Protein AF-A0A168KUC7-F1 (afdb_monomer)

Mean predicted aligned error: 14.19 Å

Foldseek 3Di:
DVVQLVVCVVPLVCLLVEAEAEAEPPCVDPSVLSCCLRNVDLNHQYYHYHPQADDLVNLVSLLVNLVPVPDQNQRHADDRHHPADDPSRVSSCLSCLNRHQEDEDEDDPVCVPPQLLCLLSNPNHAEYEYEDEAADPVVVQSNVVNNQNYAEYEDELYDYPDDPVPHDDPVRLVVCCVVPHAARADEHEYEYEQNHEDFLSNLQNCCSNYVRHAEYEYHANDPPPDLVRVQSNLQSVLSHPEYEYEYEDPVVSCVVSCVSDDDPRYHYHYQHDLPPPPPPPPDPPPDPDPDDDDDDDDDDDDDPVVVVVVVVVVVVLVVVVVVLVVVVVVVVVVVPDPPPVVCVVVVVVVLVVVLVVVVVVVVVPPPDDDDDDPSVSVVSSSVVVSLVVLVVVLVVCVVVVPPPVVSVVSVVVSVVVVVVSVVD

Nearest PDB structures (foldseek):
  4i6j-assembly1_B  TM=5.513E-01  e=4.625E-03  Homo sapiens
  2y0f-assembly1_C  TM=2.920E-01  e=4.771E+00  Thermus thermophilus HB27

Organism: NCBI:txid747725

pLDDT: mean 74.51, std 22.74, range [28.56, 98.62]

Secondary structure (DSSP, 8-state):
-HHHHHHHHH-GGGGGG--EEEE-TTTTSHHHHHHHHHH--TT--EEEESSSB--HHHHHHHHHHHHHH----TT--B-PBPSS--HHHHHHHHHTTTT--EEEEEESTTGGGS-GGGGGG-TT--EEEEEEEES-HHHHHHHHTT-TT-SEEEEEEEEE---GGGPPPHHHHHHHHHHHPPP--S-EEEEE-TT----HHHHHHHHHH-TTEEEEEE-TTTT-SHHHHHHHHHHHHTTSS-EEEEESS-HHHHGGGGGG--STT-EEEE-------------SS------------PPPP--TTHHHHHHHHHHHHHHHHHHHHHHHHHHHHHTT-TT-TTTHHHHHHHHHHHHHHHHHHHHTT-------TTSHHHHHHHHHHHHHHHHHHHHHHHHTT--HHHHHHHHHHHHHHHHHHS--

Radius of gyration: 27.06 Å; Cα contacts (8 Å, |Δi|>4): 522; chains: 1; bounding box: 56×65×79 Å

Sequence (424 aa):
MMPLLAYLTKKPSNAKLIKDLYLGIHANDSSATQLLQLALTPSIERIISCGDYIDDSILTTIHGIVHESQQEFPHVRFIPAPCEFSDIYRKTLLLFKDSLETMCIPIDEESEHFAFNELADFTRLSKLTLSGYFDDMPHIDSILGKAHHLKDLVFDHCELDLYDDDQPTQQETLDWMKRKVQINQNAITVKLSEDTYPNYPLMEYLVYKYPNIKHLEVGKRFFQNGARHYERICRALSQIPSFTLKDQNNFESLLPHLKFFKGDKNVVKLMYIGQWQRKSYENDYGYHGYQGYYGYQSYYDDDDDSTKRYSTLERRVDQDQQRITEAQINIFRTLRDPSAHNSHARRLEDITAFVTDLQVDLVQGYDDDDFASEDLDGVANLESEIFFAALTYAHRLEKMKFRAHDIRTFKAAAHNHFMVLEGN

Solvent-accessible surface area (backbone atoms only — not comparable to full-atom values): 24042 Å² total; per-residue (Å²): 112,69,71,59,44,59,46,38,75,76,39,54,84,56,24,64,74,38,37,69,46,79,40,54,86,60,50,90,38,72,67,42,55,54,35,44,74,58,39,72,42,52,51,26,29,33,49,40,44,55,66,81,41,40,58,67,72,50,40,48,51,53,36,49,52,50,70,71,63,78,60,71,48,76,42,29,26,36,59,58,27,41,83,61,52,43,75,54,54,53,57,38,50,62,78,30,25,84,25,24,29,41,45,54,44,40,36,49,84,63,33,72,73,51,67,43,71,58,44,53,63,30,75,46,31,27,31,43,36,40,26,35,61,36,73,48,68,70,60,56,46,56,46,58,69,27,47,80,58,42,38,33,41,33,35,41,50,25,45,65,61,63,58,83,90,74,57,74,51,74,66,54,50,50,56,47,40,76,73,70,59,74,66,41,81,53,62,22,36,40,35,36,30,55,69,15,53,67,49,44,67,60,44,46,45,48,46,60,33,29,70,37,42,59,34,39,39,37,22,42,42,51,78,74,72,51,81,84,42,48,62,57,35,39,55,35,53,51,70,45,75,21,36,38,42,32,39,46,83,53,67,75,76,43,57,87,49,51,86,43,67,78,66,93,61,53,42,78,45,76,44,56,67,81,80,76,73,74,76,75,75,79,60,92,67,92,68,93,73,91,73,92,74,94,74,94,78,84,82,85,79,94,60,87,63,54,64,60,50,51,58,53,46,54,56,47,53,55,49,51,53,48,52,50,51,52,49,52,52,50,52,56,58,56,75,68,55,88,85,54,80,88,47,55,66,62,49,49,50,50,53,52,48,51,56,49,51,55,51,53,62,51,69,75,65,68,90,67,95,84,76,73,79,75,67,58,58,60,55,46,44,49,56,42,50,54,51,51,53,52,51,54,49,52,55,51,41,55,76,70,66,53,64,71,65,64,56,47,53,50,50,49,52,57,47,52,54,52,56,53,67,77,70,114

Structure (mmCIF, N/CA/C/O backbone):
data_AF-A0A168KUC7-F1
#
_entry.id   AF-A0A168KUC7-F1
#
loop_
_atom_site.group_PDB
_atom_site.id
_atom_site.type_symbol
_atom_site.label_atom_id
_atom_site.label_alt_id
_atom_site.label_comp_id
_atom_site.label_asym_id
_atom_site.label_entity_id
_atom_site.label_seq_id
_atom_site.pdbx_PDB_ins_code
_atom_site.Cartn_x
_atom_site.Cartn_y
_atom_site.Cartn_z
_atom_site.occupancy
_atom_site.B_iso_or_equiv
_atom_site.auth_seq_id
_atom_site.auth_comp_id
_atom_site.auth_asym_id
_atom_site.auth_atom_id
_atom_site.pdbx_PDB_model_num
ATOM 1 N N . MET A 1 1 ? -19.546 16.571 13.221 1.00 68.31 1 MET A N 1
ATOM 2 C CA . MET A 1 1 ? -19.091 15.805 14.406 1.00 68.31 1 MET A CA 1
ATOM 3 C C . MET A 1 1 ? -20.064 15.905 15.591 1.00 68.31 1 MET A C 1
ATOM 5 O O . MET A 1 1 ? -20.548 14.872 16.036 1.00 68.31 1 MET A O 1
ATOM 9 N N . MET A 1 2 ? -20.443 17.110 16.042 1.00 82.62 2 MET A N 1
ATOM 10 C CA . MET A 1 2 ? -21.315 17.313 17.221 1.00 82.62 2 MET A CA 1
ATOM 11 C C . MET A 1 2 ? -22.667 16.560 17.228 1.00 82.62 2 MET A C 1
ATOM 13 O O . MET A 1 2 ? -23.027 16.027 18.279 1.00 82.62 2 MET A O 1
ATOM 17 N N . PRO A 1 3 ? -23.415 16.433 16.107 1.00 91.06 3 PRO A N 1
ATOM 18 C CA . PRO A 1 3 ? -24.685 15.699 16.119 1.00 91.06 3 PRO A CA 1
ATOM 19 C C . PRO A 1 3 ? -24.525 14.198 16.397 1.00 91.06 3 PRO A C 1
ATOM 21 O O . PRO A 1 3 ? -25.342 13.620 17.112 1.00 91.06 3 PRO A O 1
ATOM 24 N N . LEU A 1 4 ? -23.465 13.575 15.864 1.00 91.56 4 LEU A N 1
ATOM 25 C CA . LEU A 1 4 ? -23.184 12.152 16.070 1.00 91.56 4 LEU A CA 1
ATOM 26 C C . LEU A 1 4 ? -22.762 11.884 17.514 1.00 91.56 4 LEU A C 1
ATOM 28 O O . LEU A 1 4 ? -23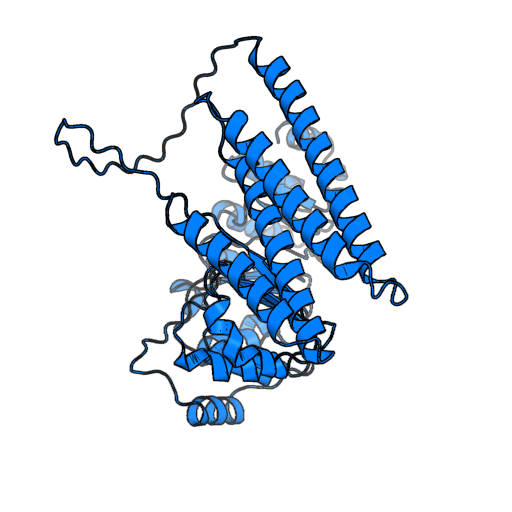.297 10.972 18.139 1.00 91.56 4 LEU A O 1
ATOM 32 N N . LEU A 1 5 ? -21.868 12.716 18.054 1.00 94.12 5 LEU A N 1
ATOM 33 C CA . LEU A 1 5 ? -21.445 12.632 19.449 1.00 94.12 5 LEU A CA 1
ATOM 34 C C . LEU A 1 5 ? -22.657 12.730 20.389 1.00 94.12 5 LEU A C 1
ATOM 36 O O . LEU A 1 5 ? -22.916 11.813 21.162 1.00 94.12 5 LEU A O 1
ATOM 40 N N . ALA A 1 6 ? -23.484 13.770 20.235 1.00 95.38 6 ALA A N 1
ATOM 41 C CA . ALA A 1 6 ? -24.693 13.947 21.041 1.00 95.38 6 ALA A CA 1
ATOM 42 C C . ALA A 1 6 ? -25.692 12.781 20.901 1.00 95.38 6 ALA A C 1
ATOM 44 O O . ALA A 1 6 ? -26.394 12.438 21.857 1.00 95.38 6 ALA A O 1
ATOM 45 N N . TYR A 1 7 ? -25.779 12.174 19.715 1.00 96.94 7 TYR A N 1
ATOM 46 C CA . TYR A 1 7 ? -26.626 11.012 19.470 1.00 96.94 7 TYR A CA 1
ATOM 47 C C . TYR A 1 7 ? -26.106 9.757 20.181 1.00 96.94 7 TYR A C 1
ATOM 49 O O . TYR A 1 7 ? -26.882 9.090 20.868 1.00 96.94 7 TYR A O 1
ATOM 57 N N . LEU A 1 8 ? -24.812 9.452 20.059 1.00 97.31 8 LEU A N 1
ATOM 58 C CA . LEU A 1 8 ? -24.199 8.276 20.681 1.00 97.31 8 LEU A CA 1
ATOM 59 C C . LEU A 1 8 ? -24.160 8.388 22.204 1.00 97.31 8 LEU A C 1
ATOM 61 O O . LEU A 1 8 ? -24.436 7.399 22.874 1.00 97.31 8 LEU A O 1
ATOM 65 N N . THR A 1 9 ? -23.963 9.585 22.761 1.00 97.19 9 THR A N 1
ATOM 66 C CA . THR A 1 9 ? -24.093 9.812 24.209 1.00 97.19 9 THR A CA 1
ATOM 67 C C . THR A 1 9 ? -25.497 9.459 24.712 1.00 97.19 9 THR A C 1
ATOM 69 O O . THR A 1 9 ? -25.651 8.886 25.787 1.00 97.19 9 THR A O 1
ATOM 72 N N . LYS A 1 10 ? -26.545 9.761 23.930 1.00 97.94 10 LYS A N 1
ATOM 73 C CA . LYS A 1 10 ? -27.936 9.418 24.279 1.00 97.94 10 LYS A CA 1
ATOM 74 C C . LYS A 1 10 ? -28.279 7.950 24.013 1.00 97.94 10 LYS A C 1
ATOM 76 O O . LYS A 1 10 ? -29.184 7.418 24.653 1.00 97.94 10 LYS A O 1
ATOM 81 N N . LYS A 1 11 ? -27.629 7.315 23.033 1.00 98.06 11 LYS A N 1
ATOM 82 C CA . LYS A 1 11 ? -27.923 5.950 22.564 1.00 98.06 11 LYS A CA 1
ATOM 83 C C . LYS A 1 11 ? -26.631 5.162 22.287 1.00 98.06 11 LYS A C 1
ATOM 85 O O . LYS A 1 11 ? -26.373 4.814 21.133 1.00 98.06 11 LYS A O 1
ATOM 90 N N . PRO A 1 12 ? -25.843 4.818 23.322 1.00 97.25 12 PRO A N 1
ATOM 91 C CA . PRO A 1 12 ? -24.531 4.188 23.141 1.00 97.25 12 PRO A CA 1
ATOM 92 C C . PRO A 1 12 ? -24.620 2.805 22.489 1.00 97.25 12 PRO A C 1
ATOM 94 O O . PRO A 1 12 ? -23.745 2.414 21.726 1.00 97.25 12 PRO A O 1
ATOM 97 N N . SER A 1 13 ? -25.733 2.086 22.676 1.00 97.38 13 SER A N 1
ATOM 98 C CA . SER A 1 13 ? -25.981 0.798 22.015 1.00 97.38 13 SER A CA 1
ATOM 99 C C . SER A 1 13 ? -25.979 0.865 20.486 1.00 97.38 13 SER A C 1
ATOM 101 O O . SER A 1 13 ? -25.913 -0.182 19.847 1.00 97.38 13 SER A O 1
ATOM 103 N N . ASN A 1 14 ? -26.100 2.059 19.897 1.00 97.81 14 ASN A N 1
ATOM 104 C CA . ASN A 1 14 ? -26.072 2.251 18.449 1.00 97.81 14 ASN A CA 1
ATOM 105 C C . ASN A 1 14 ? -24.648 2.366 17.896 1.00 97.81 14 ASN A C 1
ATOM 107 O O . ASN A 1 14 ? -24.483 2.265 16.684 1.00 97.81 14 ASN A O 1
ATOM 111 N N . ALA A 1 15 ? -23.627 2.500 18.750 1.00 97.62 15 ALA A N 1
ATOM 112 C CA . ALA A 1 15 ? -22.229 2.496 18.325 1.00 97.62 15 ALA A CA 1
ATOM 113 C C . ALA A 1 15 ? -21.848 1.212 17.570 1.00 97.62 15 ALA A C 1
ATOM 115 O O . ALA A 1 15 ? -21.132 1.276 16.581 1.00 97.62 15 ALA A O 1
ATOM 116 N N . LYS A 1 16 ? -22.442 0.067 17.937 1.00 97.31 16 LYS A N 1
ATOM 117 C CA . LYS A 1 16 ? -22.252 -1.229 17.253 1.00 97.31 16 LYS A CA 1
ATOM 118 C C . LYS A 1 16 ? -22.721 -1.269 15.788 1.00 97.31 16 LYS A C 1
ATOM 120 O O . LYS A 1 16 ? -22.566 -2.282 15.113 1.00 97.31 16 LYS A O 1
ATOM 125 N N . LEU A 1 17 ? -23.438 -0.236 15.338 1.00 97.88 17 LEU A N 1
ATOM 126 C CA . LEU A 1 17 ? -23.885 -0.097 13.949 1.00 97.88 17 LEU A CA 1
ATOM 127 C C . LEU A 1 17 ? -22.848 0.646 13.096 1.00 97.88 17 LEU A C 1
ATOM 129 O O . LEU A 1 17 ? -22.979 0.675 11.875 1.00 97.88 17 LEU A O 1
ATOM 133 N N . ILE A 1 18 ? -21.844 1.256 13.730 1.00 97.88 18 ILE A N 1
ATOM 134 C CA . ILE A 1 18 ? -20.770 1.979 13.061 1.00 97.88 18 ILE A CA 1
ATOM 135 C C . ILE A 1 18 ? -19.714 0.960 12.635 1.00 97.88 18 ILE A C 1
ATOM 137 O O . ILE A 1 18 ? -19.155 0.236 13.461 1.00 97.88 18 ILE A O 1
ATOM 141 N N . LYS A 1 19 ? -19.480 0.905 11.324 1.00 98.25 19 LYS A N 1
ATOM 142 C CA . LYS A 1 19 ? -18.432 0.095 10.690 1.00 98.25 19 LYS A CA 1
ATOM 143 C C . LYS A 1 19 ? -17.240 0.948 10.281 1.00 98.25 19 LYS A C 1
ATOM 145 O O . LYS A 1 19 ? -16.105 0.559 10.509 1.00 98.25 19 LYS A O 1
ATOM 150 N N . ASP A 1 20 ? -17.503 2.135 9.751 1.00 97.69 20 ASP A N 1
ATOM 151 C CA . ASP A 1 20 ? -16.466 3.064 9.323 1.00 97.69 20 ASP A CA 1
ATOM 152 C C . ASP A 1 20 ? -16.560 4.337 10.161 1.00 97.69 20 ASP A C 1
ATOM 154 O O . ASP A 1 20 ? -17.630 4.947 10.263 1.00 97.69 20 ASP A O 1
ATOM 158 N N . LEU A 1 21 ? -15.446 4.736 10.770 1.00 95.62 21 LEU A N 1
ATOM 159 C CA . LEU A 1 21 ? -15.347 5.961 11.552 1.00 95.62 21 LEU A CA 1
ATOM 160 C C . LEU A 1 21 ? -14.457 6.960 10.821 1.00 95.62 21 LEU A C 1
ATOM 162 O O . LEU A 1 21 ? -13.244 6.786 10.758 1.00 95.62 21 LEU A O 1
ATOM 166 N N . TYR A 1 22 ? -15.075 8.015 10.292 1.00 93.75 22 TYR A N 1
ATOM 167 C CA . TYR A 1 22 ? -14.372 9.125 9.660 1.00 93.75 22 TYR A CA 1
ATOM 168 C C . TYR A 1 22 ? -14.049 10.218 10.687 1.00 93.75 22 TYR A C 1
ATOM 170 O O . TYR A 1 22 ? -14.952 10.856 11.238 1.00 93.75 22 TYR A O 1
ATOM 178 N N . LEU A 1 23 ? -12.762 10.435 10.931 1.00 89.94 23 LEU A N 1
ATOM 179 C CA . LEU A 1 23 ? -12.210 11.496 11.759 1.00 89.94 23 LEU A CA 1
ATOM 180 C C . LEU A 1 23 ? -11.876 12.672 10.835 1.00 89.94 23 LEU A C 1
ATOM 182 O O . LEU A 1 23 ? -11.012 12.575 9.973 1.00 89.94 23 LEU A O 1
ATOM 186 N N . GLY A 1 24 ? -12.626 13.769 10.955 1.00 83.62 24 GLY A N 1
ATOM 187 C CA . GLY A 1 24 ? -12.396 14.973 10.150 1.00 83.62 24 GLY A CA 1
ATOM 188 C C . GLY A 1 24 ? -11.066 15.673 10.474 1.00 83.62 24 GLY A C 1
ATOM 189 O O . GLY A 1 24 ? -10.349 15.264 11.378 1.00 83.62 24 GLY A O 1
ATOM 190 N N . ILE A 1 25 ? -10.806 16.807 9.809 1.00 68.06 25 ILE A N 1
ATOM 191 C CA . ILE A 1 25 ? -9.591 17.655 9.944 1.00 68.06 25 ILE A CA 1
ATOM 192 C C . ILE A 1 25 ? -9.327 18.114 11.399 1.00 68.06 25 ILE A C 1
ATOM 194 O O . ILE A 1 25 ? -8.231 18.532 11.751 1.00 68.06 25 ILE A O 1
ATOM 198 N N . HIS A 1 26 ? -10.320 18.013 12.285 1.00 65.19 26 HIS A N 1
ATOM 199 C CA . HIS A 1 26 ? -10.223 18.394 13.698 1.00 65.19 26 HIS A CA 1
ATOM 200 C C . HIS A 1 26 ? -9.991 17.194 14.623 1.00 65.19 26 HIS A C 1
ATOM 202 O O . HIS A 1 26 ? -10.562 17.132 15.713 1.00 65.19 26 HIS A O 1
ATOM 208 N N . ALA A 1 27 ? -9.192 16.221 14.183 1.00 61.12 27 ALA A N 1
ATOM 209 C CA . ALA A 1 27 ? -8.958 14.992 14.930 1.00 61.12 27 ALA A CA 1
ATOM 210 C C . ALA A 1 27 ? -8.361 15.258 16.329 1.00 61.12 27 ALA A C 1
ATOM 212 O O . ALA A 1 27 ? -8.681 14.533 17.256 1.00 61.12 27 ALA A O 1
ATOM 213 N N . ASN A 1 28 ? -7.628 16.356 16.539 1.00 64.56 28 ASN A N 1
ATOM 214 C CA . ASN A 1 28 ? -7.063 16.716 17.850 1.00 64.56 28 ASN A CA 1
ATOM 215 C C . ASN A 1 28 ? -8.036 17.416 18.828 1.00 64.56 28 ASN A C 1
ATOM 217 O O . ASN A 1 28 ? -7.616 17.846 19.901 1.00 64.56 28 ASN A O 1
ATOM 221 N N . ASP A 1 29 ? -9.324 17.569 18.496 1.00 81.50 29 ASP A N 1
ATOM 222 C CA . ASP A 1 29 ? -10.309 18.111 19.444 1.00 81.50 29 ASP A CA 1
ATOM 223 C C . ASP A 1 29 ? -10.763 17.034 20.450 1.00 81.50 29 ASP A C 1
ATOM 225 O O . ASP A 1 29 ? -11.011 15.881 20.102 1.00 81.50 29 ASP A O 1
ATOM 229 N N . SER A 1 30 ? -10.980 17.443 21.701 1.00 89.12 30 SER A N 1
ATOM 230 C CA . SER A 1 30 ? -11.652 16.681 22.762 1.00 89.12 30 SER A CA 1
ATOM 231 C C . SER A 1 30 ? -12.912 15.932 22.296 1.00 89.12 30 SER A C 1
ATOM 233 O O . SER A 1 30 ? -13.195 14.825 22.761 1.00 89.12 30 SER A O 1
ATOM 235 N N . SER A 1 31 ? -13.653 16.503 21.344 1.00 89.75 31 SER A N 1
ATOM 236 C CA . SER A 1 31 ? -14.821 15.887 20.714 1.00 89.75 31 SER A CA 1
ATOM 237 C C . SER A 1 31 ? -14.489 14.593 19.958 1.00 89.75 31 SER A C 1
ATOM 239 O O . SER A 1 31 ? -15.289 13.656 19.979 1.00 89.75 31 SER A O 1
ATOM 241 N N . ALA A 1 32 ? -13.334 14.523 19.290 1.00 90.62 32 ALA A N 1
ATOM 242 C CA . ALA A 1 32 ? -12.882 13.338 18.566 1.00 90.62 32 ALA A CA 1
ATOM 243 C C . ALA A 1 32 ? -12.491 12.219 19.538 1.00 90.62 32 ALA A C 1
ATOM 245 O O . ALA A 1 32 ? -12.918 11.079 19.356 1.00 90.62 32 ALA A O 1
ATOM 246 N N . THR A 1 33 ? -11.791 12.550 20.628 1.00 91.56 33 THR A N 1
ATOM 247 C CA . THR A 1 33 ? -11.495 11.608 21.719 1.00 91.56 33 THR A CA 1
ATOM 248 C C . THR A 1 33 ? -12.777 11.035 22.328 1.00 91.56 33 THR A C 1
ATOM 250 O O . THR A 1 33 ? -12.909 9.818 22.453 1.00 91.56 33 THR A O 1
ATOM 253 N N . GLN A 1 34 ? -13.760 11.883 22.656 1.00 93.62 34 GLN A N 1
ATOM 254 C CA . GLN A 1 34 ? -15.050 11.422 23.192 1.00 93.62 34 GLN A CA 1
ATOM 255 C C . GLN A 1 34 ? -15.815 10.558 22.185 1.00 93.62 34 GLN A C 1
ATOM 257 O O . GLN A 1 34 ? -16.443 9.567 22.557 1.00 93.62 34 GLN A O 1
ATOM 262 N N . LEU A 1 35 ? -15.760 10.914 20.899 1.00 94.75 35 LEU A N 1
ATOM 263 C CA . LEU A 1 35 ? -16.381 10.119 19.849 1.00 94.75 35 LEU A CA 1
ATOM 264 C C . LEU A 1 35 ? -15.719 8.743 19.729 1.00 94.75 35 LEU A C 1
ATOM 266 O O . LEU A 1 35 ? -16.439 7.754 19.645 1.00 94.75 35 LEU A O 1
ATOM 270 N N . LEU A 1 36 ? -14.386 8.661 19.771 1.00 95.81 36 LEU A N 1
ATOM 271 C CA . LEU A 1 36 ? -13.648 7.395 19.755 1.00 95.81 36 LEU A CA 1
ATOM 272 C C . LEU A 1 36 ? -14.032 6.508 20.941 1.00 95.81 36 LEU A C 1
ATOM 274 O O . LEU A 1 36 ? -14.352 5.343 20.735 1.00 95.81 36 LEU A O 1
ATOM 278 N N . GLN A 1 37 ? -14.103 7.065 22.152 1.00 95.50 37 GLN A N 1
ATOM 279 C CA . GLN A 1 37 ? -14.523 6.325 23.352 1.00 95.50 37 GLN A CA 1
ATOM 280 C C . GLN A 1 37 ? -15.925 5.710 23.226 1.00 95.50 37 GLN A C 1
ATOM 282 O O . GLN A 1 37 ? -16.202 4.674 23.826 1.00 95.50 37 GLN A O 1
ATOM 287 N N . LEU A 1 38 ? -16.817 6.340 22.458 1.00 96.81 38 LEU A N 1
ATOM 288 C CA . LEU A 1 38 ? -18.177 5.848 22.240 1.00 96.81 38 LEU A CA 1
ATOM 289 C C . LEU A 1 38 ? -18.292 4.921 21.025 1.00 96.81 38 LEU A C 1
ATOM 291 O O . LEU A 1 38 ? -19.073 3.975 21.064 1.00 96.81 38 LEU A O 1
ATOM 295 N N . ALA A 1 39 ? -17.585 5.224 19.936 1.00 97.25 39 ALA A N 1
ATOM 296 C CA . ALA A 1 39 ? -17.766 4.595 18.628 1.00 97.25 39 ALA A CA 1
ATOM 297 C C . ALA A 1 39 ? -16.797 3.436 18.359 1.00 97.25 39 ALA A C 1
ATOM 299 O O . ALA A 1 39 ? -17.114 2.571 17.540 1.00 97.25 39 ALA A O 1
ATOM 300 N N . LEU A 1 40 ? -15.640 3.397 19.029 1.00 97.56 40 LEU A N 1
ATOM 301 C CA . LEU A 1 40 ? -14.647 2.342 18.855 1.00 97.56 40 LEU A CA 1
ATOM 302 C C . LEU A 1 40 ? -15.112 1.066 19.568 1.00 97.56 40 LEU A C 1
ATOM 304 O O . LEU A 1 40 ? -14.811 0.818 20.731 1.00 97.56 40 LEU A O 1
ATOM 308 N N . THR A 1 41 ? -15.893 0.266 18.847 1.00 97.62 41 THR A N 1
ATOM 309 C CA . THR A 1 41 ? -16.464 -1.002 19.319 1.00 97.62 41 THR A CA 1
ATOM 310 C C . THR A 1 41 ? -15.997 -2.164 18.434 1.00 97.62 41 THR A C 1
ATOM 312 O O . THR A 1 41 ? -15.520 -1.915 17.325 1.00 97.62 41 THR A O 1
ATOM 315 N N . PRO A 1 42 ? -16.178 -3.435 18.840 1.00 98.19 42 PRO A N 1
ATOM 316 C CA . PRO A 1 42 ? -15.757 -4.592 18.042 1.00 98.19 42 PRO A CA 1
ATOM 317 C C . PRO A 1 42 ? -16.354 -4.683 16.627 1.00 98.19 42 PRO A C 1
ATOM 319 O O . PRO A 1 42 ? -15.849 -5.446 15.809 1.00 98.19 42 PRO A O 1
ATOM 322 N N . SER A 1 43 ? -17.427 -3.937 16.322 1.00 98.12 43 SER A N 1
ATOM 323 C CA . SER A 1 43 ? -18.022 -3.880 14.978 1.00 98.12 43 SER A CA 1
ATOM 324 C C . SER A 1 43 ? -17.264 -2.985 14.000 1.00 98.12 43 SER A C 1
ATOM 326 O O . SER A 1 43 ? -17.608 -2.981 12.817 1.00 98.12 43 SER A O 1
ATOM 328 N N . ILE A 1 44 ? -16.301 -2.195 14.480 1.00 98.38 44 ILE A N 1
ATOM 329 C CA . ILE A 1 44 ? -15.557 -1.266 13.639 1.00 98.38 44 ILE A CA 1
ATOM 330 C C . ILE A 1 44 ? -14.692 -2.047 12.641 1.00 98.38 44 ILE A C 1
ATOM 332 O O . ILE A 1 44 ? -14.013 -3.016 12.980 1.00 98.38 44 ILE A O 1
ATOM 336 N N . GLU A 1 45 ? -14.746 -1.619 11.388 1.00 98.56 45 GLU A N 1
ATOM 337 C CA . GLU A 1 45 ? -14.003 -2.183 10.269 1.00 98.56 45 GLU A CA 1
ATOM 338 C C . GLU A 1 45 ? -12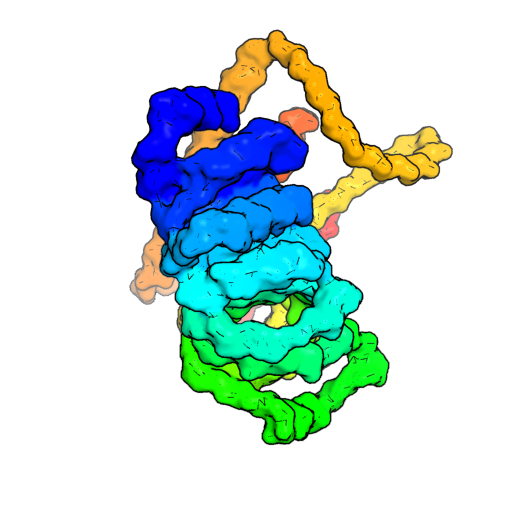.893 -1.238 9.811 1.00 98.56 45 GLU A C 1
ATOM 340 O O . GLU A 1 45 ? -11.797 -1.694 9.481 1.00 98.56 45 GLU A O 1
ATOM 345 N N . ARG A 1 46 ? -13.142 0.076 9.795 1.00 98.06 46 ARG A N 1
ATOM 346 C CA . ARG A 1 46 ? -12.172 1.064 9.312 1.00 98.06 46 ARG A CA 1
ATOM 347 C C . ARG A 1 46 ? -12.194 2.325 10.158 1.00 98.06 46 ARG A C 1
ATOM 349 O O . ARG A 1 46 ? -13.256 2.871 10.455 1.00 98.06 46 ARG A O 1
ATOM 356 N N . ILE A 1 47 ? -11.007 2.827 10.465 1.00 96.12 47 ILE A N 1
ATOM 357 C CA . ILE A 1 47 ? -10.814 4.208 10.903 1.00 96.12 47 ILE A CA 1
ATOM 358 C C . ILE A 1 47 ? -10.286 4.966 9.688 1.00 96.12 47 ILE A C 1
ATOM 360 O O . ILE A 1 47 ? -9.454 4.452 8.947 1.00 96.12 47 ILE A O 1
ATOM 364 N N . ILE A 1 48 ? -10.834 6.140 9.412 1.00 93.94 48 ILE A N 1
ATOM 365 C CA . ILE A 1 48 ? -10.486 6.945 8.241 1.00 93.94 48 ILE A CA 1
ATOM 366 C C . ILE A 1 48 ? -10.193 8.349 8.750 1.00 93.94 48 ILE A C 1
ATOM 368 O O . ILE A 1 48 ? -10.968 8.872 9.545 1.00 93.94 48 ILE A O 1
ATOM 372 N N . SER A 1 49 ? -9.085 8.939 8.320 1.00 90.75 49 SER A N 1
ATOM 373 C CA . SER A 1 49 ? -8.753 10.332 8.615 1.00 90.75 49 SER A CA 1
ATOM 374 C C . SER A 1 49 ? -9.121 11.223 7.429 1.00 90.75 49 SER A C 1
ATOM 376 O O . SER A 1 49 ? -9.322 10.737 6.314 1.00 90.75 49 SER A O 1
ATOM 378 N N . CYS A 1 50 ? -9.244 12.525 7.666 1.00 82.12 50 CYS A N 1
ATOM 379 C CA . CYS A 1 50 ? -9.356 13.49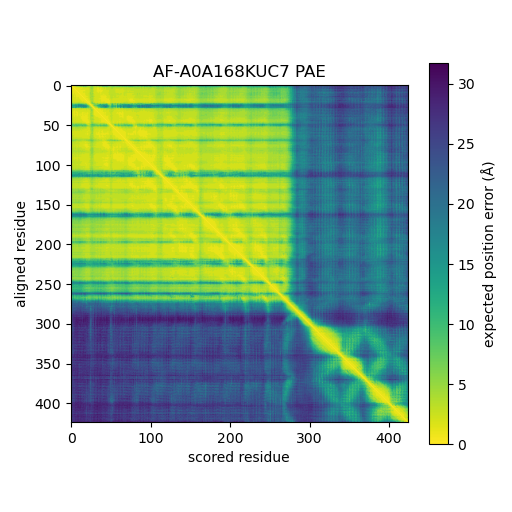6 6.592 1.00 82.12 50 CYS A CA 1
ATOM 380 C C . CYS A 1 50 ? -7.962 13.777 6.036 1.00 82.12 50 CYS A C 1
ATOM 382 O O . CYS A 1 50 ? -7.148 14.405 6.706 1.00 82.12 50 CYS A O 1
ATOM 384 N N . GLY A 1 51 ? -7.722 13.312 4.813 1.00 78.94 51 GLY A N 1
ATOM 385 C CA . GLY A 1 51 ? -6.385 13.211 4.235 1.00 78.94 51 GLY A CA 1
ATOM 386 C C . GLY A 1 51 ? -5.774 11.832 4.473 1.00 78.94 51 GLY A C 1
ATOM 387 O O . GLY A 1 51 ? -6.430 10.921 4.984 1.00 78.94 51 GLY A O 1
ATOM 388 N N . ASP A 1 52 ? -4.513 11.686 4.085 1.00 77.38 52 ASP A N 1
ATOM 389 C CA . ASP A 1 52 ? -3.830 10.390 4.111 1.00 77.38 52 ASP A CA 1
ATOM 390 C C . ASP A 1 52 ? -3.230 10.044 5.484 1.00 77.38 52 ASP A C 1
ATOM 392 O O . ASP A 1 52 ? -2.821 8.901 5.699 1.00 77.38 52 ASP A O 1
ATOM 396 N N . TYR A 1 53 ? -3.253 10.994 6.433 1.00 89.25 53 TYR A N 1
ATOM 397 C CA . TYR A 1 53 ? -2.518 10.902 7.697 1.00 89.25 53 TYR A CA 1
ATOM 398 C C . TYR A 1 53 ? -3.390 11.044 8.956 1.00 89.25 53 TYR A C 1
ATOM 400 O O . TYR A 1 53 ? -4.408 11.741 8.951 1.00 89.25 53 TYR A O 1
ATOM 408 N N . ILE A 1 54 ? -2.989 10.395 10.055 1.00 92.88 54 ILE A N 1
ATOM 409 C CA . ILE A 1 54 ? -3.605 10.503 11.391 1.00 92.88 54 ILE A CA 1
ATOM 410 C C . ILE A 1 54 ? -2.604 11.000 12.436 1.00 92.88 54 ILE A C 1
ATOM 412 O O . ILE A 1 54 ? -1.438 10.624 12.419 1.00 92.88 54 ILE A O 1
ATOM 416 N N . ASP A 1 55 ? -3.068 11.812 13.381 1.00 92.31 55 ASP A N 1
ATOM 417 C CA . ASP A 1 55 ? -2.221 12.303 14.467 1.00 92.31 55 ASP A CA 1
ATOM 418 C C . ASP A 1 55 ? -1.920 11.229 15.524 1.00 92.31 55 ASP A C 1
ATOM 420 O O . ASP A 1 55 ? -2.794 10.460 15.945 1.00 92.31 55 ASP A O 1
ATOM 424 N N . ASP A 1 56 ? -0.705 11.270 16.069 1.00 93.81 56 ASP A N 1
ATOM 425 C CA . ASP A 1 56 ? -0.254 10.399 17.159 1.00 93.81 56 ASP A CA 1
ATOM 426 C C . ASP A 1 56 ? -1.101 10.523 18.434 1.00 93.81 56 ASP A C 1
ATOM 428 O O . ASP A 1 56 ? -1.270 9.553 19.179 1.00 93.81 56 ASP A O 1
ATOM 432 N N . SER A 1 57 ? -1.690 11.696 18.691 1.00 93.25 57 SER A N 1
ATOM 433 C CA . SER A 1 57 ? -2.593 11.906 19.834 1.00 93.25 57 SER A CA 1
ATOM 434 C C . SER A 1 57 ? -3.854 11.028 19.727 1.00 93.25 57 SER A C 1
ATOM 436 O O . SER A 1 57 ? -4.364 10.484 20.717 1.00 93.25 57 SER A O 1
ATOM 438 N N . ILE A 1 58 ? -4.323 10.818 18.497 1.00 94.25 58 ILE A N 1
ATOM 439 C CA . ILE A 1 58 ? -5.477 9.987 18.194 1.00 94.25 58 ILE A CA 1
ATOM 440 C C . ILE A 1 58 ? -5.098 8.518 18.207 1.00 94.25 58 ILE A C 1
ATOM 442 O O . ILE A 1 58 ? -5.839 7.717 18.778 1.00 94.25 58 ILE A O 1
ATOM 446 N N . LEU A 1 59 ? -3.931 8.161 17.671 1.00 96.25 59 LEU A N 1
ATOM 447 C CA . LEU A 1 59 ? -3.390 6.808 17.806 1.00 96.25 59 LEU A CA 1
ATOM 448 C C . LEU A 1 59 ? -3.221 6.422 19.278 1.00 96.25 59 LEU A C 1
ATOM 450 O O . LEU A 1 59 ? -3.640 5.339 19.677 1.00 96.25 59 LEU A O 1
ATOM 454 N N . THR A 1 60 ? -2.732 7.340 20.115 1.00 96.44 60 THR A N 1
ATOM 455 C CA . THR A 1 60 ? -2.644 7.156 21.573 1.00 96.44 60 THR A CA 1
ATOM 456 C C . THR A 1 60 ? -4.016 6.878 22.185 1.00 96.44 60 THR A C 1
ATOM 458 O O . THR A 1 60 ? -4.161 5.974 23.010 1.00 96.44 60 THR A O 1
ATOM 461 N N . THR A 1 61 ? -5.043 7.612 21.749 1.00 96.12 61 THR A N 1
ATOM 462 C CA . THR A 1 61 ? -6.426 7.405 22.198 1.00 96.12 61 THR A CA 1
ATOM 463 C C . THR A 1 61 ? -6.958 6.032 21.771 1.00 96.12 61 THR A C 1
ATOM 465 O O . THR A 1 61 ? -7.516 5.311 22.597 1.00 96.12 61 THR A O 1
ATOM 468 N N . ILE A 1 62 ? -6.771 5.647 20.503 1.00 97.12 62 ILE A N 1
ATOM 469 C CA . ILE A 1 62 ? -7.190 4.344 19.962 1.00 97.12 62 ILE A CA 1
ATOM 470 C C . ILE A 1 62 ? -6.506 3.214 20.732 1.00 97.12 62 ILE A C 1
ATOM 472 O O . ILE A 1 62 ? -7.180 2.308 21.223 1.00 97.12 62 ILE A O 1
ATOM 476 N N . HIS A 1 63 ? -5.182 3.299 20.878 1.00 97.62 63 HIS A N 1
ATOM 477 C CA . HIS A 1 63 ? -4.383 2.337 21.622 1.00 97.62 63 HIS A CA 1
ATOM 478 C C . HIS A 1 63 ? -4.888 2.191 23.059 1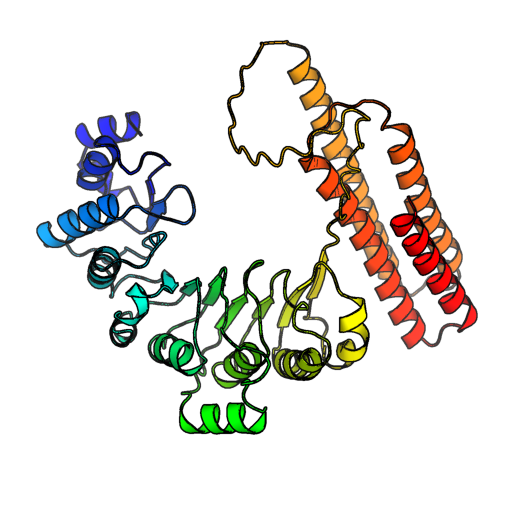.00 97.62 63 HIS A C 1
ATOM 480 O O . HIS A 1 63 ? -5.117 1.072 23.509 1.00 97.62 63 HIS A O 1
ATOM 486 N N . GLY A 1 64 ? -5.093 3.308 23.769 1.00 97.44 64 GLY A N 1
ATOM 487 C CA . GLY A 1 64 ? -5.600 3.312 25.142 1.00 97.44 64 GLY A CA 1
ATOM 488 C C . GLY A 1 64 ? -6.948 2.605 25.266 1.00 97.44 64 GLY A C 1
ATOM 489 O O . GLY A 1 64 ? -7.076 1.673 26.056 1.00 97.44 64 GLY A O 1
ATOM 490 N N . ILE A 1 65 ? -7.923 2.969 24.425 1.00 96.44 65 ILE A N 1
ATOM 491 C CA . ILE A 1 65 ? -9.262 2.358 24.444 1.00 96.44 65 ILE A CA 1
ATOM 492 C C . ILE A 1 65 ? -9.179 0.847 24.202 1.00 96.44 65 ILE A C 1
ATOM 494 O O . ILE A 1 65 ? -9.762 0.070 24.958 1.00 96.44 65 ILE A O 1
ATOM 498 N N . VAL A 1 66 ? -8.462 0.414 23.162 1.00 96.81 66 VAL A N 1
ATOM 499 C CA . VAL A 1 66 ? -8.392 -1.008 22.797 1.00 96.81 66 VAL A CA 1
ATOM 500 C C . VAL A 1 66 ? -7.670 -1.807 23.876 1.00 96.81 66 VAL A C 1
ATOM 502 O O . VAL A 1 66 ? -8.210 -2.810 24.345 1.00 96.81 66 VAL A O 1
ATOM 505 N N . HIS A 1 67 ? -6.512 -1.325 24.329 1.00 96.19 67 HIS A N 1
ATOM 506 C CA . HIS A 1 67 ? -5.710 -1.972 25.364 1.00 96.19 67 HIS A CA 1
ATOM 507 C C . HIS A 1 67 ? -6.461 -2.089 26.704 1.00 96.19 67 HIS A C 1
ATOM 509 O O . HIS A 1 67 ? -6.373 -3.116 27.375 1.00 96.19 67 HIS A O 1
ATOM 515 N N . GLU A 1 68 ? -7.228 -1.069 27.099 1.00 97.00 68 GLU A N 1
ATOM 516 C CA . GLU A 1 68 ? -7.988 -1.070 28.357 1.00 97.00 68 GLU A CA 1
ATOM 517 C C . GLU A 1 68 ? -9.300 -1.865 28.280 1.00 97.00 68 GLU A C 1
ATOM 519 O O . GLU A 1 68 ? -9.731 -2.432 29.286 1.00 97.00 68 GLU A O 1
ATOM 524 N N . SER A 1 69 ? -9.942 -1.935 27.107 1.00 94.31 69 SER A N 1
ATOM 525 C CA . SER A 1 69 ? -11.281 -2.529 26.961 1.00 94.31 69 SER A CA 1
ATOM 526 C C . SER A 1 69 ? -11.346 -4.038 27.222 1.00 94.31 69 SER A C 1
ATOM 528 O O . SER A 1 69 ? -12.431 -4.552 27.497 1.00 94.31 69 SER A O 1
ATOM 530 N N . GLN A 1 70 ? -10.221 -4.755 27.099 1.00 91.12 70 GLN A N 1
ATOM 531 C CA . GLN A 1 70 ? -10.149 -6.228 27.049 1.00 91.12 70 GLN A CA 1
ATOM 532 C C . GLN A 1 70 ? -11.034 -6.872 25.960 1.00 91.12 70 GLN A C 1
ATOM 534 O O . GLN A 1 70 ? -11.197 -8.092 25.941 1.00 91.12 70 GLN A O 1
ATOM 539 N N . GLN A 1 71 ? -11.627 -6.076 25.065 1.00 95.25 71 GLN A N 1
ATOM 540 C CA . GLN A 1 71 ? -12.448 -6.564 23.965 1.00 95.25 71 GLN A CA 1
ATOM 541 C C . GLN A 1 71 ? -11.567 -6.884 22.763 1.00 95.25 71 GLN A C 1
ATOM 543 O O . GLN A 1 71 ? -10.592 -6.193 22.479 1.00 95.25 71 GLN A O 1
ATOM 548 N N . GLU A 1 72 ? -11.945 -7.920 22.023 1.00 96.69 72 GLU A N 1
ATOM 549 C CA . GLU A 1 72 ? -11.326 -8.224 20.739 1.00 96.69 72 GLU A CA 1
ATOM 550 C C . GLU A 1 72 ? -11.945 -7.362 19.633 1.00 96.69 72 GLU A C 1
ATOM 552 O O . GLU A 1 72 ? -13.153 -7.113 19.616 1.00 96.69 72 GLU A O 1
ATOM 557 N N . PHE A 1 73 ? -11.120 -6.961 18.665 1.00 97.88 73 PHE A N 1
ATOM 558 C CA . PHE A 1 73 ? -11.528 -6.175 17.498 1.00 97.88 73 PHE A CA 1
ATOM 559 C C . PHE A 1 73 ? -11.290 -6.976 16.202 1.00 97.88 73 PHE A C 1
ATOM 561 O O . PHE A 1 73 ? -10.428 -6.627 15.387 1.00 97.88 73 PHE A O 1
ATOM 568 N N . PRO A 1 74 ? -12.050 -8.068 15.977 1.00 97.94 74 PRO A N 1
ATOM 569 C CA . PRO A 1 74 ? -11.789 -9.031 14.899 1.00 97.94 74 PRO A CA 1
ATOM 570 C C . PRO A 1 74 ? -12.080 -8.483 13.493 1.00 97.94 74 PRO A C 1
ATOM 572 O O . PRO A 1 74 ? -11.828 -9.156 12.487 1.00 97.94 74 PRO A O 1
ATOM 575 N N . HIS A 1 75 ? -12.664 -7.287 13.409 1.00 98.31 75 HIS A N 1
ATOM 576 C CA . HIS A 1 75 ? -13.162 -6.701 12.172 1.00 98.31 75 HIS A CA 1
ATOM 577 C C . HIS A 1 75 ? -12.351 -5.505 11.674 1.00 98.31 75 HIS A C 1
ATOM 579 O O . HIS A 1 75 ? -12.563 -5.128 10.526 1.00 98.31 75 HIS A O 1
ATOM 585 N N . VAL A 1 76 ? -11.408 -4.968 12.458 1.00 98.44 76 VAL A N 1
ATOM 586 C CA . VAL A 1 76 ? -10.562 -3.830 12.058 1.00 98.44 76 VAL A CA 1
ATOM 587 C C . VAL A 1 76 ? -9.643 -4.234 10.910 1.00 98.44 76 VAL A C 1
ATOM 589 O O . VAL A 1 76 ? -8.716 -5.008 11.092 1.00 98.44 76 VAL A O 1
ATOM 592 N N . ARG A 1 77 ? -9.880 -3.690 9.719 1.00 98.50 77 ARG A N 1
ATOM 593 C CA . ARG A 1 77 ? -9.125 -4.003 8.496 1.00 98.50 77 ARG A CA 1
ATOM 594 C C . ARG A 1 77 ? -8.134 -2.921 8.104 1.00 98.50 77 ARG A C 1
ATOM 596 O O . ARG A 1 77 ? -7.226 -3.207 7.325 1.00 98.50 77 ARG A O 1
ATOM 603 N N . PHE A 1 78 ? -8.333 -1.697 8.591 1.00 97.88 78 PHE A N 1
ATOM 604 C CA . PHE A 1 78 ? -7.532 -0.536 8.221 1.00 97.88 78 PHE A CA 1
ATOM 605 C C . PHE A 1 78 ? -7.451 0.484 9.359 1.00 97.88 78 PHE A C 1
ATOM 607 O O . PHE A 1 78 ? -8.477 0.885 9.919 1.00 97.88 78 PHE A O 1
ATOM 614 N N . ILE A 1 79 ? -6.224 0.925 9.628 1.00 96.88 79 ILE A N 1
ATOM 615 C CA . ILE A 1 79 ? -5.881 2.072 10.467 1.00 96.88 79 ILE A CA 1
ATOM 616 C C . ILE A 1 79 ? -5.053 3.015 9.578 1.00 96.88 79 ILE A C 1
ATOM 618 O O . ILE A 1 79 ? -4.140 2.534 8.902 1.00 96.88 79 ILE A O 1
ATOM 622 N N . PRO A 1 80 ? -5.382 4.315 9.516 1.00 95.50 80 PRO A N 1
ATOM 623 C CA . PRO A 1 80 ? -4.613 5.276 8.734 1.00 95.50 80 PRO A CA 1
ATOM 624 C C . PRO A 1 80 ? -3.212 5.427 9.332 1.00 95.50 80 PRO A C 1
ATOM 626 O O . PRO A 1 80 ? -3.044 5.316 10.547 1.00 95.50 80 PRO A O 1
ATOM 629 N N . ALA A 1 81 ? -2.216 5.656 8.478 1.00 95.25 81 ALA A N 1
ATOM 630 C CA . ALA A 1 81 ? -0.854 5.904 8.932 1.00 95.25 81 ALA A CA 1
ATOM 631 C C . ALA A 1 81 ? -0.701 7.343 9.434 1.00 95.25 81 ALA A C 1
ATOM 633 O O . ALA A 1 81 ? -1.426 8.220 8.976 1.00 95.25 81 ALA A O 1
ATOM 634 N N . PRO A 1 82 ? 0.210 7.611 10.373 1.00 94.38 82 PRO A N 1
ATOM 635 C CA . PRO A 1 82 ? 0.696 8.960 10.636 1.00 94.38 82 PRO A CA 1
ATOM 636 C C . PRO A 1 82 ? 1.553 9.484 9.476 1.00 94.38 82 PRO A C 1
ATOM 638 O O . PRO A 1 82 ? 1.866 8.745 8.543 1.00 94.38 82 PRO A O 1
ATOM 641 N N . CYS A 1 83 ? 1.916 10.768 9.532 1.00 91.38 83 CYS A N 1
ATOM 642 C CA . CYS A 1 83 ? 2.854 11.365 8.573 1.00 91.38 83 CYS A CA 1
ATOM 643 C C . CYS A 1 83 ? 4.273 10.789 8.726 1.00 91.38 83 CYS A C 1
ATOM 645 O O . CYS A 1 83 ? 4.956 10.582 7.729 1.00 91.38 83 CYS A O 1
ATOM 647 N N . GLU A 1 84 ? 4.677 10.510 9.965 1.00 92.31 84 GLU A N 1
ATOM 648 C CA . GLU A 1 84 ? 5.974 9.940 10.349 1.00 92.31 84 GLU A CA 1
ATOM 649 C C . GLU A 1 84 ? 5.733 8.666 11.156 1.00 92.31 84 GLU A C 1
ATOM 651 O O . GLU A 1 84 ? 4.773 8.581 11.930 1.00 92.31 84 GLU A O 1
ATOM 656 N N . PHE A 1 85 ? 6.566 7.652 10.961 1.00 93.12 85 PHE A N 1
ATOM 657 C CA . PHE A 1 85 ? 6.415 6.370 11.619 1.00 93.12 85 PHE A CA 1
ATOM 658 C C . PHE A 1 85 ? 6.694 6.489 13.117 1.00 93.12 85 PHE A C 1
ATOM 660 O O . PHE A 1 85 ? 7.820 6.712 13.535 1.00 93.12 85 PHE A O 1
ATOM 667 N N . SER A 1 86 ? 5.676 6.245 13.943 1.00 93.75 86 SER A N 1
ATOM 668 C CA . SER A 1 86 ? 5.805 6.366 15.393 1.00 93.75 86 SER A CA 1
ATOM 669 C C . SER A 1 86 ? 5.694 5.031 16.131 1.00 93.75 86 SER A C 1
ATOM 671 O O . SER A 1 86 ? 5.007 4.078 15.737 1.00 93.75 86 SER A O 1
ATOM 673 N N . ASP A 1 87 ? 6.317 4.982 17.305 1.00 93.94 87 ASP A N 1
ATOM 674 C CA . ASP A 1 87 ? 6.245 3.847 18.225 1.00 93.94 87 ASP A CA 1
ATOM 675 C C . ASP A 1 87 ? 4.795 3.554 18.673 1.00 93.94 87 ASP A C 1
ATOM 677 O O . ASP A 1 87 ? 4.416 2.401 18.919 1.00 93.94 87 ASP A O 1
ATOM 681 N N . ILE A 1 88 ? 3.959 4.598 18.780 1.00 96.19 88 ILE A N 1
ATOM 682 C CA . ILE A 1 88 ? 2.537 4.453 19.107 1.00 96.19 88 ILE A CA 1
ATOM 683 C C . ILE A 1 88 ? 1.746 3.885 17.930 1.00 96.19 88 ILE A C 1
ATOM 685 O O . ILE A 1 88 ? 0.881 3.031 18.147 1.00 96.19 88 ILE A O 1
ATOM 689 N N . TYR A 1 89 ? 2.068 4.274 16.693 1.00 96.31 89 TYR A N 1
ATOM 690 C CA . TYR A 1 89 ? 1.464 3.683 15.505 1.00 96.31 89 TYR A CA 1
ATOM 691 C C . TYR A 1 89 ? 1.758 2.185 15.428 1.00 96.31 89 TYR A C 1
ATOM 693 O O . TYR A 1 89 ? 0.825 1.382 15.367 1.00 96.31 89 TYR A O 1
ATOM 701 N N . ARG A 1 90 ? 3.029 1.789 15.579 1.00 95.31 90 ARG A N 1
ATOM 702 C CA . ARG A 1 90 ? 3.437 0.379 15.686 1.00 95.31 90 ARG A CA 1
ATOM 703 C C . ARG A 1 90 ? 2.617 -0.388 16.718 1.00 95.31 90 ARG A C 1
ATOM 705 O O . ARG A 1 90 ? 2.028 -1.421 16.398 1.00 95.31 90 ARG A O 1
ATOM 712 N N . LYS A 1 91 ? 2.587 0.094 17.966 1.00 96.19 91 LYS A N 1
ATOM 713 C CA . LYS A 1 91 ? 1.877 -0.590 19.060 1.00 96.19 91 LYS A CA 1
ATOM 714 C C . LYS A 1 91 ? 0.393 -0.730 18.741 1.00 96.19 91 LYS A C 1
ATOM 716 O O . LYS A 1 91 ? -0.190 -1.777 18.997 1.00 96.19 91 LYS A O 1
ATOM 721 N N . THR A 1 92 ? -0.193 0.295 18.127 1.00 97.50 92 THR A N 1
ATOM 722 C CA . THR A 1 92 ? -1.591 0.284 17.688 1.00 97.50 92 THR A CA 1
ATOM 723 C C . THR A 1 92 ? -1.834 -0.770 16.609 1.00 97.50 92 THR A C 1
ATOM 725 O O . THR A 1 92 ? -2.784 -1.537 16.728 1.00 97.50 92 THR A O 1
ATOM 728 N N . LEU A 1 93 ? -0.968 -0.876 15.595 1.00 97.25 93 LEU A N 1
ATOM 729 C CA . LEU A 1 93 ? -1.081 -1.908 14.556 1.00 97.25 93 LEU A CA 1
ATOM 730 C C . LEU A 1 93 ? -1.032 -3.324 15.147 1.00 97.25 93 LEU A C 1
ATOM 732 O O . LEU A 1 93 ? -1.832 -4.177 14.762 1.00 97.25 93 LEU A O 1
ATOM 736 N N . LEU A 1 94 ? -0.141 -3.572 16.112 1.00 96.88 94 LEU A N 1
ATOM 737 C CA . LEU A 1 94 ? 0.005 -4.883 16.756 1.00 96.88 94 LEU A CA 1
ATOM 738 C C . LEU A 1 94 ? -1.255 -5.340 17.506 1.00 96.88 94 LEU A C 1
ATOM 740 O O . LEU A 1 94 ? -1.507 -6.544 17.571 1.00 96.88 94 LEU A O 1
ATOM 744 N N . LEU A 1 95 ? -2.071 -4.412 18.022 1.00 97.31 95 LEU A N 1
ATOM 745 C CA . LEU A 1 95 ? -3.362 -4.740 18.646 1.00 97.31 95 LEU A CA 1
ATOM 746 C C . LEU A 1 95 ? -4.374 -5.319 17.643 1.00 97.31 95 LEU A C 1
ATOM 748 O O . LEU A 1 95 ? -5.315 -6.000 18.045 1.00 97.31 95 LEU A O 1
ATOM 752 N N . PHE A 1 96 ? -4.174 -5.077 16.345 1.00 97.81 96 PHE A N 1
ATOM 753 C CA . PHE A 1 96 ? -5.066 -5.505 15.266 1.00 97.81 96 PHE A CA 1
ATOM 754 C C . PHE A 1 96 ? -4.391 -6.466 14.277 1.00 97.81 96 PHE A C 1
ATOM 756 O O . PHE A 1 96 ? -4.871 -6.654 13.158 1.00 97.81 96 PHE A O 1
ATOM 763 N N . LYS A 1 97 ? -3.274 -7.095 14.660 1.00 97.31 97 LYS A N 1
ATOM 764 C CA . LYS A 1 97 ? -2.472 -7.933 13.752 1.00 97.31 97 LYS A CA 1
ATOM 765 C C . LYS A 1 97 ? -3.242 -9.091 13.106 1.00 97.31 97 LYS A C 1
ATOM 767 O O . LYS A 1 97 ? -2.994 -9.434 11.953 1.00 97.31 97 LYS A O 1
ATOM 772 N N . ASP A 1 98 ? -4.230 -9.638 13.814 1.00 97.69 98 ASP A N 1
ATOM 773 C CA . ASP A 1 98 ? -5.058 -10.755 13.345 1.00 97.69 98 ASP A CA 1
ATOM 774 C C . ASP A 1 98 ? -6.237 -10.324 12.452 1.00 97.69 98 ASP A C 1
ATOM 776 O O . ASP A 1 98 ? -6.929 -11.177 11.889 1.00 97.69 98 ASP A O 1
ATOM 780 N N . SER A 1 99 ? -6.509 -9.021 12.325 1.00 98.31 99 SER A N 1
ATOM 781 C CA . SER A 1 99 ? -7.651 -8.483 11.571 1.00 98.31 99 SER A CA 1
ATOM 782 C C . SER A 1 99 ? -7.263 -7.523 10.445 1.00 98.31 99 SER A C 1
ATOM 784 O O . SER A 1 99 ? -7.989 -7.466 9.449 1.00 98.31 99 SER A O 1
ATOM 786 N N . LEU A 1 100 ? -6.116 -6.844 10.546 1.00 98.38 100 LEU A N 1
ATOM 787 C CA . LEU A 1 100 ? -5.654 -5.878 9.552 1.00 98.38 100 LEU A CA 1
ATOM 788 C C . LEU A 1 100 ? -5.435 -6.513 8.175 1.00 98.38 100 LEU A C 1
ATOM 790 O O . LEU A 1 100 ? -4.700 -7.485 8.009 1.00 98.38 100 LEU A O 1
ATOM 794 N N . GLU A 1 101 ? -6.057 -5.907 7.163 1.00 98.62 101 GLU A N 1
ATOM 795 C CA . GLU A 1 101 ? -5.957 -6.325 5.762 1.00 98.62 101 GLU A CA 1
ATOM 796 C C . GLU A 1 101 ? -5.165 -5.318 4.923 1.00 98.62 101 GLU A C 1
ATOM 798 O O . GLU A 1 101 ? -4.578 -5.702 3.908 1.00 98.62 101 GLU A O 1
ATOM 803 N N . THR A 1 102 ? -5.156 -4.046 5.337 1.00 98.25 102 THR A N 1
ATOM 804 C CA . THR A 1 102 ? -4.444 -2.937 4.694 1.00 98.25 102 THR A CA 1
ATOM 805 C C . THR A 1 102 ? -3.579 -2.204 5.712 1.00 98.25 102 THR A C 1
ATOM 807 O O . THR A 1 102 ? -4.070 -1.827 6.775 1.00 98.25 102 THR A O 1
ATOM 810 N N . MET A 1 103 ? -2.320 -1.957 5.358 1.00 97.31 103 MET A N 1
ATOM 811 C CA . MET A 1 103 ? -1.359 -1.209 6.169 1.00 97.31 103 MET A CA 1
ATOM 812 C C . MET A 1 103 ? -0.607 -0.205 5.299 1.00 97.31 103 MET A C 1
ATOM 814 O O . MET A 1 103 ? -0.306 -0.493 4.141 1.00 97.31 103 MET A O 1
ATOM 818 N N . CYS A 1 104 ? -0.299 0.955 5.867 1.00 96.44 104 CYS A N 1
ATOM 819 C CA . CYS A 1 104 ? 0.632 1.919 5.296 1.00 96.44 104 CYS A CA 1
ATOM 820 C C . CYS A 1 104 ? 1.804 2.096 6.268 1.00 96.44 104 CYS A C 1
ATOM 822 O O . CYS A 1 104 ? 1.576 2.190 7.476 1.00 96.44 104 CYS A O 1
ATOM 824 N N . ILE A 1 105 ? 3.033 2.078 5.759 1.00 95.31 105 ILE A N 1
ATOM 825 C CA . ILE A 1 105 ? 4.258 2.254 6.538 1.00 95.31 105 ILE A CA 1
ATOM 826 C C . ILE A 1 105 ? 5.038 3.421 5.922 1.00 95.31 105 ILE A C 1
ATOM 828 O O . ILE A 1 105 ? 5.637 3.238 4.857 1.00 95.31 105 ILE A O 1
ATOM 832 N N . PRO A 1 106 ? 5.023 4.597 6.571 1.00 94.62 106 PRO A N 1
ATOM 833 C CA . PRO A 1 106 ? 6.010 5.637 6.322 1.00 94.62 106 PRO A CA 1
ATOM 834 C C . PRO A 1 106 ? 7.409 5.105 6.644 1.00 94.62 106 PRO A C 1
ATOM 836 O O . PRO A 1 106 ? 7.600 4.432 7.654 1.00 94.62 106 PRO A O 1
ATOM 839 N N . ILE A 1 107 ? 8.353 5.353 5.750 1.00 93.06 107 ILE A N 1
ATOM 840 C CA . ILE A 1 107 ? 9.752 4.966 5.840 1.00 93.06 107 ILE A CA 1
ATOM 841 C C . ILE A 1 107 ? 10.548 6.251 6.029 1.00 93.06 107 ILE A C 1
ATOM 843 O O . ILE A 1 107 ? 10.706 7.056 5.108 1.00 93.06 107 ILE A O 1
ATOM 847 N N . ASP A 1 108 ? 10.994 6.426 7.259 1.00 88.88 108 ASP A N 1
ATOM 848 C CA . ASP A 1 108 ? 11.835 7.504 7.760 1.00 88.88 108 ASP A CA 1
ATOM 849 C C . ASP A 1 108 ? 12.936 6.916 8.664 1.00 88.88 108 ASP A C 1
ATOM 851 O O . ASP A 1 108 ? 12.995 5.700 8.880 1.00 88.88 108 ASP A O 1
ATOM 855 N N . GLU A 1 109 ? 13.809 7.767 9.203 1.00 83.44 109 GLU A N 1
ATOM 856 C CA . GLU A 1 109 ? 14.900 7.346 10.095 1.00 83.44 109 GLU A CA 1
ATOM 857 C C . GLU A 1 109 ? 14.381 6.582 11.334 1.00 83.44 109 GLU A C 1
ATOM 859 O O . GLU A 1 109 ? 15.025 5.647 11.813 1.00 83.44 109 GLU A O 1
ATOM 864 N N . GLU A 1 110 ? 13.195 6.927 11.854 1.00 75.94 110 GLU A N 1
ATOM 865 C CA . GLU A 1 110 ? 12.609 6.239 13.014 1.00 75.94 110 GLU A CA 1
ATOM 866 C C . GLU A 1 110 ? 12.110 4.832 12.652 1.00 75.94 110 GLU A C 1
ATOM 868 O O . GLU A 1 110 ? 12.229 3.889 13.447 1.00 75.94 110 GLU A O 1
ATOM 873 N N . SER A 1 111 ? 11.610 4.655 11.428 1.00 77.75 111 SER A N 1
ATOM 874 C CA . SER A 1 111 ? 11.174 3.366 10.897 1.00 77.75 111 SER A CA 1
ATOM 875 C C . SER A 1 111 ? 12.317 2.351 10.769 1.00 77.75 111 SER A C 1
ATOM 877 O O . SER A 1 111 ? 12.065 1.150 10.827 1.00 77.75 111 SER A O 1
ATOM 879 N N . GLU A 1 112 ? 13.582 2.774 10.689 1.00 73.69 112 GLU A N 1
ATOM 880 C CA . GLU A 1 112 ? 14.726 1.847 10.661 1.00 73.69 112 GLU A CA 1
ATOM 881 C C . GLU A 1 112 ? 14.850 1.032 11.955 1.00 73.69 112 GLU A C 1
ATOM 883 O O . GLU A 1 112 ? 15.343 -0.102 11.970 1.00 73.69 112 GLU A O 1
ATOM 888 N N . HIS A 1 113 ? 14.381 1.594 13.071 1.00 71.12 113 HIS A N 1
ATOM 889 C CA . HIS A 1 113 ? 14.310 0.897 14.352 1.00 71.12 113 HIS A CA 1
ATOM 890 C C . HIS A 1 113 ? 13.108 -0.044 14.444 1.00 71.12 113 HIS A C 1
ATOM 892 O O . HIS A 1 113 ? 13.028 -0.867 15.368 1.00 71.12 113 HIS A O 1
ATOM 898 N N . PHE A 1 114 ? 12.178 0.032 13.491 1.00 72.75 114 PHE A N 1
ATOM 899 C CA . PHE A 1 114 ? 11.077 -0.900 13.412 1.00 72.75 114 PHE A CA 1
ATOM 900 C C . PHE A 1 114 ? 11.609 -2.296 13.098 1.00 72.75 114 PHE A C 1
ATOM 902 O O . PHE A 1 114 ? 12.170 -2.589 12.042 1.00 72.75 114 PHE A O 1
ATOM 909 N N . ALA A 1 115 ? 11.380 -3.220 14.027 1.00 75.38 115 ALA A N 1
ATOM 910 C CA . ALA A 1 115 ? 11.647 -4.622 13.783 1.00 75.38 115 ALA A CA 1
ATOM 911 C C . ALA A 1 115 ? 10.600 -5.170 12.798 1.00 75.38 115 ALA A C 1
ATOM 913 O O . ALA A 1 115 ? 9.648 -5.830 13.212 1.00 75.38 115 ALA A O 1
ATOM 914 N N . PHE A 1 116 ? 10.816 -4.976 11.489 1.00 84.44 116 PHE A N 1
ATOM 915 C CA . PHE A 1 116 ? 9.947 -5.465 10.402 1.00 84.44 116 PHE A CA 1
ATOM 916 C C . PHE A 1 116 ? 9.634 -6.964 10.471 1.00 84.44 116 PHE A C 1
ATOM 918 O O . PHE A 1 116 ? 8.696 -7.437 9.837 1.00 84.44 116 PHE A O 1
ATOM 925 N N . ASN A 1 117 ? 10.367 -7.717 11.294 1.00 88.00 117 ASN A N 1
ATOM 926 C CA . ASN A 1 117 ? 10.025 -9.077 11.697 1.00 88.00 117 ASN A CA 1
ATOM 927 C C . ASN A 1 117 ? 8.573 -9.229 12.180 1.00 88.00 117 ASN A C 1
ATOM 929 O O . ASN A 1 117 ? 7.991 -10.284 11.945 1.00 88.00 117 ASN A O 1
ATOM 933 N N . GLU A 1 118 ? 7.984 -8.201 12.795 1.00 92.94 118 GLU A N 1
ATOM 934 C CA . GLU A 1 118 ? 6.589 -8.214 13.251 1.00 92.94 118 GLU A CA 1
ATOM 935 C C . GLU A 1 118 ? 5.582 -8.282 12.098 1.00 92.94 118 GLU A C 1
ATOM 937 O O . GLU A 1 118 ? 4.482 -8.785 12.295 1.00 92.94 118 GLU A O 1
ATOM 942 N N . LEU A 1 119 ? 5.946 -7.874 10.873 1.00 95.06 119 LEU A N 1
ATOM 943 C CA . LEU A 1 119 ? 5.054 -7.985 9.710 1.00 95.06 119 LEU A CA 1
ATOM 944 C C . LEU A 1 119 ? 4.644 -9.431 9.406 1.00 95.06 119 LEU A C 1
ATOM 946 O O . LEU A 1 119 ? 3.582 -9.654 8.826 1.00 95.06 119 LEU A O 1
ATOM 950 N N . ALA A 1 120 ? 5.448 -10.410 9.830 1.00 95.75 120 ALA A N 1
ATOM 951 C CA . ALA A 1 120 ? 5.118 -11.824 9.687 1.00 95.75 120 ALA A CA 1
ATOM 952 C C . ALA A 1 120 ? 3.911 -12.251 10.545 1.00 95.75 120 ALA A C 1
ATOM 954 O O . ALA A 1 120 ? 3.264 -13.247 10.220 1.00 95.75 120 ALA A O 1
ATOM 955 N N . ASP A 1 121 ? 3.580 -11.499 11.601 1.00 96.38 121 ASP A N 1
ATOM 956 C CA . ASP A 1 121 ? 2.420 -11.773 12.453 1.00 96.38 121 ASP A CA 1
ATOM 957 C C . ASP A 1 121 ? 1.094 -11.350 11.797 1.00 96.38 121 ASP A C 1
ATOM 959 O O . ASP A 1 121 ? 0.030 -11.830 12.190 1.00 96.38 121 ASP A O 1
ATOM 963 N N . PHE A 1 122 ? 1.124 -10.473 10.787 1.00 97.38 122 PHE A N 1
ATOM 964 C CA . PHE A 1 122 ? -0.080 -9.940 10.147 1.00 97.38 122 PHE A CA 1
ATOM 965 C C . PHE A 1 122 ? -0.603 -10.900 9.073 1.00 97.38 122 PHE A C 1
ATOM 967 O O . PHE A 1 122 ? -0.508 -10.663 7.867 1.00 97.38 122 PHE A O 1
ATOM 974 N N . THR A 1 123 ? -1.182 -12.015 9.514 1.00 96.81 123 THR A N 1
ATOM 975 C CA . THR A 1 123 ? -1.600 -13.132 8.642 1.00 96.81 123 THR A CA 1
ATOM 976 C C . THR A 1 123 ? -2.670 -12.771 7.602 1.00 96.81 123 THR A C 1
ATOM 978 O O . THR A 1 123 ? -2.828 -13.479 6.605 1.00 96.81 123 THR A O 1
ATOM 981 N N . ARG A 1 124 ? -3.399 -11.665 7.799 1.00 98.12 124 ARG A N 1
ATOM 982 C CA . ARG A 1 124 ? -4.436 -11.168 6.877 1.00 98.12 124 ARG A CA 1
ATOM 983 C C . ARG A 1 124 ? -3.993 -9.984 6.023 1.00 98.12 124 ARG A C 1
ATOM 985 O O . ARG A 1 124 ? -4.763 -9.558 5.158 1.00 98.12 124 ARG A O 1
ATOM 992 N N . LEU A 1 125 ? -2.767 -9.491 6.210 1.00 98.19 125 LEU A N 1
ATOM 993 C CA . LEU A 1 125 ? -2.253 -8.350 5.466 1.00 98.19 125 LEU A CA 1
ATOM 994 C C . LEU A 1 125 ? -2.162 -8.693 3.979 1.00 98.19 125 LEU A C 1
ATOM 996 O O . LEU A 1 125 ? -1.354 -9.516 3.547 1.00 98.19 125 LEU A O 1
ATOM 1000 N N . SER A 1 126 ? -3.018 -8.047 3.195 1.00 98.38 126 SER A N 1
ATOM 1001 C CA . SER A 1 126 ? -3.136 -8.277 1.756 1.00 98.38 126 SER A CA 1
ATOM 1002 C C . SER A 1 126 ? -2.785 -7.044 0.935 1.00 98.38 126 SER A C 1
ATOM 1004 O O . SER A 1 126 ? -2.395 -7.198 -0.220 1.00 98.38 126 SER A O 1
ATOM 1006 N N . LYS A 1 127 ? -2.841 -5.850 1.533 1.00 98.56 127 LYS A N 1
ATOM 1007 C CA . LYS A 1 127 ? -2.402 -4.602 0.920 1.00 98.56 127 LYS A CA 1
ATOM 1008 C C . LYS A 1 127 ? -1.388 -3.886 1.806 1.00 98.56 127 LYS A C 1
ATOM 1010 O O . LYS A 1 127 ? -1.674 -3.616 2.969 1.00 98.56 127 LYS A O 1
ATOM 1015 N N . LEU A 1 128 ? -0.242 -3.542 1.234 1.00 98.19 128 LEU A N 1
ATOM 1016 C CA . LEU A 1 128 ? 0.827 -2.806 1.899 1.00 98.19 128 LEU A CA 1
ATOM 1017 C C . LEU A 1 128 ? 1.183 -1.593 1.051 1.00 98.19 128 LEU A C 1
ATOM 1019 O O . LEU A 1 128 ? 1.514 -1.738 -0.126 1.00 98.19 128 LEU A O 1
ATOM 1023 N N . THR A 1 129 ? 1.104 -0.418 1.657 1.00 97.62 129 THR A N 1
ATOM 1024 C CA . THR A 1 129 ? 1.670 0.813 1.118 1.00 97.62 129 THR A CA 1
ATOM 1025 C C . THR A 1 129 ? 2.964 1.103 1.862 1.00 97.62 129 THR A C 1
ATOM 1027 O O . THR A 1 129 ? 2.975 1.088 3.090 1.00 97.62 129 THR A O 1
ATOM 1030 N N . LEU A 1 130 ? 4.040 1.342 1.127 1.00 96.75 130 LEU A N 1
ATOM 1031 C CA . LEU A 1 130 ? 5.276 1.900 1.655 1.00 96.75 130 LEU A CA 1
ATOM 1032 C C . LEU A 1 130 ? 5.423 3.312 1.100 1.00 96.75 130 LEU A C 1
ATOM 1034 O O . LEU A 1 130 ? 5.111 3.516 -0.073 1.00 96.75 130 LEU A O 1
ATOM 1038 N N . SER A 1 131 ? 5.889 4.252 1.911 1.00 95.00 131 SER A N 1
ATOM 1039 C CA . SER A 1 131 ? 6.116 5.636 1.490 1.00 95.00 131 SER A CA 1
ATOM 1040 C C . SER A 1 131 ? 7.380 6.201 2.105 1.00 95.00 131 SER A C 1
ATOM 1042 O O . SER A 1 131 ? 7.683 5.824 3.222 1.00 95.00 131 SER A O 1
ATOM 1044 N N . GLY A 1 132 ? 8.103 7.092 1.427 1.00 93.00 132 GLY A N 1
ATOM 1045 C CA . GLY A 1 132 ? 9.332 7.691 1.963 1.00 93.00 132 GLY A CA 1
ATOM 1046 C C . GLY A 1 132 ? 10.617 7.172 1.318 1.00 93.00 132 GLY A C 1
ATOM 1047 O O . GLY A 1 132 ? 10.621 6.753 0.158 1.00 93.00 132 GLY A O 1
ATOM 1048 N N . TYR A 1 133 ? 11.723 7.247 2.048 1.00 91.56 133 TYR A N 1
ATOM 1049 C CA . TYR A 1 133 ? 13.065 7.084 1.490 1.00 91.56 133 TYR A CA 1
ATOM 1050 C C . TYR A 1 133 ? 13.674 5.727 1.842 1.00 91.56 133 TYR A C 1
ATOM 1052 O O . TYR A 1 133 ? 13.590 5.282 2.980 1.00 91.56 133 TYR A O 1
ATOM 1060 N N . PHE A 1 134 ? 14.298 5.066 0.869 1.00 91.00 134 PHE A N 1
ATOM 1061 C CA . PHE A 1 134 ? 15.012 3.810 1.083 1.00 91.00 134 PHE A CA 1
ATOM 1062 C C . PHE A 1 134 ? 16.483 3.950 0.721 1.00 91.00 134 PHE A C 1
ATOM 1064 O O . PHE A 1 134 ? 16.806 4.263 -0.426 1.00 91.00 134 PHE A O 1
ATOM 1071 N N . ASP A 1 135 ? 17.360 3.582 1.649 1.00 89.12 135 ASP A N 1
ATOM 1072 C CA . ASP A 1 135 ? 18.804 3.589 1.399 1.00 89.12 135 ASP A CA 1
ATOM 1073 C C . ASP A 1 135 ? 19.204 2.525 0.377 1.00 89.12 135 ASP A C 1
ATOM 1075 O O . ASP A 1 135 ? 20.047 2.747 -0.488 1.00 89.12 135 ASP A O 1
ATOM 1079 N N . ASP A 1 136 ? 18.606 1.329 0.466 1.00 90.69 136 ASP A N 1
ATOM 1080 C CA . ASP A 1 136 ? 19.004 0.215 -0.382 1.00 90.69 136 ASP A CA 1
ATOM 1081 C C . ASP A 1 136 ? 17.911 -0.847 -0.626 1.00 90.69 136 ASP A C 1
ATOM 1083 O O . ASP A 1 136 ? 16.827 -0.890 -0.035 1.00 90.69 136 ASP A O 1
ATOM 1087 N N . MET A 1 137 ? 18.206 -1.747 -1.569 1.00 92.62 137 MET A N 1
ATOM 1088 C CA . MET A 1 137 ? 17.341 -2.881 -1.901 1.00 92.62 137 MET A CA 1
ATOM 1089 C C . MET A 1 137 ? 17.229 -3.936 -0.779 1.00 92.62 137 MET A C 1
ATOM 1091 O O . MET A 1 137 ? 16.131 -4.475 -0.599 1.00 92.62 137 MET A O 1
ATOM 1095 N N . PRO A 1 138 ? 18.304 -4.285 -0.037 1.00 93.62 138 PRO A N 1
ATOM 1096 C CA . PRO A 1 138 ? 18.209 -5.089 1.182 1.00 93.62 138 PRO A CA 1
ATOM 1097 C C . PRO A 1 138 ? 17.172 -4.603 2.195 1.00 93.62 138 PRO A C 1
ATOM 1099 O O . PRO A 1 138 ? 16.443 -5.441 2.729 1.00 93.62 138 PRO A O 1
ATOM 1102 N N . HIS A 1 139 ? 17.065 -3.296 2.427 1.00 91.69 139 HIS A N 1
ATOM 1103 C CA . HIS A 1 139 ? 16.081 -2.713 3.329 1.00 91.69 139 HIS A CA 1
ATOM 1104 C C . HIS A 1 139 ? 14.665 -3.025 2.830 1.00 91.69 139 HIS A C 1
ATOM 1106 O O . HIS A 1 139 ? 13.898 -3.673 3.547 1.00 91.69 139 HIS A O 1
ATOM 1112 N N . ILE A 1 140 ? 14.354 -2.738 1.560 1.00 94.50 140 ILE A N 1
ATOM 1113 C CA . ILE A 1 140 ? 13.059 -3.090 0.946 1.00 94.50 140 ILE A CA 1
ATOM 1114 C C . ILE A 1 140 ? 12.766 -4.599 1.045 1.00 94.50 140 ILE A C 1
ATOM 1116 O O . ILE A 1 140 ? 11.634 -5.003 1.335 1.00 94.50 140 ILE A O 1
ATOM 1120 N N . ASP A 1 141 ? 13.758 -5.464 0.806 1.00 96.06 141 ASP A N 1
ATOM 1121 C CA . ASP A 1 141 ? 13.579 -6.919 0.914 1.00 96.06 141 ASP A CA 1
ATOM 1122 C C . ASP A 1 141 ? 13.363 -7.391 2.348 1.00 96.06 141 ASP A C 1
ATOM 1124 O O . ASP A 1 141 ? 12.584 -8.320 2.567 1.00 96.06 141 ASP A O 1
ATOM 1128 N N . SER A 1 142 ? 13.968 -6.728 3.331 1.00 94.50 142 SER A N 1
ATOM 1129 C CA . SER A 1 142 ? 13.751 -7.039 4.743 1.00 94.50 142 SER A CA 1
ATOM 1130 C C . SER A 1 142 ? 12.291 -6.818 5.159 1.00 94.50 142 SER A C 1
ATOM 1132 O O . SER A 1 142 ? 11.745 -7.638 5.899 1.00 94.50 142 SER A O 1
ATOM 1134 N N . ILE A 1 143 ? 11.638 -5.790 4.605 1.00 95.06 143 ILE A N 1
ATOM 1135 C CA . ILE A 1 143 ? 10.225 -5.463 4.835 1.00 95.06 143 ILE A CA 1
ATOM 1136 C C . ILE A 1 143 ? 9.333 -6.451 4.075 1.00 95.06 143 ILE A C 1
ATOM 1138 O O . ILE A 1 143 ? 8.541 -7.203 4.651 1.00 95.06 143 ILE A O 1
ATOM 1142 N N . LEU A 1 144 ? 9.491 -6.504 2.750 1.00 96.56 144 LEU A N 1
ATOM 1143 C CA . LEU A 1 144 ? 8.627 -7.297 1.873 1.00 96.56 144 LEU A CA 1
ATOM 1144 C C . LEU A 1 144 ? 8.835 -8.808 2.036 1.00 96.56 144 LEU A C 1
ATOM 1146 O O . LEU A 1 144 ? 7.959 -9.601 1.696 1.00 96.56 144 LEU A O 1
ATOM 1150 N N . GLY A 1 145 ? 9.988 -9.233 2.550 1.00 95.94 145 GLY A N 1
ATOM 1151 C CA . GLY A 1 145 ? 10.288 -10.618 2.899 1.00 95.94 145 GLY A CA 1
ATOM 1152 C C . GLY A 1 145 ? 9.437 -11.163 4.044 1.00 95.94 145 GLY A C 1
ATOM 1153 O O . GLY A 1 145 ? 9.358 -12.379 4.184 1.00 95.94 145 GLY A O 1
ATOM 1154 N N . LYS A 1 146 ? 8.781 -10.301 4.829 1.00 95.69 146 LYS A N 1
ATOM 1155 C CA . LYS A 1 146 ? 7.920 -10.688 5.960 1.00 95.69 146 LYS A CA 1
ATOM 1156 C C . LYS A 1 146 ? 6.428 -10.656 5.617 1.00 95.69 146 LYS A C 1
ATOM 1158 O O . LYS A 1 146 ? 5.642 -11.367 6.234 1.00 95.69 146 LYS A O 1
ATOM 1163 N N . ALA A 1 147 ? 6.037 -9.906 4.587 1.00 95.75 147 ALA A N 1
ATOM 1164 C CA . ALA A 1 147 ? 4.651 -9.764 4.138 1.00 95.75 147 ALA A CA 1
ATOM 1165 C C . ALA A 1 147 ? 4.240 -10.862 3.127 1.00 95.75 147 ALA A C 1
ATOM 1167 O O . ALA A 1 147 ? 4.021 -10.609 1.941 1.00 95.75 147 ALA A O 1
ATOM 1168 N N . HIS A 1 148 ? 4.137 -12.117 3.573 1.00 92.88 148 HIS A N 1
ATOM 1169 C CA . HIS A 1 148 ? 3.940 -13.263 2.667 1.00 92.88 148 HIS A CA 1
ATOM 1170 C C . HIS A 1 148 ? 2.581 -13.297 1.941 1.00 92.88 148 HIS A C 1
ATOM 1172 O O . HIS A 1 148 ? 2.493 -13.822 0.828 1.00 92.88 148 HIS A O 1
ATOM 1178 N N . HIS A 1 149 ? 1.526 -12.737 2.538 1.00 96.00 149 HIS A N 1
ATOM 1179 C CA . HIS A 1 149 ? 0.143 -12.823 2.039 1.00 96.00 149 HIS A CA 1
ATOM 1180 C C . HIS A 1 149 ? -0.272 -11.673 1.113 1.00 96.00 149 HIS A C 1
ATOM 1182 O O . HIS A 1 149 ? -1.448 -11.542 0.759 1.00 96.00 149 HIS A O 1
ATOM 1188 N N . LEU A 1 150 ? 0.701 -10.867 0.691 1.00 97.75 150 LEU A N 1
ATOM 1189 C CA . LEU A 1 150 ? 0.464 -9.658 -0.071 1.00 97.75 150 LEU A CA 1
ATOM 1190 C C . LEU A 1 150 ? -0.169 -9.940 -1.444 1.00 97.75 150 LEU A C 1
ATOM 1192 O O . LEU A 1 150 ? 0.270 -10.815 -2.193 1.00 97.75 150 LEU A O 1
ATOM 1196 N N . LYS A 1 151 ? -1.208 -9.168 -1.763 1.00 98.31 151 LYS A N 1
ATOM 1197 C CA . LYS A 1 151 ? -1.931 -9.151 -3.043 1.00 98.31 151 LYS A CA 1
ATOM 1198 C C . LYS A 1 151 ? -1.817 -7.807 -3.745 1.00 98.31 151 LYS A C 1
ATOM 1200 O O . LYS A 1 151 ? -1.876 -7.782 -4.970 1.00 98.31 151 LYS A O 1
ATOM 1205 N N . ASP A 1 152 ? -1.633 -6.730 -2.990 1.00 98.62 152 ASP A N 1
ATOM 1206 C CA . ASP A 1 152 ? -1.492 -5.372 -3.495 1.00 98.62 152 ASP A CA 1
ATOM 1207 C C . ASP A 1 152 ? -0.305 -4.694 -2.797 1.00 98.62 152 ASP A C 1
ATOM 1209 O O . ASP A 1 152 ? -0.252 -4.621 -1.570 1.00 98.62 152 ASP A O 1
ATOM 1213 N N . LEU A 1 153 ? 0.653 -4.200 -3.575 1.00 98.38 153 LEU A N 1
ATOM 1214 C CA . LEU A 1 153 ? 1.809 -3.449 -3.089 1.00 98.38 153 LEU A CA 1
ATOM 1215 C C . LEU A 1 153 ? 1.804 -2.061 -3.711 1.00 98.38 153 LEU A C 1
ATOM 1217 O O . LEU A 1 153 ? 1.744 -1.933 -4.934 1.00 98.38 153 LEU A O 1
ATOM 1221 N N . VAL A 1 154 ? 1.881 -1.035 -2.876 1.00 97.88 154 VAL A N 1
ATOM 1222 C CA . VAL A 1 154 ? 1.942 0.357 -3.310 1.00 97.88 154 VAL A CA 1
ATOM 1223 C C . VAL A 1 154 ? 3.242 0.970 -2.805 1.00 97.88 154 VAL A C 1
ATOM 1225 O O . VAL A 1 154 ? 3.525 0.898 -1.616 1.00 97.88 154 VAL A O 1
ATOM 1228 N N . PHE A 1 155 ? 4.016 1.561 -3.705 1.00 96.94 155 PHE A N 1
ATOM 1229 C CA . PHE A 1 155 ? 5.105 2.473 -3.367 1.00 96.94 155 PHE A CA 1
ATOM 1230 C C . PHE A 1 155 ? 4.600 3.883 -3.614 1.00 96.94 155 PHE A C 1
ATOM 1232 O O . PHE A 1 155 ? 4.331 4.240 -4.767 1.00 96.94 155 PHE A O 1
ATOM 1239 N N . ASP A 1 156 ? 4.419 4.645 -2.547 1.00 95.06 156 ASP A N 1
ATOM 1240 C CA . ASP A 1 156 ? 3.811 5.960 -2.580 1.00 95.06 156 ASP A CA 1
ATOM 1241 C C . ASP A 1 156 ? 4.796 7.045 -2.154 1.00 95.06 156 ASP A C 1
ATOM 1243 O O . ASP A 1 156 ? 5.249 7.027 -1.022 1.00 95.06 156 ASP A O 1
ATOM 1247 N N . HIS A 1 157 ? 5.142 7.983 -3.040 1.00 92.88 157 HIS A N 1
ATOM 1248 C CA . HIS A 1 157 ? 6.187 8.981 -2.765 1.00 92.88 157 HIS A CA 1
ATOM 1249 C C . HIS A 1 157 ? 7.505 8.311 -2.337 1.00 92.88 157 HIS A C 1
ATOM 1251 O O . HIS A 1 157 ? 8.137 8.711 -1.362 1.00 92.88 157 HIS A O 1
ATOM 1257 N N . CYS A 1 158 ? 7.873 7.221 -3.022 1.00 91.50 158 CYS A N 1
ATOM 1258 C CA . CYS A 1 158 ? 9.081 6.479 -2.692 1.00 91.50 158 CYS A CA 1
ATOM 1259 C C . CYS A 1 158 ? 10.292 6.970 -3.478 1.00 91.50 158 CYS A C 1
ATOM 1261 O O . CYS A 1 158 ? 10.263 7.039 -4.714 1.00 91.50 158 CYS A O 1
ATOM 1263 N N . GLU A 1 159 ? 11.380 7.189 -2.749 1.00 89.25 159 GLU A N 1
ATOM 1264 C CA . GLU A 1 159 ? 12.701 7.503 -3.280 1.00 89.25 159 GLU A CA 1
ATOM 1265 C C . GLU A 1 159 ? 13.697 6.427 -2.844 1.00 89.25 159 GLU A C 1
ATOM 1267 O O . GLU A 1 159 ? 13.580 5.845 -1.769 1.00 89.25 159 GLU A O 1
ATOM 1272 N N . LEU A 1 160 ? 14.647 6.108 -3.717 1.00 85.56 160 LEU A N 1
ATOM 1273 C CA . LEU A 1 160 ? 15.694 5.124 -3.462 1.00 85.56 160 LEU A CA 1
ATOM 1274 C C . LEU A 1 160 ? 17.040 5.803 -3.662 1.00 85.56 160 LEU A C 1
ATOM 1276 O O . LEU A 1 160 ? 17.300 6.282 -4.772 1.00 85.56 160 LEU A O 1
ATOM 1280 N N . ASP A 1 161 ? 17.882 5.788 -2.632 1.00 82.25 161 ASP A N 1
ATOM 1281 C CA . ASP A 1 161 ? 19.189 6.439 -2.649 1.00 82.25 161 ASP A CA 1
ATOM 1282 C C . ASP A 1 161 ? 20.219 5.668 -3.455 1.00 82.25 161 ASP A C 1
ATOM 1284 O O . ASP A 1 161 ? 21.093 4.968 -2.950 1.00 82.25 161 ASP A O 1
ATOM 1288 N N . LEU A 1 162 ? 20.106 5.762 -4.766 1.00 68.62 162 LEU A N 1
ATOM 1289 C CA . LEU A 1 162 ? 21.089 5.181 -5.650 1.00 68.62 162 LEU A CA 1
ATOM 1290 C C . LEU A 1 162 ? 21.869 6.310 -6.302 1.00 68.62 162 LEU A C 1
ATOM 1292 O O . LEU A 1 162 ? 21.652 6.596 -7.479 1.00 68.62 162 LEU A O 1
ATOM 1296 N N . TYR A 1 163 ? 22.772 6.946 -5.549 1.00 65.75 163 TYR A N 1
ATOM 1297 C CA . TYR A 1 163 ? 23.752 7.862 -6.132 1.00 65.75 163 TYR A CA 1
ATOM 1298 C C . TYR A 1 163 ? 24.418 7.198 -7.346 1.00 65.75 163 TYR A C 1
ATOM 1300 O O . TYR A 1 163 ? 24.905 6.067 -7.268 1.00 65.75 163 TYR A O 1
ATOM 1308 N N . ASP A 1 164 ? 24.390 7.896 -8.485 1.00 65.44 164 ASP A N 1
ATOM 1309 C CA . ASP A 1 164 ? 24.694 7.336 -9.811 1.00 65.44 164 ASP A CA 1
ATOM 1310 C C . ASP A 1 164 ? 26.069 6.652 -9.907 1.00 65.44 164 ASP A C 1
ATOM 1312 O O . ASP A 1 164 ? 26.232 5.716 -10.695 1.00 65.44 164 ASP A O 1
ATOM 1316 N N . ASP A 1 165 ? 27.044 7.076 -9.101 1.00 73.50 165 ASP A N 1
ATOM 1317 C CA . ASP A 1 165 ? 28.417 6.571 -9.170 1.00 73.50 165 ASP A CA 1
ATOM 1318 C C . ASP A 1 165 ? 28.619 5.212 -8.467 1.00 73.50 165 ASP A C 1
ATOM 1320 O O . ASP A 1 165 ? 29.528 4.471 -8.847 1.00 73.50 165 ASP A O 1
ATOM 1324 N N . ASP A 1 166 ? 27.746 4.836 -7.523 1.00 76.69 166 ASP A N 1
ATOM 1325 C CA . ASP A 1 166 ? 27.885 3.621 -6.697 1.00 76.69 166 ASP A CA 1
ATOM 1326 C C . ASP A 1 166 ? 26.812 2.556 -6.987 1.00 76.69 166 ASP A C 1
ATOM 1328 O O . ASP A 1 166 ? 26.637 1.586 -6.241 1.00 76.69 166 ASP A O 1
ATOM 1332 N N . GLN A 1 167 ? 26.074 2.696 -8.091 1.00 78.69 167 GLN A N 1
ATOM 1333 C CA . GLN A 1 167 ? 24.991 1.765 -8.382 1.00 78.69 167 GLN A CA 1
ATOM 1334 C C . GLN A 1 167 ? 25.501 0.368 -8.779 1.00 78.69 167 GLN A C 1
ATOM 1336 O O . GLN A 1 167 ? 26.389 0.238 -9.630 1.00 78.69 167 GLN A O 1
ATOM 1341 N N . PRO A 1 168 ? 24.884 -0.712 -8.259 1.00 83.81 168 PRO A N 1
ATOM 1342 C CA . PRO A 1 168 ? 25.294 -2.066 -8.587 1.00 83.81 168 PRO A CA 1
ATOM 1343 C C . PRO A 1 168 ? 25.069 -2.371 -10.072 1.00 83.81 168 PRO A C 1
ATOM 1345 O O . PRO A 1 168 ? 24.016 -2.096 -10.667 1.00 83.81 168 PRO A O 1
ATOM 1348 N N . THR A 1 169 ? 26.045 -3.040 -10.677 1.00 89.50 169 THR A N 1
ATOM 1349 C CA . THR A 1 169 ? 25.904 -3.589 -12.024 1.00 89.50 169 THR A CA 1
ATOM 1350 C C . THR A 1 169 ? 24.739 -4.581 -12.083 1.00 89.50 169 THR A C 1
ATOM 1352 O O . THR A 1 169 ? 24.346 -5.189 -11.087 1.00 89.50 169 THR A O 1
ATOM 1355 N N . GLN A 1 170 ? 24.202 -4.825 -13.283 1.00 88.94 170 GLN A N 1
ATOM 1356 C CA . GLN A 1 170 ? 23.131 -5.815 -13.468 1.00 88.94 170 GLN A CA 1
ATOM 1357 C C . GLN A 1 170 ? 23.484 -7.201 -12.928 1.00 88.94 170 GLN A C 1
ATOM 1359 O O . GLN A 1 170 ? 22.624 -7.894 -12.384 1.00 88.94 170 GLN A O 1
ATOM 1364 N N . GLN A 1 171 ? 24.748 -7.596 -13.061 1.00 92.75 171 GLN A N 1
ATOM 1365 C CA . GLN A 1 171 ? 25.214 -8.878 -12.563 1.00 92.75 171 GLN A CA 1
ATOM 1366 C C . GLN A 1 1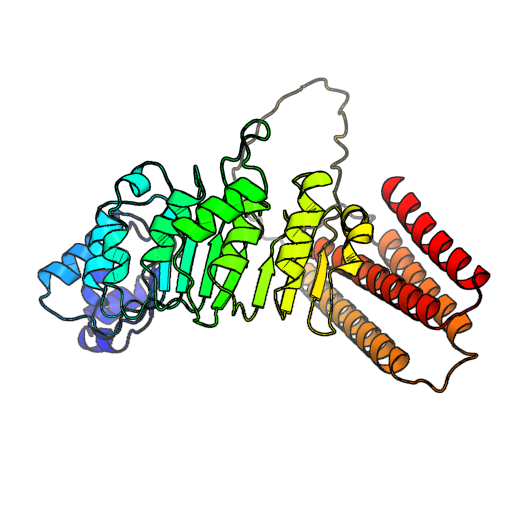71 ? 25.240 -8.904 -11.029 1.00 92.75 171 GLN A C 1
ATOM 1368 O O . GLN A 1 171 ? 24.765 -9.871 -10.439 1.00 92.75 171 GLN A O 1
ATOM 1373 N N . GLU A 1 172 ? 25.705 -7.833 -10.382 1.00 93.12 172 GLU A N 1
ATOM 1374 C CA . GLU A 1 172 ? 25.718 -7.720 -8.918 1.00 93.12 172 GLU A CA 1
ATOM 1375 C C . GLU A 1 172 ? 24.308 -7.706 -8.330 1.00 93.12 172 GLU A C 1
ATOM 1377 O O . GLU A 1 172 ? 24.045 -8.454 -7.385 1.00 93.12 172 GLU A O 1
ATOM 1382 N N . THR A 1 173 ? 23.380 -6.938 -8.920 1.00 91.44 173 THR A N 1
ATOM 1383 C CA . THR A 1 173 ? 21.965 -6.945 -8.515 1.00 91.44 173 THR A CA 1
ATOM 1384 C C . THR A 1 173 ? 21.399 -8.362 -8.607 1.00 91.44 173 THR A C 1
ATOM 1386 O O . THR A 1 173 ? 20.807 -8.868 -7.653 1.00 91.44 173 THR A O 1
ATOM 1389 N N . LEU A 1 174 ? 21.626 -9.051 -9.730 1.00 94.00 174 LEU A N 1
ATOM 1390 C CA . LEU A 1 174 ? 21.130 -10.407 -9.948 1.00 94.00 174 LEU A CA 1
ATOM 1391 C C . LEU A 1 174 ? 21.737 -11.427 -8.974 1.00 94.00 174 LEU A C 1
ATOM 1393 O O . LEU A 1 174 ? 21.026 -12.303 -8.475 1.00 94.00 174 LEU A O 1
ATOM 1397 N N . ASP A 1 175 ? 23.034 -11.334 -8.698 1.00 96.75 175 ASP A N 1
ATOM 1398 C CA . ASP A 1 175 ? 23.728 -12.241 -7.785 1.00 96.75 175 ASP A CA 1
ATOM 1399 C C . ASP A 1 175 ? 23.353 -11.990 -6.324 1.00 96.75 175 ASP A C 1
ATOM 1401 O O . ASP A 1 175 ? 23.301 -12.931 -5.528 1.00 96.75 175 ASP A O 1
ATOM 1405 N N . TRP A 1 176 ? 23.062 -10.746 -5.943 1.00 96.38 176 TRP A N 1
ATOM 1406 C CA . TRP A 1 176 ? 22.443 -10.447 -4.655 1.00 96.38 176 TRP A CA 1
ATOM 1407 C C . TRP A 1 176 ? 21.040 -11.064 -4.563 1.00 96.38 176 TRP A C 1
ATOM 1409 O O . TRP A 1 176 ? 20.797 -11.851 -3.645 1.00 96.38 176 TRP A O 1
ATOM 1419 N N . MET A 1 177 ? 20.168 -10.816 -5.549 1.00 97.69 177 MET A N 1
ATOM 1420 C CA . MET A 1 177 ? 18.798 -11.345 -5.567 1.00 97.69 177 MET A CA 1
ATOM 1421 C C . MET A 1 177 ? 18.769 -12.871 -5.433 1.00 97.69 177 MET A C 1
ATOM 1423 O O . MET A 1 177 ? 18.108 -13.400 -4.545 1.00 97.69 177 MET A O 1
ATOM 1427 N N . LYS A 1 178 ? 19.580 -13.587 -6.223 1.00 97.50 178 LYS A N 1
ATOM 1428 C CA . LYS A 1 178 ? 19.701 -15.056 -6.156 1.00 97.50 178 LYS A CA 1
ATOM 1429 C C . LYS A 1 178 ? 20.124 -15.591 -4.791 1.00 97.50 178 LYS A C 1
ATOM 1431 O O . LYS A 1 178 ? 19.798 -16.728 -4.460 1.00 97.50 178 LYS A O 1
ATOM 1436 N N . ARG A 1 179 ? 20.911 -14.823 -4.034 1.00 97.56 179 ARG A N 1
ATOM 1437 C CA . ARG A 1 179 ? 21.452 -15.246 -2.735 1.00 97.56 179 ARG A CA 1
ATOM 1438 C C . ARG A 1 179 ? 20.547 -14.886 -1.565 1.00 97.56 179 ARG A C 1
ATOM 1440 O O . ARG A 1 179 ? 20.634 -15.552 -0.536 1.00 97.56 179 ARG A O 1
ATOM 1447 N N . LYS A 1 180 ? 19.776 -13.804 -1.678 1.00 97.38 180 LYS A N 1
ATOM 1448 C CA . LYS A 1 180 ? 19.118 -13.163 -0.531 1.00 97.38 180 LYS A CA 1
ATOM 1449 C C . LYS A 1 180 ? 17.603 -13.083 -0.655 1.00 97.38 180 LYS A C 1
ATOM 1451 O O . LYS A 1 180 ? 16.928 -13.254 0.352 1.00 97.38 180 LYS A O 1
ATOM 1456 N N . VAL A 1 181 ? 17.080 -12.893 -1.863 1.00 97.75 181 VAL A N 1
ATOM 1457 C CA . VAL A 1 181 ? 15.661 -12.599 -2.064 1.00 97.75 181 VAL A CA 1
ATOM 1458 C C . VAL A 1 181 ? 14.858 -13.891 -2.133 1.00 97.75 181 VAL A C 1
ATOM 1460 O O . VAL A 1 181 ? 15.053 -14.734 -3.010 1.00 97.75 181 VAL A O 1
ATOM 1463 N N . GLN A 1 182 ? 13.898 -14.029 -1.221 1.00 97.25 182 GLN A N 1
ATOM 1464 C CA . GLN A 1 182 ? 12.902 -15.091 -1.289 1.00 97.25 182 GLN A CA 1
ATOM 1465 C C . GLN A 1 182 ? 11.809 -14.724 -2.300 1.00 97.25 182 GLN A C 1
ATOM 1467 O O . GLN A 1 182 ? 11.121 -13.712 -2.148 1.00 97.25 182 GLN A O 1
ATOM 1472 N N . ILE A 1 183 ? 11.630 -15.583 -3.307 1.00 97.75 183 ILE A N 1
ATOM 1473 C CA . ILE A 1 183 ? 10.600 -15.432 -4.339 1.00 97.75 183 ILE A CA 1
ATOM 1474 C C . ILE A 1 183 ? 9.213 -15.695 -3.740 1.00 97.75 183 ILE A C 1
ATOM 1476 O O . ILE A 1 183 ? 8.974 -16.737 -3.125 1.00 97.75 183 ILE A O 1
ATOM 1480 N N . ASN A 1 184 ? 8.283 -14.777 -3.983 1.00 96.38 184 ASN A N 1
ATOM 1481 C CA . ASN A 1 184 ? 6.877 -14.899 -3.644 1.00 96.38 184 ASN A CA 1
ATOM 1482 C C . ASN A 1 184 ? 6.063 -15.272 -4.895 1.00 96.38 184 ASN A C 1
ATOM 1484 O O . ASN A 1 184 ? 5.932 -14.499 -5.840 1.00 96.38 184 ASN A O 1
ATOM 1488 N N . GLN A 1 185 ? 5.502 -16.481 -4.891 1.00 96.81 185 GLN A N 1
ATOM 1489 C CA . GLN A 1 185 ? 4.718 -17.014 -6.010 1.00 96.81 185 GLN A CA 1
ATOM 1490 C C . GLN A 1 185 ? 3.276 -16.484 -6.050 1.00 96.81 185 GLN A C 1
ATOM 1492 O O . GLN A 1 185 ? 2.538 -16.798 -6.986 1.00 96.81 185 GLN A O 1
ATOM 1497 N N . ASN A 1 186 ? 2.851 -15.694 -5.064 1.00 95.38 186 ASN A N 1
ATOM 1498 C CA . ASN A 1 186 ? 1.510 -15.134 -5.043 1.00 95.38 186 ASN A CA 1
ATOM 1499 C C . ASN A 1 186 ? 1.333 -14.103 -6.156 1.00 95.38 186 ASN A C 1
ATOM 1501 O O . ASN A 1 186 ? 2.238 -13.348 -6.506 1.00 95.38 186 ASN A O 1
ATOM 1505 N N . ALA A 1 187 ? 0.132 -14.089 -6.722 1.00 95.88 187 ALA A N 1
ATOM 1506 C CA . ALA A 1 187 ? -0.192 -13.170 -7.791 1.00 95.88 187 ALA A CA 1
ATOM 1507 C C . ALA A 1 187 ? -0.568 -11.797 -7.217 1.00 95.88 187 ALA A C 1
ATOM 1509 O O . ALA A 1 187 ? -1.568 -11.694 -6.499 1.00 95.88 187 ALA A O 1
ATOM 1510 N N . ILE A 1 188 ? 0.204 -10.771 -7.576 1.00 98.19 188 ILE A N 1
ATOM 1511 C CA . ILE A 1 188 ? 0.197 -9.447 -6.940 1.00 98.19 188 ILE A CA 1
ATOM 1512 C C . ILE A 1 188 ? -0.089 -8.324 -7.943 1.00 98.19 188 ILE A C 1
ATOM 1514 O O . ILE A 1 188 ? 0.294 -8.410 -9.110 1.00 98.19 188 ILE A O 1
ATOM 1518 N N . THR A 1 189 ? -0.755 -7.269 -7.491 1.00 98.38 189 THR A N 1
ATOM 1519 C CA . THR A 1 189 ? -0.813 -5.973 -8.171 1.00 98.38 189 THR A CA 1
ATOM 1520 C C . THR A 1 189 ? 0.230 -5.061 -7.550 1.00 98.38 189 THR A C 1
ATOM 1522 O O . THR A 1 189 ? 0.308 -4.958 -6.327 1.00 98.38 189 THR A O 1
ATOM 1525 N N . VAL A 1 190 ? 1.020 -4.385 -8.375 1.00 98.06 190 VAL A N 1
ATOM 1526 C CA . VAL A 1 190 ? 2.000 -3.405 -7.905 1.00 98.06 190 VAL A CA 1
ATOM 1527 C C . VAL A 1 190 ? 1.620 -2.033 -8.444 1.00 98.06 190 VAL A C 1
ATOM 1529 O O . VAL A 1 190 ? 1.281 -1.902 -9.618 1.00 98.06 190 VAL A O 1
ATOM 1532 N N . LYS A 1 191 ? 1.673 -1.010 -7.597 1.00 97.56 191 LYS A N 1
ATOM 1533 C CA . LYS A 1 191 ? 1.468 0.383 -7.983 1.00 97.56 191 LYS A CA 1
ATOM 1534 C C . LYS A 1 191 ? 2.641 1.221 -7.504 1.00 97.56 191 LYS A C 1
ATOM 1536 O O . LYS A 1 191 ? 2.954 1.223 -6.321 1.00 97.56 191 LYS A O 1
ATOM 1541 N N . LEU A 1 192 ? 3.256 1.953 -8.417 1.00 95.75 192 LEU A N 1
ATOM 1542 C CA . LEU A 1 192 ? 4.217 3.004 -8.115 1.00 95.75 192 LEU A CA 1
ATOM 1543 C C . LEU A 1 192 ? 3.472 4.319 -8.325 1.00 95.75 192 LEU A C 1
ATOM 1545 O O . LEU A 1 192 ? 2.983 4.565 -9.431 1.00 95.75 192 LEU A O 1
ATOM 1549 N N . SER A 1 193 ? 3.282 5.092 -7.257 1.00 94.19 193 SER A N 1
ATOM 1550 C CA . SER A 1 193 ? 2.497 6.323 -7.307 1.00 94.19 193 SER A CA 1
ATOM 1551 C C . SER A 1 193 ? 3.142 7.380 -8.201 1.00 94.19 193 SER A C 1
ATOM 1553 O O . SER A 1 193 ? 4.210 7.184 -8.782 1.00 94.19 193 SER A O 1
ATOM 1555 N N . GLU A 1 194 ? 2.426 8.481 -8.392 1.00 89.00 194 GLU A N 1
ATOM 1556 C CA . GLU A 1 194 ? 2.811 9.533 -9.327 1.00 89.00 194 GLU A CA 1
ATOM 1557 C C . GLU A 1 194 ? 4.130 10.212 -8.967 1.00 89.00 194 GLU A C 1
ATOM 1559 O O . GLU A 1 194 ? 4.875 10.585 -9.874 1.00 89.00 194 GLU A O 1
ATOM 1564 N N . ASP A 1 195 ? 4.440 10.256 -7.676 1.00 88.19 195 ASP A N 1
ATOM 1565 C CA . ASP A 1 195 ? 5.634 10.881 -7.120 1.00 88.19 195 ASP A CA 1
ATOM 1566 C C . ASP A 1 195 ? 6.733 9.873 -6.762 1.00 88.19 195 ASP A C 1
ATOM 1568 O O . ASP A 1 195 ? 7.801 10.261 -6.306 1.00 88.19 195 ASP A O 1
ATOM 1572 N N . THR A 1 196 ? 6.510 8.582 -7.017 1.00 89.25 196 THR A N 1
ATOM 1573 C CA . THR A 1 196 ? 7.541 7.551 -6.863 1.00 89.25 196 THR A CA 1
ATOM 1574 C C . THR A 1 196 ? 8.502 7.575 -8.050 1.00 89.25 196 THR A C 1
ATOM 1576 O O . THR A 1 196 ? 8.073 7.618 -9.208 1.00 89.25 196 THR A O 1
ATOM 1579 N N . TYR A 1 197 ? 9.804 7.465 -7.771 1.00 86.44 197 TYR A N 1
ATOM 1580 C CA . TYR A 1 197 ? 10.864 7.416 -8.781 1.00 86.44 197 TYR A CA 1
ATOM 1581 C C . TYR A 1 197 ? 11.367 5.984 -8.997 1.00 86.44 197 TYR A C 1
ATOM 1583 O O . TYR A 1 197 ? 12.290 5.525 -8.322 1.00 86.44 197 TYR A O 1
ATOM 1591 N N . PRO A 1 198 ? 10.796 5.233 -9.952 1.00 81.75 198 PRO A N 1
ATOM 1592 C CA . PRO A 1 198 ? 11.263 3.887 -10.234 1.00 81.75 198 PRO A CA 1
ATOM 1593 C C . PRO A 1 198 ? 12.652 3.907 -10.861 1.00 81.75 198 PRO A C 1
ATOM 1595 O O . PRO A 1 198 ? 12.842 4.298 -12.015 1.00 81.75 198 PRO A O 1
ATOM 1598 N N . ASN A 1 199 ? 13.624 3.395 -10.119 1.00 87.94 199 ASN A N 1
ATOM 1599 C CA . ASN A 1 199 ? 14.923 3.033 -10.659 1.00 87.94 199 ASN A CA 1
ATOM 1600 C C . ASN A 1 199 ? 14.923 1.578 -11.161 1.00 87.94 199 ASN A C 1
ATOM 1602 O O . ASN A 1 199 ? 14.020 0.776 -10.893 1.00 87.94 199 ASN A O 1
ATOM 1606 N N . TYR A 1 200 ? 15.938 1.222 -11.950 1.00 88.88 200 TYR A N 1
ATOM 1607 C CA . TYR A 1 200 ? 16.014 -0.123 -12.514 1.00 88.88 200 TYR A CA 1
ATOM 1608 C C . TYR A 1 200 ? 16.242 -1.224 -11.463 1.00 88.88 200 TYR A C 1
ATOM 1610 O O . TYR A 1 200 ? 15.699 -2.307 -11.697 1.00 88.88 200 TYR A O 1
ATOM 1618 N N . PRO A 1 201 ? 16.966 -1.029 -10.332 1.00 91.44 201 PRO A N 1
ATOM 1619 C CA . PRO A 1 201 ? 17.095 -2.086 -9.330 1.00 91.44 201 PRO A CA 1
ATOM 1620 C C . PRO A 1 201 ? 15.761 -2.454 -8.707 1.00 91.44 201 PRO A C 1
ATOM 1622 O O . PRO A 1 201 ? 15.466 -3.643 -8.617 1.00 91.44 201 PRO A O 1
ATOM 1625 N N . LEU A 1 202 ? 14.923 -1.466 -8.375 1.00 93.44 202 LEU A N 1
ATOM 1626 C CA . LEU A 1 202 ? 13.581 -1.719 -7.862 1.00 93.44 202 LEU A CA 1
ATOM 1627 C C . LEU A 1 202 ? 12.753 -2.513 -8.874 1.00 93.44 202 LEU A C 1
ATOM 1629 O O . LEU A 1 202 ? 12.145 -3.521 -8.525 1.00 93.44 202 LEU A O 1
ATOM 1633 N N . MET A 1 203 ? 12.767 -2.105 -10.143 1.00 94.19 203 MET A N 1
ATOM 1634 C CA . MET A 1 203 ? 12.014 -2.784 -11.200 1.00 94.19 203 MET A CA 1
ATOM 1635 C C . MET A 1 203 ? 12.464 -4.234 -11.419 1.00 94.19 203 MET A C 1
ATOM 1637 O O . MET A 1 203 ? 11.629 -5.135 -11.524 1.00 94.19 203 MET A O 1
ATOM 1641 N N . GLU A 1 204 ? 13.774 -4.481 -11.477 1.00 95.19 204 GLU A N 1
ATOM 1642 C CA . GLU A 1 204 ? 14.322 -5.835 -11.606 1.00 95.19 204 GLU A CA 1
ATOM 1643 C C . GLU A 1 204 ? 14.011 -6.688 -10.370 1.00 95.19 204 GLU A C 1
ATOM 1645 O O . GLU A 1 204 ? 13.614 -7.846 -10.510 1.00 95.19 204 GLU A O 1
ATOM 1650 N N . TYR A 1 205 ? 14.118 -6.104 -9.177 1.00 96.75 205 TYR A N 1
ATOM 1651 C CA . TYR A 1 205 ? 13.769 -6.754 -7.920 1.00 96.75 205 TYR A CA 1
ATOM 1652 C C . TYR A 1 205 ? 12.293 -7.129 -7.836 1.00 96.75 205 TYR A C 1
ATOM 1654 O O . TYR A 1 205 ? 11.986 -8.259 -7.464 1.00 96.75 205 TYR A O 1
ATOM 1662 N N . LEU A 1 206 ? 11.374 -6.238 -8.214 1.00 97.25 206 LEU A N 1
ATOM 1663 C CA . LEU A 1 206 ? 9.939 -6.519 -8.170 1.00 97.25 206 LEU A CA 1
ATOM 1664 C C . LEU A 1 206 ? 9.579 -7.695 -9.078 1.00 97.25 206 LEU A C 1
ATOM 1666 O O . LEU A 1 206 ? 8.869 -8.601 -8.649 1.00 97.25 206 LEU A O 1
ATOM 1670 N N . VAL A 1 207 ? 10.118 -7.723 -10.297 1.00 97.19 207 VAL A N 1
ATOM 1671 C CA . VAL A 1 207 ? 9.904 -8.829 -11.242 1.00 97.19 207 VAL A CA 1
ATOM 1672 C C . VAL A 1 207 ? 10.550 -10.127 -10.752 1.00 97.19 207 VAL A C 1
ATOM 1674 O O . VAL A 1 207 ? 9.973 -11.200 -10.920 1.00 97.19 207 VAL A O 1
ATOM 1677 N N . TYR A 1 208 ? 11.724 -10.048 -10.119 1.00 97.94 208 TYR A N 1
ATOM 1678 C CA . TYR A 1 208 ? 12.400 -11.216 -9.555 1.00 97.94 208 TYR A CA 1
ATOM 1679 C C . TYR A 1 208 ? 11.647 -11.797 -8.350 1.00 97.94 208 TYR A C 1
ATOM 1681 O O . TYR A 1 208 ? 11.396 -13.002 -8.289 1.00 97.94 208 TYR A O 1
ATOM 1689 N N . LYS A 1 209 ? 11.283 -10.944 -7.386 1.00 97.81 209 LYS A N 1
ATOM 1690 C CA . LYS A 1 209 ? 10.596 -11.338 -6.155 1.00 97.81 209 LYS A CA 1
ATOM 1691 C C . LYS A 1 209 ? 9.172 -11.796 -6.430 1.00 97.81 209 LYS A C 1
ATOM 1693 O O . LYS A 1 209 ? 8.734 -12.757 -5.808 1.00 97.81 209 LYS A O 1
ATOM 1698 N N . TYR A 1 210 ? 8.473 -11.149 -7.359 1.00 98.00 210 TYR A N 1
ATOM 1699 C CA . TYR A 1 210 ? 7.086 -11.438 -7.706 1.00 98.00 210 TYR A CA 1
ATOM 1700 C C . TYR A 1 210 ? 6.963 -11.838 -9.185 1.00 98.00 210 TYR A C 1
ATOM 1702 O O . TYR A 1 210 ? 6.485 -11.061 -10.011 1.00 98.00 210 TYR A O 1
ATOM 1710 N N . PRO A 1 211 ? 7.325 -13.076 -9.561 1.00 97.50 211 PRO A N 1
ATOM 1711 C CA . PRO A 1 211 ? 7.234 -13.529 -10.951 1.00 97.50 211 PRO A CA 1
ATOM 1712 C C . PRO A 1 211 ? 5.797 -13.543 -11.502 1.00 97.50 211 PRO A C 1
ATOM 1714 O O . PRO A 1 211 ? 5.607 -13.581 -12.714 1.00 97.50 211 PRO A O 1
ATOM 1717 N N . ASN A 1 212 ? 4.781 -13.501 -10.628 1.00 97.38 212 ASN A N 1
ATOM 1718 C CA . ASN A 1 212 ? 3.361 -13.541 -10.984 1.00 97.38 212 ASN A CA 1
ATOM 1719 C C . ASN A 1 212 ? 2.654 -12.179 -10.806 1.00 97.38 212 ASN A C 1
ATOM 1721 O O . ASN A 1 212 ? 1.484 -12.142 -10.411 1.00 97.38 212 ASN A O 1
ATOM 1725 N N . ILE A 1 213 ? 3.327 -11.053 -11.080 1.00 97.75 213 ILE A N 1
ATOM 1726 C CA . ILE A 1 213 ? 2.666 -9.734 -11.112 1.00 97.75 213 ILE A CA 1
ATOM 1727 C C . ILE A 1 213 ? 1.512 -9.771 -12.126 1.00 97.75 213 ILE A C 1
ATOM 1729 O O . ILE A 1 213 ? 1.714 -10.025 -13.310 1.00 97.75 213 ILE A O 1
ATOM 1733 N N . LYS A 1 214 ? 0.286 -9.516 -11.664 1.00 96.69 214 LYS A N 1
ATOM 1734 C CA . LYS A 1 214 ? -0.925 -9.451 -12.499 1.00 96.69 214 LYS A CA 1
ATOM 1735 C C . LYS A 1 214 ? -0.992 -8.155 -13.282 1.00 96.69 214 LYS A C 1
ATOM 1737 O O . LYS A 1 214 ? -1.341 -8.159 -14.461 1.00 96.69 214 LYS A O 1
ATOM 1742 N N . HIS A 1 215 ? -0.718 -7.062 -12.583 1.00 96.44 215 HIS A N 1
ATOM 1743 C CA . HIS A 1 215 ? -0.756 -5.721 -13.123 1.00 96.44 215 HIS A CA 1
ATOM 1744 C C . HIS A 1 215 ? 0.274 -4.851 -12.410 1.00 96.44 215 HIS A C 1
ATOM 1746 O O . HIS A 1 215 ? 0.404 -4.926 -11.187 1.00 96.44 215 HIS A O 1
ATOM 1752 N N . LEU A 1 216 ? 0.980 -4.034 -13.183 1.00 96.56 216 LEU A N 1
ATOM 1753 C CA . LEU A 1 216 ? 1.842 -2.979 -12.673 1.00 96.56 216 LEU A CA 1
ATOM 1754 C C . LEU A 1 216 ? 1.313 -1.622 -13.142 1.00 96.56 216 LEU A C 1
ATOM 1756 O O . LEU A 1 216 ? 1.254 -1.372 -14.341 1.00 96.56 216 LEU A O 1
ATOM 1760 N N . GLU A 1 217 ? 0.978 -0.733 -12.219 1.00 95.94 217 GLU A N 1
ATOM 1761 C CA . GLU A 1 217 ? 0.723 0.676 -12.522 1.00 95.94 217 GLU A CA 1
ATOM 1762 C C . GLU A 1 217 ? 1.959 1.492 -12.158 1.00 95.94 217 GLU A C 1
ATOM 1764 O O . GLU A 1 217 ? 2.485 1.359 -11.054 1.00 95.94 217 GLU A O 1
ATOM 1769 N N . VAL A 1 218 ? 2.419 2.336 -13.078 1.00 92.38 218 VAL A N 1
ATOM 1770 C CA . VAL A 1 218 ? 3.558 3.216 -12.849 1.00 92.38 218 VAL A CA 1
ATOM 1771 C C . VAL A 1 218 ? 3.178 4.662 -13.106 1.00 92.38 218 VAL A C 1
ATOM 1773 O O . VAL A 1 218 ? 2.616 4.981 -14.155 1.00 92.38 218 VAL A O 1
ATOM 1776 N N . GLY A 1 219 ? 3.471 5.508 -12.124 1.00 88.88 219 GLY A N 1
ATOM 1777 C CA . GLY A 1 219 ? 3.199 6.931 -12.130 1.00 88.88 219 GLY A CA 1
ATOM 1778 C C . GLY A 1 219 ? 4.102 7.771 -13.035 1.00 88.88 219 GLY A C 1
ATOM 1779 O O . GLY A 1 219 ? 4.983 7.276 -13.738 1.00 88.88 219 GLY A O 1
ATOM 1780 N N . LYS A 1 220 ? 3.841 9.079 -12.962 1.00 82.81 220 LYS A N 1
ATOM 1781 C CA . LYS A 1 220 ? 4.256 10.159 -13.867 1.00 82.81 220 LYS A CA 1
ATOM 1782 C C . LYS A 1 220 ? 5.762 10.300 -14.085 1.00 82.81 220 LYS A C 1
ATOM 1784 O O . LYS A 1 220 ? 6.187 10.702 -15.167 1.00 82.81 220 LYS A O 1
ATOM 1789 N N . ARG A 1 221 ? 6.573 9.984 -13.073 1.00 77.69 221 ARG A N 1
ATOM 1790 C CA . ARG A 1 221 ? 8.018 10.282 -13.047 1.00 77.69 221 ARG A CA 1
ATOM 1791 C C . ARG A 1 221 ? 8.909 9.147 -13.559 1.00 77.69 221 ARG A C 1
ATOM 1793 O O . ARG A 1 221 ? 10.112 9.141 -13.316 1.00 77.69 221 ARG A O 1
ATOM 1800 N N . PHE A 1 222 ? 8.348 8.207 -14.319 1.00 73.25 222 PHE A N 1
ATOM 1801 C CA . PHE A 1 222 ? 9.053 6.998 -14.753 1.00 73.25 222 PHE A CA 1
ATOM 1802 C C . PHE A 1 222 ? 10.362 7.243 -15.519 1.00 73.25 222 PHE A C 1
ATOM 1804 O O . PHE A 1 222 ? 11.334 6.512 -15.340 1.00 73.25 222 PHE A O 1
ATOM 1811 N N . PHE A 1 223 ? 10.395 8.253 -16.392 1.00 70.88 223 PHE A N 1
ATOM 1812 C CA . PHE A 1 223 ? 11.494 8.443 -17.342 1.00 70.88 223 PHE A CA 1
ATOM 1813 C C . PHE A 1 223 ? 12.523 9.498 -16.922 1.00 70.88 223 PHE A C 1
ATOM 1815 O O . PHE A 1 223 ? 13.283 9.960 -17.765 1.00 70.88 223 PHE A O 1
ATOM 1822 N N . GLN A 1 224 ? 12.618 9.878 -15.649 1.00 73.12 224 GLN A N 1
ATOM 1823 C CA . GLN A 1 224 ? 13.599 10.901 -15.247 1.00 73.12 224 GLN A CA 1
ATOM 1824 C C . GLN A 1 224 ? 15.043 10.363 -15.142 1.00 73.12 224 GLN A C 1
ATOM 1826 O O . GLN A 1 224 ? 15.994 11.125 -15.279 1.00 73.12 224 GLN A O 1
ATOM 1831 N N . ASN A 1 225 ? 15.225 9.041 -15.046 1.00 65.31 225 ASN A N 1
ATOM 1832 C CA . ASN A 1 225 ? 16.517 8.392 -14.770 1.00 65.31 225 ASN A CA 1
ATOM 1833 C C . ASN A 1 225 ? 17.457 8.221 -15.990 1.00 65.31 225 ASN A C 1
ATOM 1835 O O . ASN A 1 225 ? 18.260 7.301 -16.032 1.00 65.31 225 ASN A O 1
ATOM 1839 N N . GLY A 1 226 ? 17.390 9.070 -17.015 1.00 68.00 226 GLY A N 1
ATOM 1840 C CA . GLY A 1 226 ? 18.333 9.033 -18.144 1.00 68.00 226 GLY A CA 1
ATOM 1841 C C . GLY A 1 226 ? 18.287 7.785 -19.055 1.00 68.00 226 GLY A C 1
ATOM 1842 O O . GLY A 1 226 ? 17.851 6.685 -18.710 1.00 68.00 226 GLY A O 1
ATOM 1843 N N . ALA A 1 227 ? 18.796 7.944 -20.282 1.00 72.00 227 ALA A N 1
ATOM 1844 C CA . ALA A 1 227 ? 18.642 6.956 -21.359 1.00 72.00 227 ALA A CA 1
ATOM 1845 C C . ALA A 1 227 ? 19.240 5.565 -21.076 1.00 72.00 227 ALA A C 1
ATOM 1847 O O . ALA A 1 227 ? 18.774 4.555 -21.608 1.00 72.00 227 ALA A O 1
ATOM 1848 N N . ARG A 1 228 ? 20.286 5.492 -20.245 1.00 72.81 228 ARG A N 1
ATOM 1849 C CA . ARG A 1 228 ? 21.031 4.247 -19.992 1.00 72.81 228 ARG A CA 1
ATOM 1850 C C . ARG A 1 228 ? 20.246 3.243 -19.148 1.00 72.81 228 ARG A C 1
ATOM 1852 O O . ARG A 1 228 ? 20.495 2.042 -19.252 1.00 72.81 228 ARG A O 1
ATOM 1859 N N . HIS A 1 229 ? 19.285 3.702 -18.351 1.00 82.75 229 HIS A N 1
ATOM 1860 C CA . HIS A 1 229 ? 18.530 2.846 -17.435 1.00 82.75 229 HIS A CA 1
ATOM 1861 C C . HIS A 1 229 ? 17.254 2.270 -18.064 1.00 82.75 229 HIS A C 1
ATOM 1863 O O . HIS A 1 229 ? 16.783 1.205 -17.648 1.00 82.75 229 HIS A O 1
ATOM 1869 N N . TYR A 1 230 ? 16.747 2.885 -19.138 1.00 85.12 230 TYR A N 1
ATOM 1870 C CA . TYR A 1 230 ? 15.496 2.472 -19.776 1.00 85.12 230 TYR A CA 1
ATOM 1871 C C . TYR A 1 230 ? 15.527 1.062 -20.342 1.00 85.12 230 TYR A C 1
ATOM 1873 O O . TYR A 1 230 ? 14.519 0.365 -20.264 1.00 85.12 230 TYR A O 1
ATOM 1881 N N . GLU A 1 231 ? 16.653 0.597 -20.892 1.00 87.38 231 GLU A N 1
ATOM 1882 C CA . GLU A 1 231 ? 16.692 -0.755 -21.452 1.00 87.38 231 GLU A CA 1
ATOM 1883 C C . GLU A 1 231 ? 16.440 -1.819 -20.374 1.00 87.38 231 GLU A C 1
ATOM 1885 O O . GLU A 1 231 ? 15.665 -2.751 -20.602 1.00 87.38 231 GLU A O 1
ATOM 1890 N N . ARG A 1 232 ? 17.049 -1.668 -19.191 1.00 89.69 232 ARG A N 1
ATOM 1891 C CA . ARG A 1 232 ? 16.874 -2.604 -18.068 1.00 89.69 232 ARG A CA 1
ATOM 1892 C C . ARG A 1 232 ? 15.444 -2.575 -17.551 1.00 89.69 232 ARG A C 1
ATOM 1894 O O . ARG A 1 232 ? 14.817 -3.625 -17.429 1.00 89.69 232 ARG A O 1
ATOM 1901 N N . ILE A 1 233 ? 14.905 -1.375 -17.353 1.00 90.19 233 ILE A N 1
ATOM 1902 C CA . ILE A 1 233 ? 13.522 -1.174 -16.925 1.00 90.19 233 ILE A CA 1
ATOM 1903 C C . ILE A 1 233 ? 12.540 -1.783 -17.936 1.00 90.19 233 ILE A C 1
ATOM 1905 O O . ILE A 1 233 ? 11.673 -2.568 -17.563 1.00 90.19 233 ILE A O 1
ATOM 1909 N N . CYS A 1 234 ? 12.696 -1.497 -19.230 1.00 89.94 234 CYS A N 1
ATOM 1910 C CA . CYS A 1 234 ? 11.825 -2.036 -20.274 1.00 89.94 234 CYS A CA 1
ATOM 1911 C C . CYS A 1 234 ? 11.940 -3.561 -20.388 1.00 89.94 234 CYS A C 1
ATOM 1913 O O . CYS A 1 234 ? 10.948 -4.243 -20.647 1.00 89.94 234 CYS A O 1
ATOM 1915 N N . ARG A 1 235 ? 13.131 -4.123 -20.154 1.00 91.19 235 ARG A N 1
ATOM 1916 C CA . ARG A 1 235 ? 13.329 -5.573 -20.073 1.00 91.19 235 ARG A CA 1
ATOM 1917 C C . ARG A 1 235 ? 12.602 -6.173 -18.866 1.00 91.19 235 ARG A C 1
ATOM 1919 O O . ARG A 1 235 ? 11.984 -7.225 -19.020 1.00 91.19 235 ARG A O 1
ATOM 1926 N N . ALA A 1 236 ? 12.623 -5.518 -17.705 1.00 93.50 236 ALA A N 1
ATOM 1927 C CA . ALA A 1 236 ? 11.831 -5.922 -16.542 1.00 93.50 236 ALA A CA 1
ATOM 1928 C C . ALA A 1 236 ? 10.324 -5.858 -16.854 1.00 93.50 236 ALA A C 1
ATOM 1930 O O . ALA A 1 236 ? 9.636 -6.869 -16.742 1.00 93.50 236 ALA A O 1
ATOM 1931 N N . LEU A 1 237 ? 9.835 -4.730 -17.382 1.00 92.44 237 LEU A N 1
ATOM 1932 C CA . LEU A 1 237 ? 8.437 -4.556 -17.800 1.00 92.44 237 LEU A CA 1
ATOM 1933 C C . LEU A 1 237 ? 7.971 -5.615 -18.805 1.00 92.44 237 LEU A C 1
ATOM 1935 O O . LEU A 1 237 ? 6.835 -6.069 -18.732 1.00 92.44 237 LEU A O 1
ATOM 1939 N N . SER A 1 238 ? 8.839 -6.046 -19.725 1.00 92.06 238 SER A N 1
ATOM 1940 C CA . SER A 1 238 ? 8.491 -7.057 -20.735 1.00 92.06 238 SER A CA 1
ATOM 1941 C C . SER A 1 238 ? 8.150 -8.438 -20.159 1.00 92.06 238 SER A C 1
ATOM 1943 O O . SER A 1 238 ? 7.608 -9.280 -20.876 1.00 92.06 238 SER A O 1
ATOM 1945 N N . GLN A 1 239 ? 8.476 -8.675 -18.885 1.00 93.75 239 GLN A N 1
ATOM 1946 C CA . GLN A 1 239 ? 8.133 -9.896 -18.155 1.00 93.75 239 GLN A CA 1
ATOM 1947 C C . GLN A 1 239 ? 6.759 -9.797 -17.475 1.00 93.75 239 GLN A C 1
ATOM 1949 O O . GLN A 1 239 ? 6.225 -10.814 -17.038 1.00 93.75 239 GLN A O 1
ATOM 1954 N N . ILE A 1 240 ? 6.171 -8.599 -17.405 1.00 94.44 240 ILE A N 1
ATOM 1955 C CA . ILE A 1 240 ? 4.892 -8.352 -16.744 1.00 94.44 240 ILE A CA 1
ATOM 1956 C C . ILE A 1 240 ? 3.753 -8.489 -17.773 1.00 94.44 240 ILE A C 1
ATOM 1958 O O . ILE A 1 240 ? 3.783 -7.818 -18.806 1.00 94.44 240 ILE A O 1
ATOM 1962 N N . PRO A 1 241 ? 2.723 -9.322 -17.523 1.00 91.75 241 PRO A N 1
ATOM 1963 C CA . PRO A 1 241 ? 1.638 -9.575 -18.478 1.00 91.75 241 PRO A CA 1
ATOM 1964 C C . PRO A 1 241 ? 0.764 -8.363 -18.824 1.00 91.75 241 PRO A C 1
ATOM 1966 O O . PRO A 1 241 ? 0.147 -8.339 -19.891 1.00 91.75 241 PRO A O 1
ATOM 1969 N N . SER A 1 242 ? 0.629 -7.413 -17.898 1.00 93.38 242 SER A N 1
ATOM 1970 C CA . SER A 1 242 ? -0.146 -6.188 -18.076 1.00 93.38 242 SER A CA 1
ATOM 1971 C C . SER A 1 242 ? 0.455 -5.078 -17.230 1.00 93.38 242 SER A C 1
ATOM 1973 O O . SER A 1 242 ? 0.738 -5.272 -16.048 1.00 93.38 242 SER A O 1
ATOM 1975 N N . PHE A 1 243 ? 0.611 -3.900 -17.818 1.00 93.25 243 PHE A N 1
ATOM 1976 C CA . PHE A 1 243 ? 1.025 -2.715 -17.087 1.00 93.25 243 PHE A CA 1
ATOM 1977 C C . PHE A 1 243 ? 0.351 -1.455 -17.635 1.00 93.25 243 PHE A C 1
ATOM 1979 O O . PHE A 1 243 ? -0.052 -1.409 -18.802 1.00 93.25 243 PHE A O 1
ATOM 1986 N N . THR A 1 244 ? 0.248 -0.443 -16.776 1.00 92.44 244 THR A N 1
ATOM 1987 C CA . THR A 1 244 ? -0.141 0.923 -17.118 1.00 92.44 244 THR A CA 1
ATOM 1988 C C . THR A 1 244 ? 1.044 1.839 -16.854 1.00 92.44 244 THR A C 1
ATOM 1990 O O . THR A 1 244 ? 1.443 1.985 -15.703 1.00 92.44 244 THR A O 1
ATOM 1993 N N . LEU A 1 245 ? 1.597 2.464 -17.893 1.00 90.12 245 LEU A N 1
ATOM 1994 C CA . LEU A 1 245 ? 2.579 3.541 -17.728 1.00 90.12 245 LEU A CA 1
ATOM 1995 C C . LEU A 1 245 ? 1.858 4.872 -17.855 1.00 90.12 245 LEU A C 1
ATOM 1997 O O . LEU A 1 245 ? 1.184 5.090 -18.858 1.00 90.12 245 LEU A O 1
ATOM 2001 N N . LYS A 1 246 ? 1.999 5.736 -16.858 1.00 88.81 246 LYS A N 1
ATOM 2002 C CA . LYS A 1 246 ? 1.604 7.137 -16.919 1.00 88.81 246 LYS A CA 1
ATOM 2003 C C . LYS A 1 246 ? 2.881 7.953 -17.081 1.00 88.81 246 LYS A C 1
ATOM 2005 O O . LYS A 1 246 ? 3.636 8.050 -16.130 1.00 88.81 246 LYS A O 1
ATOM 2010 N N . ASP A 1 247 ? 3.153 8.498 -18.258 1.00 79.50 247 ASP A N 1
ATOM 2011 C CA . ASP A 1 247 ? 4.337 9.344 -18.478 1.00 79.50 247 ASP A CA 1
ATOM 2012 C C . ASP A 1 247 ? 3.916 10.762 -18.838 1.00 79.50 247 ASP A C 1
ATOM 2014 O O . ASP A 1 247 ? 2.958 10.941 -19.592 1.00 79.50 247 ASP A O 1
ATOM 2018 N N . GLN A 1 248 ? 4.625 11.745 -18.284 1.00 74.38 248 GLN A N 1
ATOM 2019 C CA . GLN A 1 248 ? 4.342 13.156 -18.508 1.00 74.38 248 GLN A CA 1
ATOM 2020 C C . GLN A 1 248 ? 5.249 13.847 -19.513 1.00 74.38 248 GLN A C 1
ATOM 2022 O O . GLN A 1 248 ? 4.812 14.803 -20.139 1.00 74.38 248 GLN A O 1
ATOM 2027 N N . ASN A 1 249 ? 6.493 13.394 -19.684 1.00 66.75 249 ASN A N 1
ATOM 2028 C CA . ASN A 1 249 ? 7.508 14.296 -20.233 1.00 66.75 249 ASN A CA 1
ATOM 2029 C C . ASN A 1 249 ? 8.418 13.684 -21.296 1.00 66.75 249 ASN A C 1
ATOM 2031 O O . ASN A 1 249 ? 9.240 14.415 -21.842 1.00 66.75 249 ASN A O 1
ATOM 2035 N N . ASN A 1 250 ? 8.357 12.376 -21.589 1.00 69.81 250 ASN A N 1
ATOM 2036 C CA . ASN A 1 250 ? 9.414 11.799 -22.420 1.00 69.81 250 ASN A CA 1
ATOM 2037 C C . ASN A 1 250 ? 9.024 10.572 -23.253 1.00 69.81 250 ASN A C 1
ATOM 2039 O O . ASN A 1 250 ? 9.757 9.578 -23.323 1.00 69.81 250 ASN A O 1
ATOM 2043 N N . PHE A 1 251 ? 7.908 10.674 -23.979 1.00 74.44 251 PHE A N 1
ATOM 2044 C CA . PHE A 1 251 ? 7.525 9.623 -24.921 1.00 74.44 251 PHE A CA 1
ATOM 2045 C C . PHE A 1 251 ? 8.608 9.352 -25.977 1.00 74.44 251 PHE A C 1
ATOM 2047 O O . PHE A 1 251 ? 8.807 8.202 -26.372 1.00 74.44 251 PHE A O 1
ATOM 2054 N N . GLU A 1 252 ? 9.347 10.380 -26.409 1.00 79.75 252 GLU A N 1
ATOM 2055 C CA . GLU A 1 252 ? 10.437 10.223 -27.377 1.00 79.75 252 GLU A CA 1
ATOM 2056 C C . GLU A 1 252 ? 11.523 9.268 -26.880 1.00 79.75 252 GLU A C 1
ATOM 2058 O O . GLU A 1 252 ? 11.963 8.394 -27.631 1.00 79.75 252 GLU A O 1
ATOM 2063 N N . SER A 1 253 ? 11.894 9.353 -25.599 1.00 78.19 253 SER A N 1
ATOM 2064 C CA . SER A 1 253 ? 12.863 8.426 -25.008 1.00 78.19 253 SER A CA 1
ATOM 2065 C C . SER A 1 253 ? 12.329 7.007 -24.876 1.00 78.19 253 SER A C 1
ATOM 2067 O O . SER A 1 253 ? 13.115 6.063 -24.833 1.00 78.19 253 SER A O 1
ATOM 2069 N N . LEU A 1 254 ? 11.009 6.821 -24.866 1.00 78.19 254 LEU A N 1
ATOM 2070 C CA . LEU A 1 254 ? 10.385 5.503 -24.862 1.00 78.19 254 LEU A CA 1
ATOM 2071 C C . LEU A 1 254 ? 10.356 4.853 -26.256 1.00 78.19 254 LEU A C 1
ATOM 2073 O O . LEU A 1 254 ? 10.380 3.619 -26.351 1.00 78.19 254 LEU A O 1
ATOM 2077 N N . LEU A 1 255 ? 10.353 5.644 -27.340 1.00 82.31 255 LEU A N 1
ATOM 2078 C CA . LEU A 1 255 ? 10.242 5.150 -28.723 1.00 82.31 255 LEU A CA 1
ATOM 2079 C C . LEU A 1 255 ? 11.240 4.025 -29.063 1.00 82.31 255 LEU A C 1
ATOM 2081 O O . LEU A 1 255 ? 10.802 2.993 -29.588 1.00 82.31 255 LEU A O 1
ATOM 2085 N N . PRO A 1 256 ? 12.549 4.129 -28.742 1.00 86.06 256 PRO A N 1
ATOM 2086 C CA . PRO A 1 256 ? 13.519 3.071 -29.039 1.00 86.06 256 PRO A CA 1
ATOM 2087 C C . PRO A 1 256 ? 13.248 1.756 -28.290 1.00 86.06 256 PRO A C 1
ATOM 2089 O O . PRO A 1 256 ? 13.720 0.685 -28.696 1.00 86.06 256 PRO A O 1
ATOM 2092 N N . HIS A 1 257 ? 12.482 1.821 -27.200 1.00 83.69 257 HIS A N 1
ATOM 2093 C CA . HIS A 1 257 ? 12.212 0.710 -26.296 1.00 83.69 257 HIS A CA 1
ATOM 2094 C C . HIS A 1 257 ? 10.814 0.101 -26.470 1.00 83.69 257 HIS A C 1
ATOM 2096 O O . HIS A 1 257 ? 10.567 -0.982 -25.941 1.00 83.69 257 HIS A O 1
ATOM 2102 N N . LEU A 1 258 ? 9.938 0.681 -27.301 1.00 81.75 258 LEU A N 1
ATOM 2103 C CA . LEU A 1 258 ? 8.601 0.130 -27.582 1.00 81.75 258 LEU A CA 1
ATOM 2104 C C . LEU A 1 258 ? 8.622 -1.331 -28.063 1.00 81.75 258 LEU A C 1
ATOM 2106 O O . LEU A 1 258 ? 7.659 -2.067 -27.865 1.00 81.75 258 LEU A O 1
ATOM 2110 N N . LYS A 1 259 ? 9.740 -1.788 -28.647 1.00 83.31 259 LYS A N 1
ATOM 2111 C CA . LYS A 1 259 ? 9.961 -3.194 -29.034 1.00 83.31 259 LYS A CA 1
ATOM 2112 C C . LYS A 1 259 ? 9.830 -4.192 -27.871 1.00 83.31 259 LYS A C 1
ATOM 2114 O O . LYS A 1 259 ? 9.602 -5.375 -28.120 1.00 83.31 259 LYS A O 1
ATOM 2119 N N . PHE A 1 260 ? 10.001 -3.740 -26.628 1.00 82.38 260 PHE A N 1
ATOM 2120 C CA . PHE A 1 260 ? 9.864 -4.566 -25.428 1.00 82.38 260 PHE A CA 1
ATOM 2121 C C . PHE A 1 260 ? 8.404 -4.752 -25.000 1.00 82.38 260 PHE A C 1
ATOM 2123 O O . PHE A 1 260 ? 8.093 -5.712 -24.297 1.00 82.38 260 PHE A O 1
ATOM 2130 N N . PHE A 1 261 ? 7.493 -3.895 -25.461 1.00 83.19 261 PHE A N 1
ATOM 2131 C CA . PHE A 1 261 ? 6.087 -3.952 -25.088 1.00 83.19 261 PHE A CA 1
ATOM 2132 C C . PHE A 1 261 ? 5.340 -4.915 -26.001 1.00 83.19 261 PHE A C 1
ATOM 2134 O O . PHE A 1 261 ? 5.001 -4.623 -27.148 1.00 83.19 261 PHE A O 1
ATOM 2141 N N . LYS A 1 262 ? 5.111 -6.118 -25.476 1.00 68.94 262 LYS A N 1
ATOM 2142 C CA . LYS A 1 262 ? 4.375 -7.181 -26.156 1.00 68.94 262 LYS A CA 1
ATOM 2143 C C . LYS A 1 262 ? 2.964 -7.243 -25.592 1.00 68.94 262 LYS A C 1
ATOM 2145 O O . LYS A 1 262 ? 2.796 -7.572 -24.426 1.00 68.94 262 LYS A O 1
ATOM 2150 N N . GLY A 1 263 ? 1.964 -6.977 -26.424 1.00 59.44 263 GLY A N 1
ATOM 2151 C CA . GLY A 1 263 ? 0.579 -7.312 -26.104 1.00 59.44 263 GLY A CA 1
ATOM 2152 C C . GLY A 1 263 ? -0.416 -6.178 -26.296 1.00 59.44 263 GLY A C 1
ATOM 2153 O O . GLY A 1 263 ? -0.081 -5.000 -26.299 1.00 59.44 263 GLY A O 1
ATOM 2154 N N . ASP A 1 264 ? -1.661 -6.594 -26.451 1.00 71.44 264 ASP A N 1
ATOM 2155 C CA . ASP A 1 264 ? -2.890 -5.806 -26.486 1.00 71.44 264 ASP A CA 1
ATOM 2156 C C . ASP A 1 264 ? -3.359 -5.344 -25.092 1.00 71.44 264 ASP A C 1
ATOM 2158 O O . ASP A 1 264 ? -4.251 -4.507 -24.996 1.00 71.44 264 ASP A O 1
ATOM 2162 N N . LYS A 1 265 ? -2.752 -5.871 -24.018 1.00 74.31 265 LYS A N 1
ATOM 2163 C CA . LYS A 1 265 ? -3.115 -5.604 -22.611 1.00 74.31 265 LYS A CA 1
ATOM 2164 C C . LYS A 1 265 ? -2.258 -4.548 -21.908 1.00 74.31 265 LYS A C 1
ATOM 2166 O O . LYS A 1 265 ? -2.508 -4.254 -20.738 1.00 74.31 265 LYS A O 1
ATOM 2171 N N . ASN A 1 266 ? -1.239 -4.022 -22.584 1.00 83.00 266 ASN A N 1
ATOM 2172 C CA . ASN A 1 266 ? -0.373 -2.981 -22.038 1.00 83.00 266 ASN A CA 1
ATOM 2173 C C . ASN A 1 266 ? -0.933 -1.621 -22.427 1.00 83.00 266 ASN A C 1
ATOM 2175 O O . ASN A 1 266 ? -1.201 -1.374 -23.604 1.00 83.00 266 ASN A O 1
ATOM 2179 N N . VAL A 1 267 ? -1.098 -0.747 -21.440 1.00 81.38 267 VAL A N 1
ATOM 2180 C CA . VAL A 1 267 ? -1.624 0.598 -21.643 1.00 81.38 267 VAL A CA 1
ATOM 2181 C C . VAL A 1 267 ? -0.502 1.589 -21.374 1.00 81.38 267 VAL A C 1
ATOM 2183 O O . VAL A 1 267 ? 0.059 1.635 -20.284 1.00 81.38 267 VAL A O 1
ATOM 2186 N N . VAL A 1 268 ? -0.170 2.398 -22.372 1.00 80.44 268 VAL A N 1
ATOM 2187 C CA . VAL A 1 268 ? 0.705 3.557 -22.192 1.00 80.44 268 VAL A CA 1
ATOM 2188 C C . VAL A 1 268 ? -0.197 4.780 -22.245 1.00 80.44 268 VAL A C 1
ATOM 2190 O O . VAL A 1 268 ? -0.760 5.086 -23.293 1.00 80.44 268 VAL A O 1
ATOM 2193 N N . LYS A 1 269 ? -0.397 5.414 -21.090 1.00 80.69 269 LYS A N 1
ATOM 2194 C CA . LYS A 1 269 ? -1.106 6.682 -20.946 1.00 80.69 269 LYS A CA 1
ATOM 2195 C C . LYS A 1 269 ? -0.073 7.797 -20.969 1.00 80.69 269 LYS A C 1
ATOM 2197 O O . LYS A 1 269 ? 0.791 7.874 -20.099 1.00 80.69 269 LYS A O 1
ATOM 2202 N N . LEU A 1 270 ? -0.168 8.637 -21.983 1.00 72.56 270 LEU A N 1
ATOM 2203 C CA . LEU A 1 270 ? 0.677 9.810 -22.128 1.00 72.56 270 LEU A CA 1
ATOM 2204 C C . LEU A 1 270 ? -0.141 10.987 -21.631 1.00 72.56 270 LEU A C 1
ATOM 2206 O O . LEU A 1 270 ? -1.238 11.225 -22.129 1.00 72.56 270 LEU A O 1
ATOM 2210 N N . MET A 1 271 ? 0.353 11.638 -20.588 1.00 71.69 271 MET A N 1
ATOM 2211 C CA . MET A 1 271 ? -0.326 12.755 -19.951 1.00 71.69 271 MET A CA 1
ATOM 2212 C C . MET A 1 271 ? 0.465 14.004 -20.267 1.00 71.69 271 MET A C 1
ATOM 2214 O O . MET A 1 271 ? 1.529 14.221 -19.706 1.00 71.69 271 MET A O 1
ATOM 2218 N N . TYR A 1 272 ? -0.039 14.820 -21.174 1.00 60.28 272 TYR A N 1
ATOM 2219 C CA . TYR A 1 272 ? 0.574 16.108 -21.434 1.00 60.28 272 TYR A CA 1
ATOM 2220 C C . TYR A 1 272 ? 0.235 17.038 -20.276 1.00 60.28 272 TYR A C 1
ATOM 2222 O O . TYR A 1 272 ? -0.928 17.382 -20.074 1.00 60.28 272 TYR A O 1
ATOM 2230 N N . ILE A 1 273 ? 1.239 17.425 -19.491 1.00 60.97 273 ILE A N 1
ATOM 2231 C CA . ILE A 1 273 ? 1.097 18.641 -18.699 1.00 60.97 273 ILE A CA 1
ATOM 2232 C C . ILE A 1 273 ? 1.503 19.760 -19.640 1.00 60.97 273 ILE A C 1
ATOM 2234 O O . ILE A 1 273 ? 2.675 19.839 -20.012 1.00 60.97 273 ILE A O 1
ATOM 2238 N N . GLY A 1 274 ? 0.562 20.623 -20.017 1.00 53.22 274 GLY A N 1
ATOM 2239 C CA . GLY A 1 274 ? 0.937 21.905 -20.593 1.00 53.22 274 GLY A CA 1
ATOM 2240 C C . GLY A 1 274 ? 1.867 22.591 -19.597 1.00 53.22 274 GLY A C 1
ATOM 2241 O O . GLY A 1 274 ? 1.435 22.965 -18.506 1.00 53.22 274 GLY A O 1
ATOM 2242 N N . GLN A 1 275 ? 3.162 22.688 -19.912 1.00 46.97 275 GLN A N 1
ATOM 2243 C CA . GLN A 1 275 ? 4.062 23.517 -19.124 1.00 46.97 275 GLN A CA 1
ATOM 2244 C C . GLN A 1 275 ? 3.653 24.956 -19.387 1.00 46.97 275 GLN A C 1
ATOM 2246 O O . GLN A 1 275 ? 4.141 25.598 -20.313 1.00 46.97 275 GLN A O 1
ATOM 2251 N N . TRP A 1 276 ? 2.726 25.460 -18.580 1.00 45.72 276 TRP A N 1
ATOM 2252 C CA . TRP A 1 276 ? 2.423 26.874 -18.545 1.00 45.72 276 TRP A CA 1
ATOM 2253 C C . TRP A 1 276 ? 3.669 27.578 -18.016 1.00 45.72 276 TRP A C 1
ATOM 2255 O O . TRP A 1 276 ? 3.868 27.726 -16.808 1.00 45.72 276 TRP A O 1
ATOM 2265 N N . GLN A 1 277 ? 4.548 27.992 -18.931 1.00 41.28 277 GLN A N 1
ATOM 2266 C CA . GLN A 1 277 ? 5.531 29.014 -18.635 1.00 41.28 277 GLN A CA 1
ATOM 2267 C C . GLN A 1 277 ? 4.726 30.255 -18.290 1.00 41.28 277 GLN A C 1
ATOM 2269 O O . GLN A 1 277 ? 4.245 30.974 -19.165 1.00 41.28 277 GLN A O 1
ATOM 2274 N N . ARG A 1 278 ? 4.533 30.493 -16.993 1.00 41.72 278 ARG A N 1
ATOM 2275 C CA . ARG A 1 278 ? 4.051 31.777 -16.513 1.00 41.72 278 ARG A CA 1
ATOM 2276 C C . ARG A 1 278 ? 5.075 32.783 -17.025 1.00 41.72 278 ARG A C 1
ATOM 2278 O O . ARG A 1 278 ? 6.168 32.856 -16.466 1.00 41.72 278 ARG A O 1
ATOM 2285 N N . LYS A 1 279 ? 4.768 33.483 -18.128 1.00 38.38 279 LYS A N 1
ATOM 2286 C CA . LYS A 1 279 ? 5.557 34.622 -18.601 1.00 38.38 279 LYS A CA 1
ATOM 2287 C C . LYS A 1 279 ? 5.653 35.537 -17.395 1.00 38.38 279 LYS A C 1
ATOM 2289 O O . LYS A 1 279 ? 4.672 36.167 -17.005 1.00 38.38 279 LYS A O 1
ATOM 2294 N N . SER A 1 280 ? 6.804 35.527 -16.732 1.00 40.00 280 SER A N 1
ATOM 2295 C CA . SER A 1 280 ? 7.114 36.535 -15.744 1.00 40.00 280 SER A CA 1
ATOM 2296 C C . SER A 1 280 ? 7.162 37.821 -16.545 1.00 40.00 280 SER A C 1
ATOM 2298 O O . SER A 1 280 ? 8.133 38.069 -17.258 1.00 40.00 280 SER A O 1
ATOM 2300 N N . TYR A 1 281 ? 6.078 38.590 -16.516 1.00 41.81 281 TYR A N 1
ATOM 2301 C CA . TYR A 1 281 ? 6.145 39.973 -16.933 1.00 41.81 281 TYR A CA 1
ATOM 2302 C C . TYR A 1 281 ? 7.169 40.614 -15.999 1.00 41.81 281 TYR A C 1
ATOM 2304 O O . TYR A 1 281 ? 6.909 40.800 -14.808 1.00 41.81 281 TYR A O 1
ATOM 2312 N N . GLU A 1 282 ? 8.376 40.847 -16.520 1.00 40.28 282 GLU A N 1
ATOM 2313 C CA . GLU A 1 282 ? 9.308 41.802 -15.942 1.00 40.28 282 GLU A CA 1
ATOM 2314 C C . GLU A 1 282 ? 8.557 43.130 -15.906 1.00 40.28 282 GLU A C 1
ATOM 2316 O O . GLU A 1 282 ? 8.459 43.845 -16.898 1.00 40.28 282 GLU A O 1
ATOM 2321 N N . ASN A 1 283 ? 7.944 43.439 -14.766 1.00 42.69 283 ASN A N 1
ATOM 2322 C CA . ASN A 1 283 ? 7.584 44.813 -14.491 1.00 42.69 283 ASN A CA 1
ATOM 2323 C C . ASN A 1 283 ? 8.906 45.581 -14.385 1.00 42.69 283 ASN A C 1
ATOM 2325 O O . ASN A 1 283 ? 9.758 45.216 -13.574 1.00 42.69 283 ASN A O 1
ATOM 2329 N N . ASP A 1 284 ? 9.041 46.669 -15.149 1.00 47.78 284 ASP A N 1
ATOM 2330 C CA . ASP A 1 284 ? 10.173 47.621 -15.170 1.00 47.78 284 ASP A CA 1
ATOM 2331 C C . ASP A 1 284 ? 10.540 48.229 -13.790 1.00 47.78 284 ASP A C 1
ATOM 2333 O O . ASP A 1 284 ? 11.438 49.063 -13.660 1.00 47.78 284 ASP A O 1
ATOM 2337 N N . TYR A 1 285 ? 9.866 47.813 -12.720 1.00 47.88 285 TYR A N 1
ATOM 2338 C CA . TYR A 1 285 ? 10.187 48.144 -11.343 1.00 47.88 285 TYR A CA 1
ATOM 2339 C C . TYR A 1 285 ? 11.039 47.025 -10.746 1.00 47.88 285 TYR A C 1
ATOM 2341 O O . TYR A 1 285 ? 10.506 46.099 -10.145 1.00 47.88 285 TYR A O 1
ATOM 2349 N N . GLY A 1 286 ? 12.362 47.117 -10.916 1.00 43.47 286 GLY A N 1
ATOM 2350 C CA . GLY A 1 286 ? 13.361 46.144 -10.454 1.00 43.47 286 GLY A CA 1
ATOM 2351 C C . GLY A 1 286 ? 13.291 45.771 -8.965 1.00 43.47 286 GLY A C 1
ATOM 2352 O O . GLY A 1 286 ? 14.116 46.209 -8.165 1.00 43.47 286 GLY A O 1
ATOM 2353 N N . TYR A 1 287 ? 12.344 44.908 -8.605 1.00 38.62 287 TYR A N 1
ATOM 2354 C CA . TYR A 1 287 ? 12.203 44.280 -7.299 1.00 38.62 287 TYR A CA 1
ATOM 2355 C C . TYR A 1 287 ? 12.180 42.762 -7.475 1.00 38.62 287 TYR A C 1
ATOM 2357 O O . TYR A 1 287 ? 11.143 42.146 -7.714 1.00 38.62 287 TYR A O 1
ATOM 2365 N N . HIS A 1 288 ? 13.345 42.139 -7.308 1.00 43.91 288 HIS A N 1
ATOM 2366 C CA . HIS A 1 288 ? 13.438 40.700 -7.084 1.00 43.91 288 HIS A CA 1
ATOM 2367 C C . HIS A 1 288 ? 13.085 40.397 -5.624 1.00 43.91 288 HIS A C 1
ATOM 2369 O O . HIS A 1 288 ? 13.956 40.286 -4.764 1.00 43.91 288 HIS A O 1
ATOM 2375 N N . GLY A 1 289 ? 11.788 40.298 -5.336 1.00 32.75 289 GLY A N 1
ATOM 2376 C CA . GLY A 1 289 ? 11.279 39.744 -4.087 1.00 32.75 289 GLY A CA 1
ATOM 2377 C C . GLY A 1 289 ? 10.792 38.317 -4.308 1.00 32.75 289 GLY A C 1
ATOM 2378 O O . GLY A 1 289 ? 9.662 38.120 -4.739 1.00 32.75 289 GLY A O 1
ATOM 2379 N N . TYR A 1 290 ? 11.616 37.315 -3.990 1.00 40.34 290 TYR A N 1
ATOM 2380 C CA . TYR A 1 290 ? 11.102 35.966 -3.750 1.00 40.34 290 TYR A CA 1
ATOM 2381 C C . TYR A 1 290 ? 10.374 35.976 -2.399 1.00 40.34 290 TYR A C 1
ATOM 2383 O O . TYR A 1 290 ? 11.003 35.925 -1.345 1.00 40.34 290 TYR A O 1
ATOM 2391 N N . GLN A 1 291 ? 9.046 36.067 -2.428 1.00 31.86 291 GLN A N 1
ATOM 2392 C CA . GLN A 1 291 ? 8.188 35.739 -1.291 1.00 31.86 291 GLN A CA 1
ATOM 2393 C C . GLN A 1 291 ? 7.255 34.601 -1.698 1.00 31.86 291 GLN A C 1
ATOM 2395 O O . GLN A 1 291 ? 6.227 34.811 -2.335 1.00 31.86 291 GLN A O 1
ATOM 2400 N N . GLY A 1 292 ? 7.628 33.381 -1.311 1.00 35.78 292 GLY A N 1
ATOM 2401 C CA . GLY A 1 292 ? 6.680 32.281 -1.201 1.00 35.78 292 GLY A CA 1
ATOM 2402 C C . GLY A 1 292 ? 5.820 32.508 0.038 1.00 35.78 292 GLY A C 1
ATOM 2403 O O . GLY A 1 292 ? 6.292 32.318 1.155 1.00 35.78 292 GLY A O 1
ATOM 2404 N N . TYR A 1 293 ? 4.579 32.941 -0.163 1.00 29.53 293 TYR A N 1
ATOM 2405 C CA . TYR A 1 293 ? 3.540 32.957 0.863 1.00 29.53 293 TYR A CA 1
ATOM 2406 C C . TYR A 1 293 ? 2.374 32.102 0.368 1.00 29.53 293 TYR A C 1
ATOM 2408 O O . TYR A 1 293 ? 1.604 32.521 -0.492 1.00 29.53 293 TYR A O 1
ATOM 2416 N N . TYR A 1 294 ? 2.240 30.898 0.926 1.00 33.38 294 TYR A N 1
ATOM 2417 C CA . TYR A 1 294 ? 0.963 30.195 0.957 1.00 33.38 294 TYR A CA 1
ATOM 2418 C C . TYR A 1 294 ? 0.159 30.766 2.126 1.00 33.38 294 TYR A C 1
ATOM 2420 O O . TYR A 1 294 ? 0.461 30.509 3.289 1.00 33.38 294 TYR A O 1
ATOM 2428 N N . GLY A 1 295 ? -0.845 31.577 1.808 1.00 28.56 295 GLY A N 1
ATOM 2429 C CA . GLY A 1 295 ? -1.803 32.114 2.765 1.00 28.56 295 GLY A CA 1
ATOM 2430 C C . GLY A 1 295 ? -3.134 32.366 2.073 1.00 28.56 295 GLY A C 1
ATOM 2431 O O . GLY A 1 295 ? -3.356 33.445 1.538 1.00 28.56 295 GLY A O 1
ATOM 2432 N N . TYR A 1 296 ? -4.013 31.363 2.071 1.00 32.78 296 TYR A N 1
ATOM 2433 C CA . TYR A 1 296 ? -5.413 31.540 1.695 1.00 32.78 296 TYR A CA 1
ATOM 2434 C C . TYR A 1 296 ? -6.152 32.255 2.835 1.00 32.78 296 TYR A C 1
ATOM 2436 O O . TYR A 1 296 ? -6.367 31.689 3.905 1.00 32.78 296 TYR A O 1
ATOM 2444 N N . GLN A 1 297 ? -6.581 33.490 2.586 1.00 30.42 297 GLN A N 1
ATOM 2445 C CA . GLN A 1 297 ? -7.705 34.118 3.278 1.00 30.42 297 GLN A CA 1
ATOM 2446 C C . GLN A 1 297 ? -8.635 34.690 2.208 1.00 30.42 297 GLN A C 1
ATOM 2448 O O . GLN A 1 297 ? -8.348 35.729 1.620 1.00 30.42 297 GLN A O 1
ATOM 2453 N N . SER A 1 298 ? -9.738 33.989 1.932 1.00 32.69 298 SER A N 1
ATOM 2454 C CA . SER A 1 298 ? -10.820 34.499 1.090 1.00 32.69 298 SER A CA 1
ATOM 2455 C C . SER A 1 298 ? -11.744 35.382 1.930 1.00 32.69 298 SER A C 1
ATOM 2457 O O . SER A 1 298 ? -12.380 34.896 2.868 1.00 32.69 298 SER A O 1
ATOM 2459 N N . TYR A 1 299 ? -11.848 36.659 1.574 1.00 33.66 299 TYR A N 1
ATOM 2460 C CA . TYR A 1 299 ? -13.041 37.452 1.857 1.00 33.66 299 TYR A CA 1
ATOM 2461 C C . TYR A 1 299 ? -14.003 37.240 0.685 1.00 33.66 299 TYR A C 1
ATOM 2463 O O . TYR A 1 299 ? -13.640 37.512 -0.455 1.00 33.66 299 TYR A O 1
ATOM 2471 N N . TYR A 1 300 ? -15.191 36.702 0.962 1.00 38.28 300 TYR A N 1
ATOM 2472 C CA . TYR A 1 300 ? -16.294 36.685 0.005 1.00 38.28 300 TYR A CA 1
ATOM 2473 C C . TYR A 1 300 ? -17.033 38.020 0.115 1.00 38.28 300 TYR A C 1
ATOM 2475 O O . TYR A 1 300 ? -17.550 38.333 1.188 1.00 38.28 300 TYR A O 1
ATOM 2483 N N . ASP A 1 301 ? -17.068 38.776 -0.981 1.00 34.41 301 ASP A N 1
ATOM 2484 C CA . ASP A 1 301 ? -18.129 39.747 -1.240 1.00 34.41 301 ASP A CA 1
ATOM 2485 C C . ASP A 1 301 ? -19.211 39.042 -2.076 1.00 34.41 301 ASP A C 1
ATOM 2487 O O . ASP A 1 301 ? -18.927 38.413 -3.099 1.00 34.41 301 ASP A O 1
ATOM 2491 N N . ASP A 1 302 ? -20.446 39.098 -1.577 1.00 41.72 302 ASP A N 1
ATOM 2492 C CA . ASP A 1 302 ? -21.649 38.509 -2.167 1.00 41.72 302 ASP A CA 1
ATOM 2493 C C . ASP A 1 302 ? -22.111 39.331 -3.385 1.00 41.72 302 ASP A C 1
ATOM 2495 O O . ASP A 1 302 ? -22.916 40.252 -3.239 1.00 41.72 302 ASP A O 1
ATOM 2499 N N . ASP A 1 303 ? -21.657 38.973 -4.590 1.00 44.56 303 ASP A N 1
ATOM 2500 C CA . ASP A 1 303 ? -22.291 39.417 -5.839 1.00 44.56 303 ASP A CA 1
ATOM 2501 C C . ASP A 1 303 ? -23.012 38.253 -6.555 1.00 44.56 303 ASP A C 1
ATOM 2503 O O . ASP A 1 303 ? -22.422 37.264 -7.011 1.00 44.56 303 ASP A O 1
ATOM 2507 N N . ASP A 1 304 ? -24.334 38.428 -6.679 1.00 50.34 304 ASP A N 1
ATOM 2508 C CA . ASP A 1 304 ? -25.384 37.538 -7.222 1.00 50.34 304 ASP A CA 1
ATOM 2509 C C . ASP A 1 304 ? -25.219 37.211 -8.733 1.00 50.34 304 ASP A C 1
ATOM 2511 O O . ASP A 1 304 ? -26.009 36.476 -9.331 1.00 50.34 304 ASP A O 1
ATOM 2515 N N . ASP A 1 305 ? -24.176 37.740 -9.385 1.00 50.31 305 ASP A N 1
ATOM 2516 C CA . ASP A 1 305 ? -23.864 37.486 -10.802 1.00 50.31 305 ASP A CA 1
ATOM 2517 C C . ASP A 1 305 ? -22.949 36.260 -10.999 1.00 50.31 305 ASP A C 1
ATOM 2519 O O . ASP A 1 305 ? -22.951 35.626 -12.058 1.00 50.31 305 ASP A O 1
ATOM 2523 N N . SER A 1 306 ? -22.222 35.851 -9.954 1.00 45.97 306 SER A N 1
ATOM 2524 C CA . SER A 1 306 ? -21.316 34.696 -9.996 1.00 45.97 306 SER A CA 1
ATOM 2525 C C . SER A 1 306 ? -22.070 33.381 -10.243 1.00 45.97 306 SER A C 1
ATOM 2527 O O . SER A 1 306 ? -21.699 32.595 -11.114 1.00 45.97 306 SER A O 1
ATOM 2529 N N . THR A 1 307 ? -23.203 33.158 -9.573 1.00 47.00 307 THR A N 1
ATOM 2530 C CA . THR A 1 307 ? -23.954 31.890 -9.646 1.00 47.00 307 THR A CA 1
ATOM 2531 C C . THR A 1 307 ? -24.597 31.646 -11.023 1.00 47.00 307 THR A C 1
ATOM 2533 O O . THR A 1 307 ? -24.703 30.505 -11.488 1.00 47.00 307 THR A O 1
ATOM 2536 N N . LYS A 1 308 ? -24.989 32.709 -11.741 1.00 48.97 308 LYS A N 1
ATOM 2537 C CA . LYS A 1 308 ? -25.480 32.603 -13.130 1.00 48.97 308 LYS A CA 1
ATOM 2538 C C . LYS A 1 308 ? -24.359 32.329 -14.130 1.00 48.97 308 LYS A C 1
ATOM 2540 O O . LYS A 1 308 ? -24.584 31.610 -15.107 1.00 48.97 308 LYS A O 1
ATOM 2545 N N . ARG A 1 309 ? -23.158 32.858 -13.880 1.00 51.12 309 ARG A N 1
ATOM 2546 C CA . ARG A 1 309 ? -21.974 32.559 -14.694 1.00 51.12 309 ARG A CA 1
ATOM 2547 C C . ARG A 1 309 ? -21.536 31.109 -14.504 1.00 51.12 309 ARG A C 1
ATOM 2549 O O . ARG A 1 309 ? -21.424 30.410 -15.506 1.00 51.12 309 ARG A O 1
ATOM 2556 N N . TYR A 1 310 ? -21.458 30.617 -13.263 1.00 43.22 310 TYR A N 1
ATOM 2557 C CA . TYR A 1 310 ? -21.116 29.217 -12.967 1.00 43.22 310 TYR A CA 1
ATOM 2558 C C . TYR A 1 310 ? -22.084 28.213 -13.609 1.00 43.22 310 TYR A C 1
ATOM 2560 O O . TYR A 1 310 ? -21.647 27.292 -14.288 1.00 43.22 310 TYR A O 1
ATOM 2568 N N . SER A 1 311 ? -23.399 28.434 -13.513 1.00 46.19 311 SER A N 1
ATOM 2569 C CA . SER A 1 311 ? -24.385 27.527 -14.135 1.00 46.19 311 SER A CA 1
ATOM 2570 C C . SER A 1 311 ? -24.380 27.550 -15.672 1.00 46.19 311 SER A C 1
ATOM 2572 O O . SER A 1 311 ? -24.747 26.564 -16.313 1.00 46.19 311 SER A O 1
ATOM 2574 N N . THR A 1 312 ? -23.955 28.656 -16.292 1.00 48.16 312 THR A N 1
ATOM 2575 C CA . THR A 1 312 ? -23.773 28.736 -17.753 1.00 48.16 312 THR A CA 1
ATOM 2576 C C . THR A 1 312 ? -22.487 28.029 -18.192 1.00 48.16 312 THR A C 1
ATOM 2578 O O . THR A 1 312 ? -22.455 27.432 -19.271 1.00 48.16 312 THR A O 1
ATOM 2581 N N . LEU A 1 313 ? -21.460 28.066 -17.343 1.00 43.84 313 LEU A N 1
ATOM 2582 C CA . LEU A 1 313 ? -20.172 27.409 -17.536 1.00 43.84 313 LEU A CA 1
ATOM 2583 C C . LEU A 1 313 ? -20.253 25.894 -17.389 1.00 43.84 313 LEU A C 1
ATOM 2585 O O . LEU A 1 313 ? -19.874 25.194 -18.321 1.00 43.84 313 LEU A O 1
ATOM 2589 N N . GLU A 1 314 ? -20.857 25.392 -16.311 1.00 44.41 314 GLU A N 1
ATOM 2590 C CA . GLU A 1 314 ? -21.098 23.953 -16.128 1.00 44.41 314 GLU A CA 1
ATOM 2591 C C . GLU A 1 314 ? -21.874 23.372 -17.317 1.00 44.41 314 GLU A C 1
ATOM 2593 O O . GLU A 1 314 ? -21.512 22.336 -17.870 1.00 44.41 314 GLU A O 1
ATOM 2598 N N . ARG A 1 315 ? -22.887 24.099 -17.814 1.00 49.47 315 ARG A N 1
ATOM 2599 C CA . ARG A 1 315 ? -23.666 23.656 -18.977 1.00 49.47 315 ARG A CA 1
ATOM 2600 C C . ARG A 1 315 ? -22.857 23.635 -20.278 1.00 49.47 315 ARG A C 1
ATOM 2602 O O . ARG A 1 315 ? -23.214 22.884 -21.182 1.00 49.47 315 ARG A O 1
ATOM 2609 N N . ARG A 1 316 ? -21.824 24.472 -20.407 1.00 50.03 316 ARG A N 1
ATOM 2610 C CA . ARG A 1 316 ? -20.909 24.474 -21.560 1.00 50.03 316 ARG A CA 1
ATOM 2611 C C . ARG A 1 316 ? -19.886 23.346 -21.451 1.00 50.03 316 ARG A C 1
ATOM 2613 O O . ARG A 1 316 ? -19.743 22.605 -22.416 1.00 50.03 316 ARG A O 1
ATOM 2620 N N . VAL A 1 317 ? -19.294 23.145 -20.274 1.00 46.72 317 VAL A N 1
ATOM 2621 C CA . VAL A 1 317 ? -18.379 22.026 -19.993 1.00 46.72 317 VAL A CA 1
ATOM 2622 C C . VAL A 1 317 ? -19.068 20.684 -20.252 1.00 46.72 317 VAL A C 1
ATOM 2624 O O . VAL A 1 317 ? -18.524 19.845 -20.965 1.00 46.72 317 VAL A O 1
ATOM 2627 N N . ASP A 1 318 ? -20.311 20.506 -19.799 1.00 47.50 318 ASP A N 1
ATOM 2628 C CA . ASP A 1 318 ? -21.085 19.286 -20.062 1.00 47.50 318 ASP A CA 1
ATOM 2629 C C . ASP A 1 318 ? -21.386 19.080 -21.557 1.00 47.50 318 ASP A C 1
ATOM 2631 O O . ASP A 1 318 ? -21.352 17.954 -22.062 1.00 47.50 318 ASP A O 1
ATOM 2635 N N . GLN A 1 319 ? -21.669 20.162 -22.292 1.00 49.94 319 GLN A N 1
ATOM 2636 C CA . GLN A 1 319 ? -21.922 20.107 -23.735 1.00 49.94 319 GLN A CA 1
ATOM 2637 C C . GLN A 1 319 ? -20.660 19.759 -24.523 1.00 49.94 319 GLN A C 1
ATOM 2639 O O . GLN A 1 319 ? -20.726 18.947 -25.450 1.00 49.94 319 GLN A O 1
ATOM 2644 N N . ASP A 1 320 ? -19.516 20.318 -24.145 1.00 47.84 320 ASP A N 1
ATOM 2645 C CA . ASP A 1 320 ? -18.247 20.029 -24.801 1.00 47.84 320 ASP A CA 1
ATOM 2646 C C . ASP A 1 320 ? -17.742 18.631 -24.428 1.00 47.84 320 ASP A C 1
ATOM 2648 O O . ASP A 1 320 ? -17.374 17.870 -25.323 1.00 47.84 320 ASP A O 1
ATOM 2652 N N . GLN A 1 321 ? -17.887 18.191 -23.174 1.00 45.53 321 GLN A N 1
ATOM 2653 C CA . GLN A 1 321 ? -17.608 16.812 -22.761 1.00 45.53 321 GLN A CA 1
ATOM 2654 C C . GLN A 1 321 ? -18.482 15.794 -23.515 1.00 45.53 321 GLN A C 1
ATOM 2656 O O . GLN A 1 321 ? -18.013 14.715 -23.905 1.00 45.53 321 GLN A O 1
ATOM 2661 N N . GLN A 1 322 ? -19.748 16.133 -23.784 1.00 49.16 322 GLN A N 1
ATOM 2662 C CA . GLN A 1 322 ? -20.635 15.309 -24.601 1.00 49.16 322 GLN A CA 1
ATOM 2663 C C . GLN A 1 322 ? -20.183 15.268 -26.072 1.00 49.16 322 GLN A C 1
ATOM 2665 O O . GLN A 1 322 ? -20.098 14.179 -26.646 1.00 49.16 322 GLN A O 1
ATOM 2670 N N . ARG A 1 323 ? -19.824 16.412 -26.675 1.00 48.12 323 ARG A N 1
ATOM 2671 C CA . ARG A 1 323 ? -19.293 16.485 -28.054 1.00 48.12 323 ARG A CA 1
ATOM 2672 C C . ARG A 1 323 ? -17.987 15.701 -28.203 1.00 48.12 323 ARG A C 1
ATOM 2674 O O . ARG A 1 323 ? -17.809 14.988 -29.190 1.00 48.12 323 ARG A O 1
ATOM 2681 N N . ILE A 1 324 ? -17.116 15.775 -27.199 1.00 47.38 324 ILE A N 1
ATOM 2682 C CA . ILE A 1 324 ? -15.858 15.024 -27.099 1.00 47.38 324 ILE A CA 1
ATOM 2683 C C . ILE A 1 324 ? -16.128 13.520 -27.059 1.00 47.38 324 ILE A C 1
ATOM 2685 O O . ILE A 1 324 ? -15.556 12.757 -27.838 1.00 47.38 324 ILE A O 1
ATOM 2689 N N . THR A 1 325 ? -17.051 13.090 -26.201 1.00 45.38 325 THR A N 1
ATOM 2690 C CA . THR A 1 325 ? -17.417 11.675 -26.063 1.00 45.38 325 THR A CA 1
ATOM 2691 C C . THR A 1 325 ? -18.032 11.132 -27.360 1.00 45.38 325 THR A C 1
ATOM 2693 O O . THR A 1 325 ? -17.712 10.024 -27.798 1.00 45.38 325 THR A O 1
ATOM 2696 N N . GLU A 1 326 ? -18.879 11.914 -28.034 1.00 47.44 326 GLU A N 1
ATOM 2697 C CA . GLU A 1 326 ? -19.462 11.558 -29.333 1.00 47.44 326 GLU A CA 1
ATOM 2698 C C . GLU A 1 326 ? -18.401 11.481 -30.447 1.00 47.44 326 GLU A C 1
ATOM 2700 O O . GLU A 1 326 ? -18.431 10.549 -31.261 1.00 47.44 326 GLU A O 1
ATOM 2705 N N . ALA A 1 327 ? -17.417 12.387 -30.452 1.00 47.44 327 ALA A N 1
ATOM 2706 C CA . ALA A 1 327 ? -16.283 12.358 -31.374 1.00 47.44 327 ALA A CA 1
ATOM 2707 C C . ALA A 1 327 ? -15.390 11.127 -31.144 1.00 47.44 327 ALA A C 1
ATOM 2709 O O . ALA A 1 327 ? -15.104 10.396 -32.095 1.00 47.44 327 ALA A O 1
ATOM 2710 N N . GLN A 1 328 ? -15.036 10.816 -29.891 1.00 44.66 328 GLN A N 1
ATOM 2711 C CA . GLN A 1 328 ? -14.296 9.603 -29.526 1.00 44.66 328 GLN A CA 1
ATOM 2712 C C . GLN A 1 328 ? -15.043 8.336 -29.981 1.00 44.66 328 GLN A C 1
ATOM 2714 O O . GLN A 1 328 ? -14.459 7.472 -30.641 1.00 44.66 328 GLN A O 1
ATOM 2719 N N . ILE A 1 329 ? -16.351 8.230 -29.710 1.00 44.94 329 ILE A N 1
ATOM 2720 C CA . ILE A 1 329 ? -17.182 7.086 -30.128 1.00 44.94 329 ILE A CA 1
ATOM 2721 C C . ILE A 1 329 ? -17.224 6.950 -31.655 1.00 44.94 329 ILE A C 1
ATOM 2723 O O . ILE A 1 329 ? -17.134 5.832 -32.175 1.00 44.94 329 ILE A O 1
ATOM 2727 N N . ASN A 1 330 ? -17.340 8.057 -32.389 1.00 47.38 330 ASN A N 1
ATOM 2728 C CA . ASN A 1 330 ? -17.368 8.042 -33.850 1.00 47.38 330 ASN A CA 1
ATOM 2729 C C . ASN A 1 330 ? -16.004 7.685 -34.452 1.00 47.38 330 ASN A C 1
ATOM 2731 O O . ASN A 1 330 ? -15.957 6.874 -35.380 1.00 47.38 330 ASN A O 1
ATOM 2735 N N . ILE A 1 331 ? -14.899 8.178 -33.888 1.00 48.44 331 ILE A N 1
ATOM 2736 C CA . ILE A 1 331 ? -13.536 7.787 -34.274 1.00 48.44 331 ILE A CA 1
ATOM 2737 C C . ILE A 1 331 ? -13.346 6.281 -34.037 1.00 48.44 331 ILE A C 1
ATOM 2739 O O . ILE A 1 331 ? -12.981 5.551 -34.959 1.00 48.44 331 ILE A O 1
ATOM 2743 N N . PHE A 1 332 ? -13.697 5.767 -32.855 1.00 43.75 332 PHE A N 1
ATOM 2744 C CA . PHE A 1 332 ? -13.559 4.343 -32.532 1.00 43.75 332 PHE A CA 1
ATOM 2745 C C . PHE A 1 332 ? -14.461 3.422 -33.372 1.00 43.75 332 PHE A C 1
ATOM 2747 O O . PHE A 1 332 ? -14.008 2.353 -33.791 1.00 43.75 332 PHE A O 1
ATOM 2754 N N . ARG A 1 333 ? -15.714 3.809 -33.661 1.00 46.44 333 ARG A N 1
ATOM 2755 C CA . ARG A 1 333 ? -16.606 3.052 -34.567 1.00 46.44 333 ARG A CA 1
ATOM 2756 C C . ARG A 1 333 ? -16.056 3.014 -35.991 1.00 46.44 333 ARG A C 1
ATOM 2758 O O . ARG A 1 333 ? -16.091 1.965 -36.630 1.00 46.44 333 ARG A O 1
ATOM 2765 N N . THR A 1 334 ? -15.499 4.126 -36.457 1.00 45.31 334 THR A N 1
ATOM 2766 C CA . THR A 1 334 ? -14.978 4.277 -37.822 1.00 45.31 334 THR A CA 1
ATOM 2767 C C . THR A 1 334 ? -13.648 3.545 -38.021 1.00 45.31 334 THR A C 1
ATOM 2769 O O . THR A 1 334 ? -13.420 2.961 -39.078 1.00 45.31 334 THR A O 1
ATOM 2772 N N . LEU A 1 335 ? -12.796 3.478 -36.992 1.00 44.53 335 LEU A N 1
ATOM 2773 C CA . LEU A 1 335 ? -11.541 2.712 -37.001 1.00 44.53 335 LEU A CA 1
ATOM 2774 C C . LEU A 1 335 ? -11.743 1.185 -37.008 1.00 44.53 335 LEU A C 1
ATOM 2776 O O . LEU A 1 335 ? -10.783 0.440 -37.212 1.00 44.53 335 LEU A O 1
ATOM 2780 N N . ARG A 1 336 ? -12.974 0.710 -36.781 1.00 43.78 336 ARG A N 1
ATOM 2781 C CA . ARG A 1 336 ? -13.321 -0.714 -36.705 1.00 43.78 336 ARG A CA 1
ATOM 2782 C C . ARG A 1 336 ? -13.932 -1.270 -37.999 1.00 43.78 336 ARG A C 1
ATOM 2784 O O . ARG A 1 336 ? -14.090 -2.485 -38.078 1.00 43.78 336 ARG A O 1
ATOM 2791 N N . ASP A 1 337 ? -14.245 -0.432 -38.994 1.00 45.03 337 ASP A N 1
ATOM 2792 C CA . ASP A 1 337 ? -14.779 -0.861 -40.299 1.00 45.03 337 ASP A CA 1
ATOM 2793 C C . ASP A 1 337 ? -13.650 -1.013 -41.346 1.00 45.03 337 ASP A C 1
ATOM 2795 O O . ASP A 1 337 ? -13.097 -0.014 -41.816 1.00 45.03 337 ASP A O 1
ATOM 2799 N N . PRO A 1 338 ? -13.293 -2.249 -41.744 1.00 43.44 338 PRO A N 1
ATOM 2800 C CA . PRO A 1 338 ? -12.186 -2.510 -42.657 1.00 43.44 338 PRO A CA 1
ATOM 2801 C C . PRO A 1 338 ? -12.530 -2.298 -44.143 1.00 43.44 338 PRO A C 1
ATOM 2803 O O . PRO A 1 338 ? -11.651 -2.453 -44.988 1.00 43.44 338 PRO A O 1
ATOM 2806 N N . SER A 1 339 ? -13.773 -1.958 -44.503 1.00 45.75 339 SER A N 1
ATOM 2807 C CA . SER A 1 339 ? -14.223 -1.912 -45.906 1.00 45.75 339 SER A CA 1
ATOM 2808 C C . SER A 1 339 ? -13.959 -0.585 -46.644 1.00 45.75 339 SER A C 1
ATOM 2810 O O . SER A 1 339 ? -14.208 -0.480 -47.846 1.00 45.75 339 SER A O 1
ATOM 2812 N N . ALA A 1 340 ? -13.414 0.438 -45.979 1.00 49.53 340 ALA A N 1
ATOM 2813 C CA . ALA A 1 340 ? -13.472 1.821 -46.459 1.00 49.53 340 ALA A CA 1
ATOM 2814 C C . ALA A 1 340 ? -12.148 2.389 -47.029 1.00 49.53 340 ALA A C 1
ATOM 2816 O O . ALA A 1 340 ? -11.775 3.520 -46.731 1.00 49.53 340 ALA A O 1
ATOM 2817 N N . HIS A 1 341 ? -11.428 1.672 -47.896 1.00 46.12 341 HIS A N 1
ATOM 2818 C CA . HIS A 1 341 ? -10.061 2.056 -48.305 1.00 46.12 341 HIS A CA 1
ATOM 2819 C C . HIS A 1 341 ? -9.873 3.443 -48.975 1.00 46.12 341 HIS A C 1
ATOM 2821 O O . HIS A 1 341 ? -8.851 4.080 -48.736 1.00 46.12 341 HIS A O 1
ATOM 2827 N N . ASN A 1 342 ? -10.836 3.965 -49.746 1.00 45.22 342 ASN A N 1
ATOM 2828 C CA . ASN A 1 342 ? -10.710 5.285 -50.408 1.00 45.22 342 ASN A CA 1
ATOM 2829 C C . ASN A 1 342 ? -11.159 6.473 -49.543 1.00 45.22 342 ASN A C 1
ATOM 2831 O O . ASN A 1 342 ? -11.100 7.622 -49.968 1.00 45.22 342 ASN A O 1
ATOM 2835 N N . SER A 1 343 ? -11.624 6.200 -48.329 1.00 52.41 343 SER A N 1
ATOM 2836 C CA . SER A 1 343 ? -12.155 7.222 -47.431 1.00 52.41 343 SER A CA 1
ATOM 2837 C C . SER A 1 343 ? -11.118 7.748 -46.437 1.00 52.41 343 SER A C 1
ATOM 2839 O O . SER A 1 343 ? -11.324 8.801 -45.855 1.00 52.41 343 SER A O 1
ATOM 2841 N N . HIS A 1 344 ? -9.989 7.059 -46.255 1.00 47.75 344 HIS A N 1
ATOM 2842 C CA . HIS A 1 344 ? -9.029 7.378 -45.194 1.00 47.75 344 HIS A CA 1
ATOM 2843 C C . HIS A 1 344 ? -8.285 8.708 -45.397 1.00 47.75 344 HIS A C 1
ATOM 2845 O O . HIS A 1 344 ? -7.986 9.365 -44.409 1.00 47.75 344 HIS A O 1
ATOM 2851 N N . ALA A 1 345 ? -8.031 9.133 -46.642 1.00 46.34 345 ALA A N 1
ATOM 2852 C CA . ALA A 1 345 ? -7.398 10.428 -46.930 1.00 46.34 345 ALA A CA 1
ATOM 2853 C C . ALA A 1 345 ? -8.343 11.606 -46.633 1.00 46.34 345 ALA A C 1
ATOM 2855 O O . ALA A 1 345 ? -7.989 12.494 -45.870 1.00 46.34 345 ALA A O 1
ATOM 2856 N N . ARG A 1 346 ? -9.586 11.538 -47.130 1.00 48.59 346 ARG A N 1
ATOM 2857 C CA . ARG A 1 346 ? -10.651 12.504 -46.799 1.00 48.59 346 ARG A CA 1
ATOM 2858 C C . ARG A 1 346 ? -10.947 12.547 -45.296 1.00 48.59 346 ARG A C 1
ATOM 2860 O O . ARG A 1 346 ? -11.195 13.598 -44.740 1.00 48.59 346 ARG A O 1
ATOM 2867 N N . ARG A 1 347 ? -10.859 11.399 -44.622 1.00 55.34 347 ARG A N 1
ATOM 2868 C CA . ARG A 1 347 ? -11.084 11.285 -43.173 1.00 55.34 347 ARG A CA 1
ATOM 2869 C C . ARG A 1 347 ? -9.926 11.822 -42.331 1.00 55.34 347 ARG A C 1
ATOM 2871 O O . ARG A 1 347 ? -10.159 12.257 -41.212 1.00 55.34 347 ARG A O 1
ATOM 2878 N N . LEU A 1 348 ? -8.693 11.777 -42.839 1.00 51.06 348 LEU A N 1
ATOM 2879 C CA . LEU A 1 348 ? -7.560 12.476 -42.228 1.00 51.06 348 LEU A CA 1
ATOM 2880 C C . LEU A 1 348 ? -7.738 13.991 -42.361 1.00 51.06 348 LEU A C 1
ATOM 2882 O O . LEU A 1 348 ? -7.510 14.691 -41.385 1.00 51.06 348 LEU A O 1
ATOM 2886 N N . GLU A 1 349 ? -8.223 14.473 -43.511 1.00 52.38 349 GLU A N 1
ATOM 2887 C CA . GLU A 1 349 ? -8.620 15.878 -43.688 1.00 52.38 349 GLU A CA 1
ATOM 2888 C C . GLU A 1 349 ? -9.743 16.275 -42.716 1.00 52.38 349 GLU A C 1
ATOM 2890 O O . GLU A 1 349 ? -9.641 17.330 -42.105 1.00 52.38 349 GLU A O 1
ATOM 2895 N N . ASP A 1 350 ? -10.747 15.417 -42.488 1.00 53.66 350 ASP A N 1
ATOM 2896 C CA . ASP A 1 350 ? -11.833 15.676 -41.527 1.00 53.66 350 ASP A CA 1
ATOM 2897 C C . ASP A 1 350 ? -11.333 15.735 -40.067 1.00 53.66 350 ASP A C 1
ATOM 2899 O O . ASP A 1 350 ? -11.764 16.593 -39.301 1.00 53.66 350 ASP A O 1
ATOM 2903 N N . ILE A 1 351 ? -10.403 14.853 -39.670 1.00 53.50 351 ILE A N 1
ATOM 2904 C CA . ILE A 1 351 ? -9.775 14.889 -38.333 1.00 53.50 351 ILE A CA 1
ATOM 2905 C C . ILE A 1 351 ? -8.918 16.151 -38.184 1.00 53.50 351 ILE A C 1
ATOM 2907 O O . ILE A 1 351 ? -8.981 16.815 -37.155 1.00 53.50 351 ILE A O 1
ATOM 2911 N N . THR A 1 352 ? -8.140 16.508 -39.208 1.00 50.47 352 THR A N 1
ATOM 2912 C CA . THR A 1 352 ? -7.334 17.735 -39.213 1.00 50.47 352 THR A CA 1
ATOM 2913 C C . THR A 1 352 ? -8.211 18.987 -39.168 1.00 50.47 352 THR A C 1
ATOM 2915 O O . THR A 1 352 ? -7.902 19.907 -38.415 1.00 50.47 352 THR A O 1
ATOM 2918 N N . ALA A 1 353 ? -9.319 19.017 -39.912 1.00 53.19 353 ALA A N 1
ATOM 2919 C CA . ALA A 1 353 ? -10.286 20.110 -39.894 1.00 53.19 353 ALA A CA 1
ATOM 2920 C C . ALA A 1 353 ? -10.980 20.228 -38.530 1.00 53.19 353 ALA A C 1
ATOM 2922 O O . ALA A 1 353 ? -11.064 21.326 -38.002 1.00 53.19 353 ALA A O 1
ATOM 2923 N N . PHE A 1 354 ? -11.380 19.113 -37.910 1.00 52.06 354 PHE A N 1
ATOM 2924 C CA . PHE A 1 354 ? -11.959 19.109 -36.562 1.00 52.06 354 PHE A CA 1
ATOM 2925 C C . PHE A 1 354 ? -10.992 19.657 -35.503 1.00 52.06 354 PHE A C 1
ATOM 2927 O O . PHE A 1 354 ? -11.393 20.477 -34.684 1.00 52.06 354 PHE A O 1
ATOM 2934 N N . VAL A 1 355 ? -9.718 19.247 -35.540 1.00 50.44 355 VAL A N 1
ATOM 2935 C CA . VAL A 1 355 ? -8.676 19.774 -34.636 1.00 50.44 355 VAL A CA 1
ATOM 2936 C C . VAL A 1 355 ? -8.448 21.272 -34.868 1.00 50.44 355 VAL A C 1
ATOM 2938 O O . VAL A 1 355 ? -8.258 22.019 -33.916 1.00 50.44 355 VAL A O 1
ATOM 2941 N N . THR A 1 356 ? -8.523 21.721 -36.123 1.00 48.09 356 THR A N 1
ATOM 2942 C CA . THR A 1 356 ? -8.350 23.135 -36.492 1.00 48.09 356 THR A CA 1
ATOM 2943 C C . THR A 1 356 ? -9.554 23.990 -36.073 1.00 48.09 356 THR A C 1
ATOM 2945 O O . THR A 1 356 ? -9.366 25.094 -35.575 1.00 48.09 356 THR A O 1
ATOM 2948 N N . ASP A 1 357 ? -10.784 23.490 -36.216 1.00 47.69 357 ASP A N 1
ATOM 2949 C CA . ASP A 1 357 ? -11.999 24.188 -35.771 1.00 47.69 357 ASP A CA 1
ATOM 2950 C C . ASP A 1 357 ? -12.061 24.291 -34.238 1.00 47.69 357 ASP A C 1
ATOM 2952 O O . ASP A 1 357 ? -12.402 25.352 -33.717 1.00 47.69 357 ASP A O 1
ATOM 2956 N N . LEU A 1 358 ? -11.652 23.239 -33.508 1.00 46.22 358 LEU A N 1
ATOM 2957 C CA . LEU A 1 358 ? -11.517 23.292 -32.044 1.00 46.22 358 LEU A CA 1
ATOM 2958 C C . LEU A 1 358 ? -10.567 24.424 -31.616 1.00 46.22 358 LEU A C 1
ATOM 2960 O O . LEU A 1 358 ? -10.855 25.158 -30.677 1.00 46.22 358 LEU A O 1
ATOM 2964 N N . GLN A 1 359 ? -9.463 24.599 -32.349 1.00 42.81 359 GLN A N 1
ATOM 2965 C CA . GLN A 1 359 ? -8.460 25.632 -32.100 1.00 42.81 359 GLN A CA 1
ATOM 2966 C C . GLN A 1 359 ? -8.998 27.055 -32.343 1.00 42.81 359 GLN A C 1
ATOM 2968 O O . GLN A 1 359 ? -8.647 27.973 -31.606 1.00 42.81 359 GLN A O 1
ATOM 2973 N N . VAL A 1 360 ? -9.850 27.261 -33.355 1.00 42.84 360 VAL A N 1
ATOM 2974 C CA . VAL A 1 360 ? -10.424 28.584 -33.675 1.00 42.84 360 VAL A CA 1
ATOM 2975 C C . VAL A 1 360 ? -11.449 29.023 -32.629 1.00 42.84 360 VAL A C 1
ATOM 2977 O O . VAL A 1 360 ? -11.413 30.178 -32.205 1.00 42.84 360 VAL A O 1
ATOM 2980 N N . ASP A 1 361 ? -12.316 28.113 -32.180 1.00 43.62 361 ASP A N 1
ATOM 2981 C CA . ASP A 1 361 ? -13.314 28.408 -31.141 1.00 43.62 361 ASP A CA 1
ATOM 2982 C C . ASP A 1 361 ? -12.658 28.662 -29.774 1.00 43.62 361 ASP A C 1
ATOM 2984 O O . ASP A 1 361 ? -13.128 29.507 -29.011 1.00 43.62 361 ASP A O 1
ATOM 2988 N N . LEU A 1 362 ? -11.540 27.984 -29.491 1.00 43.31 362 LEU A N 1
ATOM 2989 C CA . LEU A 1 362 ? -10.715 28.235 -28.313 1.00 43.31 362 LEU A CA 1
ATOM 2990 C C . LEU A 1 362 ? -10.064 29.625 -28.409 1.00 43.31 362 LEU A C 1
ATOM 2992 O O . LEU A 1 362 ? -10.333 30.477 -27.573 1.00 43.31 362 LEU A O 1
ATOM 2996 N N . VAL A 1 363 ? -9.309 29.925 -29.473 1.00 38.94 363 VAL A N 1
ATOM 2997 C CA . VAL A 1 363 ? -8.589 31.209 -29.636 1.00 38.94 363 VAL A CA 1
ATOM 2998 C C . VAL A 1 363 ? -9.513 32.439 -29.644 1.00 38.94 363 VAL A C 1
ATOM 3000 O O . VAL A 1 363 ? -9.099 33.504 -29.197 1.00 38.94 363 VAL A O 1
ATOM 3003 N N . GLN A 1 364 ? -10.759 32.323 -30.113 1.00 39.94 364 GLN A N 1
ATOM 3004 C CA . GLN A 1 364 ? -11.714 33.444 -30.130 1.00 39.94 364 GLN A CA 1
ATOM 3005 C C . GLN A 1 364 ? -12.477 33.651 -28.807 1.00 39.94 364 GLN A C 1
ATOM 3007 O O . GLN A 1 364 ? -13.227 34.619 -28.692 1.00 39.94 364 GLN A O 1
ATOM 3012 N N . GLY A 1 365 ? -12.303 32.770 -27.815 1.00 44.22 365 GLY A N 1
ATOM 3013 C CA . GLY A 1 365 ? -12.977 32.844 -26.515 1.00 44.22 365 GLY A CA 1
ATOM 3014 C C . GLY A 1 365 ? -12.156 33.442 -25.363 1.00 44.22 365 GLY A C 1
ATOM 3015 O O . GLY A 1 365 ? -12.694 33.544 -24.265 1.00 44.22 365 GLY A O 1
ATOM 3016 N N . TYR A 1 366 ? -10.889 33.819 -25.583 1.00 46.03 366 TYR A N 1
ATOM 3017 C CA . TYR A 1 366 ? -9.894 34.086 -24.523 1.00 46.03 366 TYR A CA 1
ATOM 3018 C C . TYR A 1 366 ? -9.560 35.568 -24.250 1.00 46.03 366 TYR A C 1
ATOM 3020 O O . TYR A 1 366 ? -8.483 35.861 -23.741 1.00 46.03 366 TYR A O 1
ATOM 3028 N N . ASP A 1 367 ? -10.459 36.508 -24.549 1.00 42.12 367 ASP A N 1
ATOM 3029 C CA . ASP A 1 367 ? -10.214 37.942 -24.286 1.00 42.12 367 ASP A CA 1
ATOM 3030 C C . ASP A 1 367 ? -10.600 38.416 -22.860 1.00 42.12 367 ASP A C 1
ATOM 3032 O O . ASP A 1 367 ? -10.466 39.603 -22.575 1.00 42.12 367 ASP A O 1
ATOM 3036 N N . ASP A 1 368 ? -11.042 37.535 -21.947 1.00 45.38 368 ASP A N 1
ATOM 3037 C CA . ASP A 1 368 ? -11.429 37.914 -20.572 1.00 45.38 368 ASP A CA 1
ATOM 3038 C C . ASP A 1 368 ? -10.568 37.215 -19.489 1.00 45.38 368 ASP A C 1
ATOM 3040 O O . ASP A 1 368 ? -10.525 35.988 -19.393 1.00 45.38 368 ASP A O 1
ATOM 3044 N N . ASP A 1 369 ? -9.915 38.031 -18.648 1.00 45.81 369 ASP A N 1
ATOM 3045 C CA . ASP A 1 369 ? -8.815 37.713 -17.708 1.00 45.81 369 ASP A CA 1
ATOM 3046 C C . ASP A 1 369 ? -9.180 36.904 -16.431 1.00 45.81 369 ASP A C 1
ATOM 3048 O O . ASP A 1 369 ? -8.310 36.649 -15.598 1.00 45.81 369 ASP A O 1
ATOM 3052 N N . ASP A 1 370 ? -10.428 36.463 -16.246 1.00 45.16 370 ASP A N 1
ATOM 3053 C CA . ASP A 1 370 ? -10.907 35.915 -14.960 1.00 45.16 370 ASP A CA 1
ATOM 3054 C C . ASP A 1 370 ? -11.287 34.423 -15.020 1.00 45.16 370 ASP A C 1
ATOM 3056 O O . ASP A 1 370 ? -12.439 34.050 -14.783 1.00 45.16 370 ASP A O 1
ATOM 3060 N N . PHE A 1 371 ? -10.323 33.536 -15.300 1.00 44.28 371 PHE A N 1
ATOM 3061 C CA . PHE A 1 371 ? -10.568 32.086 -15.273 1.00 44.28 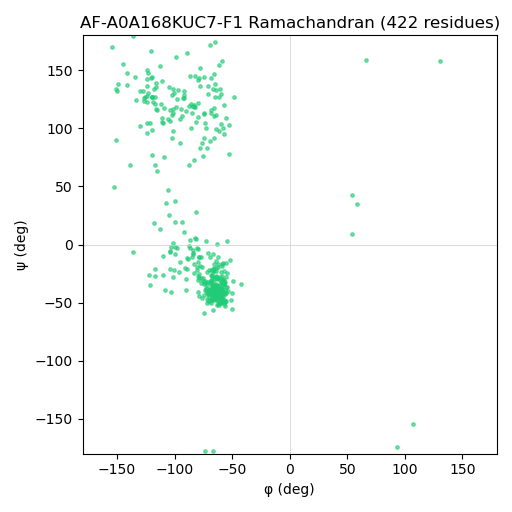371 PHE A CA 1
ATOM 3062 C C . PHE A 1 371 ? -9.653 31.275 -14.351 1.00 44.28 371 PHE A C 1
ATOM 3064 O O . PHE A 1 371 ? -8.436 31.448 -14.307 1.00 44.28 371 PHE A O 1
ATOM 3071 N N . ALA A 1 372 ? -10.286 30.348 -13.622 1.00 49.53 372 ALA A N 1
ATOM 3072 C CA . ALA A 1 372 ? -9.658 29.400 -12.710 1.00 49.53 372 ALA A CA 1
ATOM 3073 C C . ALA A 1 372 ? -9.044 28.208 -13.466 1.00 49.53 372 ALA A C 1
ATOM 3075 O O . ALA A 1 372 ? -9.608 27.694 -14.428 1.00 49.53 372 ALA A O 1
ATOM 3076 N N . SER A 1 373 ? -7.885 27.756 -12.990 1.00 46.91 373 SER A N 1
ATOM 3077 C CA . SER A 1 373 ? -6.965 26.819 -13.648 1.00 46.91 373 SER A CA 1
ATOM 3078 C C . SER A 1 373 ? -7.466 25.381 -13.853 1.00 46.91 373 SER A C 1
ATOM 3080 O O . SER A 1 373 ? -6.776 24.610 -14.508 1.00 46.91 373 SER A O 1
ATOM 3082 N N . GLU A 1 374 ? -8.619 24.993 -13.304 1.00 43.00 374 GLU A N 1
ATOM 3083 C CA . GLU A 1 374 ? -9.060 23.586 -13.274 1.00 43.00 374 GLU A CA 1
ATOM 3084 C C . GLU A 1 374 ? -9.744 23.113 -14.576 1.00 43.00 374 GLU A C 1
ATOM 3086 O O . GLU A 1 374 ? -9.664 21.931 -14.905 1.00 43.00 374 GLU A O 1
ATOM 3091 N N . ASP A 1 375 ? -10.329 24.014 -15.378 1.00 45.47 375 ASP A N 1
ATOM 3092 C CA . ASP A 1 375 ? -11.019 23.647 -16.634 1.00 45.47 375 ASP A CA 1
ATOM 3093 C C . ASP A 1 375 ? -10.066 23.494 -17.842 1.00 45.47 375 ASP A C 1
ATOM 3095 O O . ASP A 1 375 ? -10.403 22.860 -18.846 1.00 45.47 375 ASP A O 1
ATOM 3099 N N . LEU A 1 376 ? -8.841 24.025 -17.752 1.00 47.69 376 LEU A N 1
ATOM 3100 C CA . LEU A 1 376 ? -7.845 23.980 -18.835 1.00 47.69 376 LEU A CA 1
ATOM 3101 C C . LEU A 1 376 ? -7.135 22.620 -18.947 1.00 47.69 376 LEU A C 1
ATOM 3103 O O . LEU A 1 376 ? -6.719 22.225 -20.041 1.00 47.69 376 LEU A O 1
ATOM 3107 N N . ASP A 1 377 ? -7.067 21.860 -17.852 1.00 42.84 377 ASP A N 1
ATOM 3108 C CA . ASP A 1 377 ? -6.505 20.505 -17.842 1.00 42.84 377 ASP A CA 1
ATOM 3109 C C . ASP A 1 377 ? -7.347 19.530 -18.685 1.00 42.84 377 ASP A C 1
ATOM 3111 O O . ASP A 1 377 ? -6.815 18.588 -19.279 1.00 42.84 377 ASP A O 1
ATOM 3115 N N . GLY A 1 378 ? -8.660 19.760 -18.799 1.00 49.78 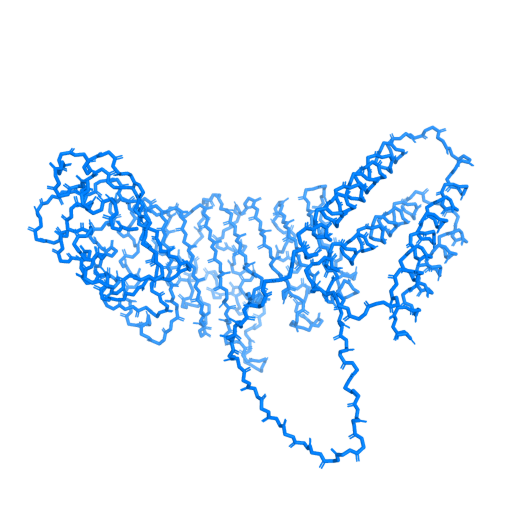378 GLY A N 1
ATOM 3116 C CA . GLY A 1 378 ? -9.552 18.947 -19.633 1.00 49.78 378 GLY A CA 1
ATOM 3117 C C . GLY A 1 378 ? -9.237 19.053 -21.130 1.00 49.78 378 GLY A C 1
ATOM 3118 O O . GLY A 1 378 ? -9.205 18.042 -21.835 1.00 49.78 378 GLY A O 1
ATOM 3119 N N . VAL A 1 379 ? -8.938 20.264 -21.609 1.00 46.47 379 VAL A N 1
ATOM 3120 C CA . VAL A 1 379 ? -8.657 20.548 -23.028 1.00 46.47 379 VAL A CA 1
ATOM 3121 C C . VAL A 1 379 ? -7.272 20.033 -23.437 1.00 46.47 379 VAL A C 1
ATOM 3123 O O . VAL A 1 379 ? -7.146 19.355 -24.458 1.00 46.47 379 VAL A O 1
ATOM 3126 N N . ALA A 1 380 ? -6.246 20.246 -22.606 1.00 49.81 380 ALA A N 1
ATOM 3127 C CA . ALA A 1 380 ? -4.884 19.764 -22.866 1.00 49.81 380 ALA A CA 1
ATOM 3128 C C . ALA A 1 380 ? -4.793 18.222 -22.910 1.00 49.81 380 ALA A C 1
ATOM 3130 O O . ALA A 1 380 ? -4.070 17.636 -23.728 1.00 49.81 380 ALA A O 1
ATOM 3131 N N . ASN A 1 381 ? -5.576 17.546 -22.063 1.00 51.66 381 ASN A N 1
ATOM 3132 C CA . ASN A 1 381 ? -5.697 16.090 -22.094 1.00 51.66 381 ASN A CA 1
ATOM 3133 C C . ASN A 1 381 ? -6.345 15.596 -23.401 1.00 51.66 381 ASN A C 1
ATOM 3135 O O . ASN A 1 381 ? -5.894 14.598 -23.967 1.00 51.66 381 ASN A O 1
ATOM 3139 N N . LEU A 1 382 ? -7.346 16.308 -23.927 1.00 52.38 382 LEU A N 1
ATOM 3140 C CA . LEU A 1 382 ? -8.036 15.946 -25.166 1.00 52.38 382 LEU A CA 1
ATOM 3141 C C . LEU A 1 382 ? -7.144 16.068 -26.410 1.00 52.38 382 LEU A C 1
ATOM 3143 O O . LEU A 1 382 ? -7.108 15.146 -27.229 1.00 52.38 382 LEU A O 1
ATOM 3147 N N . GLU A 1 383 ? -6.427 17.183 -26.565 1.00 52.59 383 GLU A N 1
ATOM 3148 C CA . GLU A 1 383 ? -5.526 17.394 -27.710 1.00 52.59 383 GLU A CA 1
ATOM 3149 C C . GLU A 1 383 ? -4.454 16.299 -27.774 1.00 52.59 383 GLU A C 1
ATOM 3151 O O . GLU A 1 383 ? -4.161 15.740 -28.836 1.00 52.59 383 GLU A O 1
ATOM 3156 N N . SER A 1 384 ? -3.963 15.897 -26.605 1.00 51.91 384 SER A N 1
ATOM 3157 C CA . SER A 1 384 ? -2.997 14.813 -26.444 1.00 51.91 384 SER A CA 1
ATOM 3158 C C . SER A 1 384 ? -3.580 13.451 -26.807 1.00 51.91 384 SER A C 1
ATOM 3160 O O . SER A 1 384 ? -2.960 12.687 -27.552 1.00 51.91 384 SER A O 1
ATOM 3162 N N . GLU A 1 385 ? -4.791 13.135 -26.345 1.00 53.88 385 GLU A N 1
ATOM 3163 C CA . GLU A 1 385 ? -5.474 11.894 -26.716 1.00 53.88 385 GLU A CA 1
ATOM 3164 C C . GLU A 1 385 ? -5.699 11.792 -28.233 1.00 53.88 385 GLU A C 1
ATOM 3166 O O . GLU A 1 385 ? -5.450 10.733 -28.824 1.00 53.88 385 GLU A O 1
ATOM 3171 N N . ILE A 1 386 ? -6.105 12.889 -28.883 1.00 56.34 386 ILE A N 1
ATOM 3172 C CA . ILE A 1 386 ? -6.297 12.950 -30.339 1.00 56.34 386 ILE A CA 1
ATOM 3173 C C . ILE A 1 386 ? -4.959 12.761 -31.064 1.00 56.34 386 ILE A C 1
ATOM 3175 O O . ILE A 1 386 ? -4.865 11.936 -31.981 1.00 56.34 386 ILE A O 1
ATOM 3179 N N . PHE A 1 387 ? -3.904 13.451 -30.628 1.00 58.25 387 PHE A N 1
ATOM 3180 C CA . PHE A 1 387 ? -2.563 13.340 -31.200 1.00 58.25 387 PHE A CA 1
ATOM 3181 C C . PHE A 1 387 ? -2.011 11.907 -31.123 1.00 58.25 387 PHE A C 1
ATOM 3183 O O . PHE A 1 387 ? -1.556 11.339 -32.126 1.00 58.25 387 PHE A O 1
ATOM 3190 N N . PHE A 1 388 ? -2.109 11.258 -29.960 1.00 54.50 388 PHE A N 1
ATOM 3191 C CA . PHE A 1 388 ? -1.588 9.902 -29.772 1.00 54.50 388 PHE A CA 1
ATOM 3192 C C . PHE A 1 388 ? -2.436 8.822 -30.447 1.00 54.50 388 PHE A C 1
ATOM 3194 O O . PHE A 1 388 ? -1.886 7.827 -30.945 1.00 54.50 388 PHE A O 1
ATOM 3201 N N . ALA A 1 389 ? -3.754 9.018 -30.550 1.00 57.25 389 ALA A N 1
ATOM 3202 C CA . ALA A 1 389 ? -4.605 8.180 -31.389 1.00 57.25 389 ALA A CA 1
ATOM 3203 C C . ALA A 1 389 ? -4.160 8.248 -32.860 1.00 57.25 389 ALA A C 1
ATOM 3205 O O . ALA A 1 389 ? -4.050 7.215 -33.532 1.00 57.25 389 ALA A O 1
ATOM 3206 N N . ALA A 1 390 ? -3.813 9.444 -33.338 1.00 55.12 390 ALA A N 1
ATOM 3207 C CA . ALA A 1 390 ? -3.370 9.677 -34.704 1.00 55.12 390 ALA A CA 1
ATOM 3208 C C . ALA A 1 390 ? -1.971 9.066 -34.981 1.00 55.12 390 ALA A C 1
ATOM 3210 O O . ALA A 1 390 ? -1.772 8.413 -36.011 1.00 55.12 390 ALA A O 1
ATOM 3211 N N . LEU A 1 391 ? -1.030 9.137 -34.029 1.00 53.31 391 LEU A N 1
ATOM 3212 C CA . LEU A 1 391 ? 0.274 8.450 -34.109 1.00 53.31 391 LEU A CA 1
ATOM 3213 C C . LEU A 1 391 ? 0.155 6.920 -34.083 1.00 53.31 391 LEU A C 1
ATOM 3215 O O . LEU A 1 391 ? 0.797 6.223 -34.876 1.00 53.31 391 LEU A O 1
ATOM 3219 N N . THR A 1 392 ? -0.692 6.380 -33.204 1.00 54.97 392 THR A N 1
ATOM 3220 C CA . THR A 1 392 ? -0.960 4.935 -33.127 1.00 54.97 392 THR A CA 1
ATOM 3221 C C . THR A 1 392 ? -1.545 4.421 -34.442 1.00 54.97 392 THR A C 1
ATOM 3223 O O . THR A 1 392 ? -1.179 3.343 -34.928 1.00 54.97 392 THR A O 1
ATOM 3226 N N . TYR A 1 393 ? -2.428 5.211 -35.054 1.00 55.03 393 TYR A N 1
ATOM 3227 C CA . TYR A 1 393 ? -3.001 4.923 -36.359 1.00 55.03 393 TYR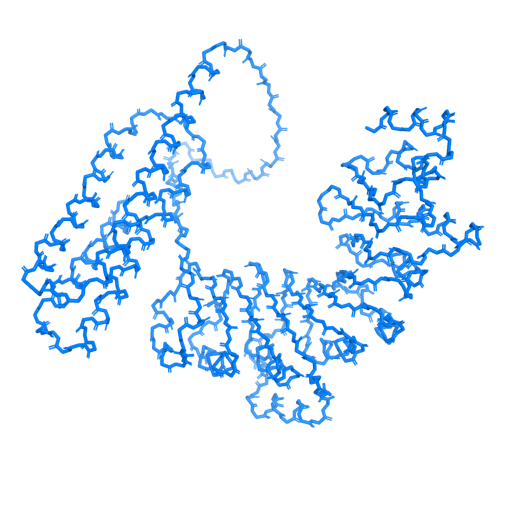 A CA 1
ATOM 3228 C C . TYR A 1 393 ? -1.946 4.956 -37.474 1.00 55.03 393 TYR A C 1
ATOM 3230 O O . TYR A 1 393 ? -1.839 3.994 -38.237 1.00 55.03 393 TYR A O 1
ATOM 3238 N N . ALA A 1 394 ? -1.086 5.977 -37.510 1.00 54.22 394 ALA A N 1
ATOM 3239 C CA . ALA A 1 394 ? 0.015 6.064 -38.470 1.00 54.22 394 ALA A CA 1
ATOM 3240 C C . ALA A 1 394 ? 0.991 4.882 -38.362 1.00 54.22 394 ALA A C 1
ATOM 3242 O O . ALA A 1 394 ? 1.393 4.310 -39.375 1.00 54.22 394 ALA A O 1
ATOM 3243 N N . HIS A 1 395 ? 1.310 4.439 -37.144 1.00 53.09 395 HIS A N 1
ATOM 3244 C CA . HIS A 1 395 ? 2.157 3.267 -36.932 1.00 53.09 395 HIS A CA 1
ATOM 3245 C C . HIS A 1 395 ? 1.492 1.956 -37.398 1.00 53.09 395 HIS A C 1
ATOM 3247 O O . HIS A 1 395 ? 2.152 1.061 -37.936 1.00 53.09 395 HIS A O 1
ATOM 3253 N N . ARG A 1 396 ? 0.166 1.823 -37.241 1.00 51.91 396 ARG A N 1
ATOM 3254 C CA . ARG A 1 396 ? -0.590 0.694 -37.814 1.00 51.91 396 ARG A CA 1
ATOM 3255 C C . ARG A 1 396 ? -0.587 0.732 -39.345 1.00 51.91 396 ARG A C 1
ATOM 3257 O O . ARG A 1 396 ? -0.388 -0.315 -39.958 1.00 51.91 396 ARG A O 1
ATOM 3264 N N . LEU A 1 397 ? -0.729 1.911 -39.952 1.00 48.09 397 LEU A N 1
ATOM 3265 C CA . LEU A 1 397 ? -0.627 2.094 -41.405 1.00 48.09 397 LEU A CA 1
ATOM 3266 C C . LEU A 1 397 ? 0.774 1.738 -41.939 1.00 48.09 397 LEU A C 1
ATOM 3268 O O . LEU A 1 397 ? 0.880 1.083 -42.978 1.00 48.09 397 LEU A O 1
ATOM 3272 N N . GLU A 1 398 ? 1.844 2.059 -41.200 1.00 52.59 398 GLU A N 1
ATOM 3273 C CA . GLU A 1 398 ? 3.214 1.621 -41.522 1.00 52.59 398 GLU A CA 1
ATOM 3274 C C . GLU A 1 398 ? 3.337 0.094 -41.554 1.00 52.59 398 GLU A C 1
ATOM 3276 O O . GLU A 1 398 ? 3.871 -0.473 -42.511 1.00 52.59 398 GLU A O 1
ATOM 3281 N N . LYS A 1 399 ? 2.784 -0.598 -40.550 1.00 54.56 399 LYS A N 1
ATOM 3282 C CA . LYS A 1 399 ? 2.776 -2.072 -40.500 1.00 54.56 399 LYS A CA 1
ATOM 3283 C C . LYS A 1 399 ? 1.963 -2.703 -41.633 1.00 54.56 399 LYS A C 1
ATOM 3285 O O . LYS A 1 399 ? 2.281 -3.811 -42.061 1.00 54.56 399 LYS A O 1
ATOM 3290 N N . MET A 1 400 ? 0.960 -1.995 -42.150 1.00 44.84 400 MET A N 1
ATOM 3291 C CA . MET A 1 400 ? 0.146 -2.414 -43.297 1.00 44.84 400 MET A CA 1
ATOM 3292 C C . MET A 1 400 ? 0.793 -2.107 -44.662 1.00 44.84 400 MET A C 1
ATOM 3294 O O . MET A 1 400 ? 0.174 -2.363 -45.693 1.00 44.84 400 MET A O 1
ATOM 3298 N N . LYS A 1 401 ? 2.044 -1.615 -44.694 1.00 53.62 401 LYS A N 1
ATOM 3299 C CA . LYS A 1 401 ? 2.798 -1.253 -45.913 1.00 53.62 401 LYS A CA 1
ATOM 3300 C C . LYS A 1 401 ? 2.104 -0.192 -46.782 1.00 53.62 401 LYS A C 1
ATOM 3302 O O . LYS A 1 401 ? 2.218 -0.226 -48.010 1.00 53.62 401 LYS A O 1
ATOM 3307 N N . PHE A 1 402 ? 1.401 0.761 -46.165 1.00 43.06 402 PHE A N 1
ATOM 3308 C CA . PHE A 1 402 ? 0.900 1.937 -46.882 1.00 43.06 402 PHE A CA 1
ATOM 3309 C C . PHE A 1 402 ? 2.058 2.761 -47.477 1.00 43.06 402 PHE A C 1
ATOM 3311 O O . PHE A 1 402 ? 3.198 2.685 -47.010 1.00 43.06 402 PHE A O 1
ATOM 3318 N N . ARG A 1 403 ? 1.793 3.515 -48.553 1.00 46.78 403 ARG A N 1
ATOM 3319 C CA . ARG A 1 403 ? 2.839 4.214 -49.320 1.00 46.78 403 ARG A CA 1
ATOM 3320 C C . ARG A 1 403 ? 3.594 5.199 -48.420 1.00 46.78 403 ARG A C 1
ATOM 3322 O O . ARG A 1 403 ? 3.000 6.043 -47.761 1.00 46.78 403 ARG A O 1
ATOM 3329 N N . ALA A 1 404 ? 4.925 5.122 -48.445 1.00 44.69 404 ALA A N 1
ATOM 3330 C CA . ALA A 1 404 ? 5.814 5.883 -47.562 1.00 44.69 404 ALA A CA 1
ATOM 3331 C C . ALA A 1 404 ? 5.676 7.417 -47.665 1.00 44.69 404 ALA A C 1
ATOM 3333 O O . ALA A 1 404 ? 6.128 8.124 -46.769 1.00 44.69 404 ALA A O 1
ATOM 3334 N N . HIS A 1 405 ? 5.084 7.935 -48.745 1.00 40.72 405 HIS A N 1
ATOM 3335 C CA . HIS A 1 405 ? 4.842 9.365 -48.927 1.00 40.72 405 HIS A CA 1
ATOM 3336 C C . HIS A 1 405 ? 3.729 9.880 -48.001 1.00 40.72 405 HIS A C 1
ATOM 3338 O O . HIS A 1 405 ? 3.954 10.844 -47.280 1.00 40.72 405 HIS A O 1
ATOM 3344 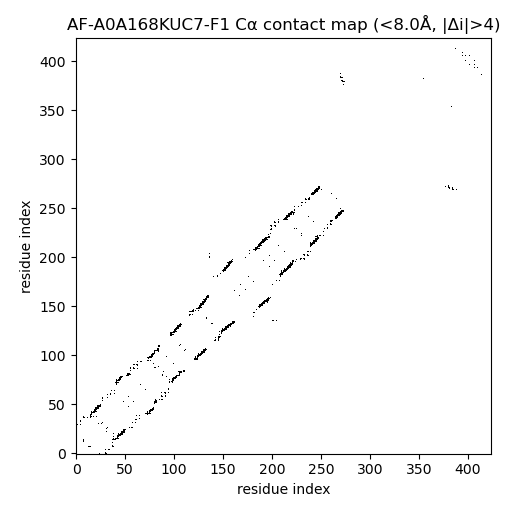N N . ASP A 1 406 ? 2.597 9.175 -47.920 1.00 45.72 406 ASP A N 1
ATOM 3345 C CA . ASP A 1 406 ? 1.426 9.597 -47.134 1.00 45.72 406 ASP A CA 1
ATOM 3346 C C . ASP A 1 406 ? 1.728 9.591 -45.626 1.00 45.72 406 ASP A C 1
ATOM 3348 O O . ASP A 1 406 ? 1.320 10.473 -44.876 1.00 45.72 406 ASP A O 1
ATOM 3352 N N . ILE A 1 407 ? 2.547 8.630 -45.195 1.00 49.03 407 ILE A N 1
ATOM 3353 C CA . ILE A 1 407 ? 2.993 8.490 -43.806 1.00 49.03 407 ILE A CA 1
ATOM 3354 C C . ILE A 1 407 ? 3.991 9.594 -43.427 1.00 49.03 407 ILE A C 1
ATOM 3356 O O . ILE A 1 407 ? 3.952 10.099 -42.307 1.00 49.03 407 ILE A O 1
ATOM 3360 N N . ARG A 1 408 ? 4.875 10.003 -44.350 1.00 49.75 408 ARG A N 1
ATOM 3361 C CA . ARG A 1 408 ? 5.795 11.130 -44.121 1.00 49.75 408 ARG A CA 1
ATOM 3362 C C . ARG A 1 408 ? 5.053 12.455 -44.045 1.00 49.75 408 ARG A C 1
ATOM 3364 O O . ARG A 1 408 ? 5.377 13.246 -43.171 1.00 49.75 408 ARG A O 1
ATOM 3371 N N . THR A 1 409 ? 4.070 12.679 -44.914 1.00 49.19 409 THR A N 1
ATOM 3372 C CA . THR A 1 409 ? 3.241 13.892 -44.888 1.00 49.19 409 THR A CA 1
ATOM 3373 C C . THR A 1 409 ? 2.459 13.988 -43.582 1.00 49.19 409 THR A C 1
ATOM 3375 O O . THR A 1 409 ? 2.467 15.033 -42.943 1.00 49.19 409 THR A O 1
ATOM 3378 N N . PHE A 1 410 ? 1.878 12.877 -43.124 1.00 50.31 410 PHE A N 1
ATOM 3379 C CA . PHE A 1 410 ? 1.195 12.819 -41.834 1.00 50.31 410 PHE A CA 1
ATOM 3380 C C . PHE A 1 410 ? 2.143 13.086 -40.650 1.00 50.31 410 PHE A C 1
ATOM 3382 O O . PHE A 1 410 ? 1.841 13.906 -39.787 1.00 50.31 410 PHE A O 1
ATOM 3389 N N . LYS A 1 411 ? 3.328 12.456 -40.631 1.00 50.78 411 LYS A N 1
ATOM 3390 C CA . LYS A 1 411 ? 4.355 12.708 -39.603 1.00 50.78 411 LYS A CA 1
ATOM 3391 C C . LYS A 1 411 ? 4.854 14.155 -39.618 1.00 50.78 411 LYS A C 1
ATOM 3393 O O . LYS A 1 411 ? 5.066 14.719 -38.555 1.00 50.78 411 LYS A O 1
ATOM 3398 N N . ALA A 1 412 ? 5.014 14.756 -40.796 1.00 53.31 412 ALA A N 1
ATOM 3399 C CA . ALA A 1 412 ? 5.419 16.151 -40.939 1.00 53.31 412 ALA A CA 1
ATOM 3400 C C . ALA A 1 412 ? 4.330 17.121 -40.457 1.00 53.31 412 ALA A C 1
ATOM 3402 O O . ALA A 1 412 ? 4.652 18.106 -39.807 1.00 53.31 412 ALA A O 1
ATOM 3403 N N . ALA A 1 413 ? 3.051 16.829 -40.711 1.00 50.44 413 ALA A N 1
ATOM 3404 C CA . ALA A 1 413 ? 1.937 17.622 -40.192 1.00 50.44 413 ALA A CA 1
ATOM 3405 C C . ALA A 1 413 ? 1.841 17.535 -38.658 1.00 50.44 413 ALA A C 1
ATOM 3407 O O . ALA A 1 413 ? 1.735 18.563 -37.996 1.00 50.44 413 ALA A O 1
ATOM 3408 N N . ALA A 1 414 ? 1.975 16.331 -38.091 1.00 51.72 414 ALA A N 1
ATOM 3409 C CA . ALA A 1 414 ? 2.016 16.119 -36.643 1.00 51.72 414 ALA A CA 1
ATOM 3410 C C . ALA A 1 414 ? 3.232 16.801 -35.981 1.00 51.72 414 ALA A C 1
ATOM 3412 O O . ALA A 1 414 ? 3.113 17.375 -34.905 1.00 51.72 414 ALA A O 1
ATOM 3413 N N . HIS A 1 415 ? 4.394 16.782 -36.640 1.00 48.88 415 HIS A N 1
ATOM 3414 C CA . HIS A 1 415 ? 5.608 17.447 -36.162 1.00 48.88 415 HIS A CA 1
ATOM 3415 C C . HIS A 1 415 ? 5.526 18.978 -36.265 1.00 48.88 415 HIS A C 1
ATOM 3417 O O . HIS A 1 415 ? 5.920 19.675 -35.339 1.00 48.88 415 HIS A O 1
ATOM 3423 N N . ASN A 1 416 ? 4.964 19.521 -37.348 1.00 47.41 416 ASN A N 1
ATOM 3424 C CA . ASN A 1 416 ? 4.746 20.964 -37.477 1.00 47.41 416 ASN A CA 1
ATOM 3425 C C . ASN A 1 416 ? 3.722 21.481 -36.455 1.00 47.41 416 ASN A C 1
ATOM 3427 O O . ASN A 1 416 ? 3.891 22.582 -35.946 1.00 47.41 416 ASN A O 1
ATOM 3431 N N . HIS A 1 417 ? 2.699 20.687 -36.124 1.00 47.75 417 HIS A N 1
ATOM 3432 C CA . HIS A 1 417 ? 1.776 20.982 -35.026 1.00 47.75 417 HIS A CA 1
ATOM 3433 C C . HIS A 1 417 ? 2.518 21.083 -33.679 1.00 47.75 417 HIS A C 1
ATOM 3435 O O . HIS A 1 417 ? 2.314 22.044 -32.946 1.00 47.75 417 HIS A O 1
ATOM 3441 N N . PHE A 1 418 ? 3.463 20.174 -33.413 1.00 42.97 418 PHE A N 1
ATOM 3442 C CA . PHE A 1 418 ? 4.315 20.206 -32.217 1.00 42.97 418 PHE A CA 1
ATOM 3443 C C . PHE A 1 418 ? 5.220 21.454 -32.153 1.00 42.97 418 PHE A C 1
ATOM 3445 O O . PHE A 1 418 ? 5.295 22.114 -31.123 1.00 42.97 418 PHE A O 1
ATOM 3452 N N . MET A 1 419 ? 5.835 21.847 -33.275 1.00 41.50 419 MET A N 1
ATOM 3453 C CA . MET A 1 419 ? 6.699 23.039 -33.342 1.00 41.50 419 MET A CA 1
ATOM 3454 C C . MET A 1 419 ? 5.940 24.366 -33.159 1.00 41.50 419 MET A C 1
ATOM 3456 O O . MET A 1 419 ? 6.534 25.358 -32.748 1.00 41.50 419 MET A O 1
ATOM 3460 N N . VAL A 1 420 ? 4.642 24.410 -33.481 1.00 43.41 420 VAL A N 1
ATOM 3461 C CA . VAL A 1 420 ? 3.793 25.595 -33.257 1.00 43.41 420 VAL A CA 1
ATOM 3462 C C . VAL A 1 420 ? 3.382 25.724 -31.785 1.00 43.41 420 VAL A C 1
ATOM 3464 O O . VAL A 1 420 ? 3.205 26.846 -31.316 1.00 43.41 420 VAL A O 1
ATOM 3467 N N . LEU A 1 421 ? 3.283 24.609 -31.053 1.00 41.12 421 LEU A N 1
ATOM 3468 C CA . LEU A 1 421 ? 3.015 24.590 -29.609 1.00 41.12 421 LEU A CA 1
ATOM 3469 C C . LEU A 1 421 ? 4.240 24.996 -28.770 1.00 41.12 421 LEU A C 1
ATOM 3471 O O . LEU A 1 421 ? 4.071 25.593 -27.718 1.00 41.12 421 LEU A O 1
ATOM 3475 N N . GLU A 1 422 ? 5.466 24.719 -29.227 1.00 36.09 422 GLU A N 1
ATOM 3476 C CA . GLU A 1 422 ? 6.697 25.179 -28.550 1.00 36.09 422 GLU A CA 1
ATOM 3477 C C . GLU A 1 422 ? 7.055 26.652 -28.844 1.00 36.09 422 GLU A C 1
ATOM 3479 O O . GLU A 1 422 ? 7.920 27.225 -28.181 1.00 36.09 422 GLU A O 1
ATOM 3484 N N . GLY A 1 423 ? 6.444 27.256 -29.870 1.00 35.50 423 GLY A N 1
ATOM 3485 C CA . GLY A 1 423 ? 6.822 28.572 -30.399 1.00 35.50 423 GLY A CA 1
ATOM 3486 C C . GLY A 1 423 ? 5.910 29.749 -30.030 1.00 35.50 423 GLY A C 1
ATOM 3487 O O . GLY A 1 423 ? 6.252 30.880 -30.380 1.00 35.50 423 GLY A O 1
ATOM 3488 N N . ASN A 1 424 ? 4.781 29.510 -29.360 1.00 33.22 424 ASN A N 1
ATOM 3489 C CA . ASN A 1 424 ? 3.818 30.525 -28.900 1.00 33.22 424 ASN A CA 1
ATOM 3490 C C . ASN A 1 424 ? 3.687 30.469 -27.378 1.00 33.22 424 ASN A C 1
ATOM 3492 O O . ASN A 1 424 ? 3.507 31.555 -26.767 1.00 33.22 424 ASN A O 1
#